Protein AF-0000000075320020 (afdb_homodimer)

Radius of gyration: 34.74 Å; Cα contacts (8 Å, |Δi|>4): 1641; chains: 2; bounding box: 83×93×61 Å

Nearest PDB structures (foldseek):
  6k4e-assembly1_B  TM=9.543E-01  e=4.714E-30  Pseudomonas aeruginosa
  6k4e-assembly1_A  TM=9.560E-01  e=9.385E-30  Pseudomonas aeruginosa
  3zt9-assembly1_A  TM=8.080E-01  e=2.240E-11  Neomoorella thermoacetica
  6ihu-assembly1_A  TM=7.577E-01  e=1.661E-10  Staphylococcus aureus
  6od1-assembly1_A  TM=4.732E-01  e=9.714E-09  Escherichia coli 907672

Secondary structure (DSSP, 8-state):
--EEETT-BHHHHHHHHHH-TT--EEEEEETTEEEEEEEHHHHHHHHTSTTHHHHHTTSBGGGG-BSS--EEETT--HHHHHHHHHHH-HHHHHH-EEEEETTEEEEEE-HHHHHHHHHHHHHHHHHHHHHHHHHHHHHHHHHHHHHHHHHHHH-TTEEEEEE-SSSS-SEEEEEEEETTEEEEEEEEESSSHHHHHHHHHHHHHHHHHHHHHH-SS-HHHHHHHHHHHHHHHHT--TTSSS--S----EEEEEEEEETTTTEEEEEEEB--EEEE-TT-SS-EEEPPBSPPBS-TTS-TT-----EEEE--TT-EEEEE-HHHHT-EETTTTEE--HHHHHHHHHHTTTS-HHHHHHHHHHHHHHHHTTSPP-S-EEEEEEE-----/--EEETT-BHHHHHHHHHH-TT--EEEEEETTEEEEEEEHHHHHHHHTSTTHHHHHTTSBGGGG-BSS--EEETT--HHHHHHHHHHH-HHHHHH-EEEEETTEEEEEE-HHHHHHHHHHHHHHHHHHHHHHHHHHHHHHHHHHHHHHHHHHHH-TTEEEEEE-SSSS-SEEEEEEEETTEEEEEEEEESSSHHHHHHHHHHHHHHHHHHHHHH-SS-HHHHHHHHHHHHHHHHT--TTSSS--S----EEEEEEEEETTTTEEEEEEEB--EEEE-TT-SS-EEEPPBSPPBS-TTS-TT-----EEEE--TT-EEEEE-HHHHT-EETTTTEE--HHHHHHHHHHTTTS-HHHHHHHHHHHHHHHHTTSPP-S-EEEEEEE-----

Foldseek 3Di:
DLEDEQQDFLLVVVVVCVVPVPDQKGFYDDVFATQFMAGPVQSVVQCPPPCNCVVGRGPGPVVRTHRDFAEEEPPDDLVRVVVVQVVVNPCCQRRWGFYDHVRGGDDIGHNVVSVVVVVVVVVVVVVVVVVVLLVVLVVLVVVQVVQVVQCCVVFVQKDKDWFALDSAFQWGKGKDDDPFWIKIKTKGKPDTRPVSNVQNVQLVVQLVVLCVVPNQAAQQVSLLSSLLSLQVVQVLDPDDPDDRPDFIFMWMKIWIAGQVQQKIKIETAQWKKWKDAPPDQFIDIDGHDPATGNGSPRDSRDTTDMDMDRGDAFMKMKTKDCLQQQQFFDPVRGGCHPVNLRVLCSVCSVPRNVVSVVSSVVVSCVGNPPPRRDGIIIMMMGGHHRDD/DLEDEQQDFLLVVVVSCVVPVPDQKGFYDDVFATQFMAGPVQSVVQCPPPCNCVVGRNPGPVVRTDRDFAEEEPPDDLVRVVVVQVVVNPCCQRRWGFYAHVRGGDDIGHNVVSVVVVVVVVVVVVVVVVVVLLVVLVVLVVVQVVQVVQCCVPFVQKDKDWFALDSAFQWGKGKDDDPFWIKIKTKGKPDTRPVSNVQCVQLVVQLVVLCVVPNQAAQQVSLLSSLLSLQVVQVLDPPDPDDRPDFIFMWMKIWIAGQVQQKIKIETAQWKKWKDAPPDQFIDIDGHDPDTGNGSPHDSRDTTDMDMDRGDAFMKMKTKDCLQQQQFFDPVRGGCHPVNLRVLCSVCSVPRNVVSVVSSVVVSCVGNPPPRRDGIIIMMMGGHHR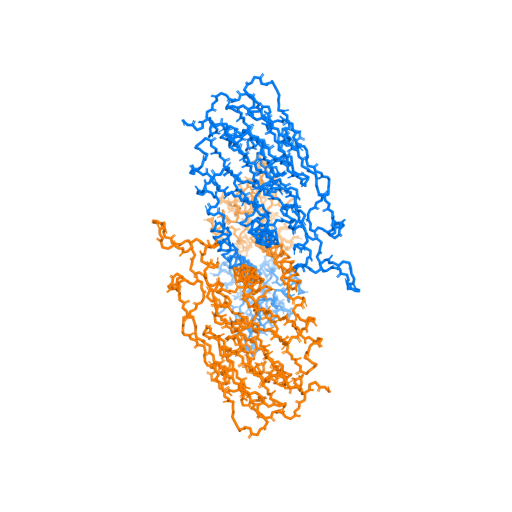DD

Organism: Pseudomonas syringae (NCBI:txid317)

Sequence (776 aa):
MPTIDSDGTNSQVMDIFTAQRSMVCLAVVEGERPIGLINRNIFMSQMSKPFHRELYDRKSCIAFMDKDPLVVDAGMSIEALTFKTVEFGEKALADGFIVTREGAFIGLGSGLELMGVVADMQAEKNRQTMQSIEYASVIQRAMLRASRETLTATLPDAVLLWEPRDVVGGDFYHFATHEDGWFGAVADCTGHGVPGAFMTLIASSSLTQALAQIGPRDPAALLSAVNRSVKSLLGQVKGVDETPESDDGLDAAFFWYDIARAELVYAGARVALHVLQPDDQQFASLSGQRMGVGYVDSDEDYEWTQSTLVLQSGSLLFITTDGLTDQIGGPRNIAFGKRRACELILEHRHQPVGQICEALQGSLADWQGQQPRRDDLTFFCARLQEKPMPTIDSDGTNSQVMDIFTAQRSMVCLAVVEGERPIGLINRNIFMSQMSKPFHRELYDRKSCIAFMDKDPLVVDAGMSIEALTFKTVEFGEKALADGFIVTREGAFIGLGSGLELMGVVADMQAEKNRQTMQSIEYASVIQRAMLRASRETLTATLPDAVLLWEPRDVVGGDFYHFATHEDGWFGAVADCTGHGVPGAFMTLIASSSLTQALAQIGPRDPAALLSAVNRSVKSLLGQVKGVDETPESDDGLDAAFFWYDIARAELVYAGARVALHVLQPDDQQFASLSGQRMGVGYVDSDEDYEWTQSTLVLQSGSLLFITTDGLTDQIGGPRNIAFGKRRACELILEHRHQPVGQICEALQGSLADWQGQQPRRDDLTFFCARLQEKP

Structure (mmCIF, N/CA/C/O backbone):
data_AF-0000000075320020-model_v1
#
loop_
_entity.id
_entity.type
_entity.pdbx_description
1 polymer 'PPM-type phosphatase domain-containing protein'
#
loop_
_atom_site.group_PDB
_atom_site.id
_atom_site.type_symbol
_atom_site.label_atom_id
_atom_site.label_alt_id
_atom_site.label_comp_id
_atom_site.label_asym_id
_atom_site.label_entity_id
_atom_site.label_seq_id
_atom_site.pdbx_PDB_ins_code
_atom_site.Cartn_x
_atom_site.Cartn_y
_atom_site.Cartn_z
_atom_site.occupancy
_atom_site.B_iso_or_equiv
_atom_site.auth_seq_id
_atom_site.auth_comp_id
_atom_site.auth_asym_id
_atom_site.auth_atom_id
_atom_site.pdbx_PDB_model_num
ATOM 1 N N . MET A 1 1 ? -16.812 32.438 28.906 1 65.38 1 MET A N 1
ATOM 2 C CA . MET A 1 1 ? -16.797 32.156 27.469 1 65.38 1 MET A CA 1
ATOM 3 C C . MET A 1 1 ? -16.109 33.281 26.703 1 65.38 1 MET A C 1
ATOM 5 O O . MET A 1 1 ? -16.141 34.438 27.109 1 65.38 1 MET A O 1
ATOM 9 N N . PRO A 1 2 ? -15.227 32.969 25.75 1 82.12 2 PRO A N 1
ATOM 10 C CA . PRO A 1 2 ? -14.516 33.969 24.984 1 82.12 2 PRO A CA 1
ATOM 11 C C . PRO A 1 2 ? -15.445 34.875 24.156 1 82.12 2 PRO A C 1
ATOM 13 O O . PRO A 1 2 ? -15.328 34.938 22.938 1 82.12 2 PRO A O 1
ATOM 16 N N . THR A 1 3 ? -16.5 35.5 25.047 1 93.44 3 THR A N 1
ATOM 17 C CA . THR A 1 3 ? -17.5 36.344 24.406 1 93.44 3 THR A CA 1
ATOM 18 C C . THR A 1 3 ? -17.688 37.625 25.156 1 93.44 3 THR A C 1
ATOM 20 O O . THR A 1 3 ? -17.297 37.75 26.328 1 93.44 3 THR A O 1
ATOM 23 N N . ILE A 1 4 ? -18.25 38.625 24.5 1 95.19 4 ILE A N 1
ATOM 24 C CA . ILE A 1 4 ? -18.672 39.875 25.078 1 95.19 4 ILE A CA 1
ATOM 25 C C . ILE A 1 4 ? -19.984 40.312 24.438 1 95.19 4 ILE A C 1
ATOM 27 O O . ILE A 1 4 ? -20.219 40.094 23.25 1 95.19 4 ILE A O 1
ATOM 31 N N . ASP A 1 5 ? -20.781 40.875 25.281 1 95.25 5 ASP A N 1
ATOM 32 C CA . ASP A 1 5 ? -22.062 41.344 24.766 1 95.25 5 ASP A CA 1
ATOM 33 C C . ASP A 1 5 ? -21.875 42.562 23.875 1 95.25 5 ASP A C 1
ATOM 35 O O . ASP A 1 5 ? -20.938 43.344 24.078 1 95.25 5 ASP A O 1
ATOM 39 N N . SER A 1 6 ? -22.797 42.781 22.906 1 93.19 6 SER A N 1
ATOM 40 C CA . SER A 1 6 ? -22.703 43.875 21.953 1 93.19 6 SER A CA 1
ATOM 41 C C . SER A 1 6 ? -22.688 45.219 22.656 1 93.19 6 SER A C 1
ATOM 43 O O . SER A 1 6 ? -22.188 46.188 22.109 1 93.19 6 SER A O 1
ATOM 45 N N . ASP A 1 7 ? -23.125 45.25 23.859 1 93.06 7 ASP A N 1
ATOM 46 C CA . ASP A 1 7 ? -23.141 46.5 24.594 1 93.06 7 ASP A CA 1
ATOM 47 C C . ASP A 1 7 ? -21.906 46.656 25.469 1 93.06 7 ASP A C 1
ATOM 49 O O . ASP A 1 7 ? -21.734 47.656 26.156 1 93.06 7 ASP A O 1
ATOM 53 N N . GLY A 1 8 ? -21.094 45.656 25.422 1 94.62 8 GLY A N 1
ATOM 54 C CA . GLY A 1 8 ? -19.844 45.75 26.156 1 94.62 8 GLY A CA 1
ATOM 55 C C . GLY A 1 8 ? -18.938 46.875 25.641 1 94.62 8 GLY A C 1
ATOM 56 O O . GLY A 1 8 ? -19.031 47.25 24.484 1 94.62 8 GLY A O 1
ATOM 57 N N . THR A 1 9 ? -18.047 47.344 26.469 1 95.5 9 THR A N 1
ATOM 58 C CA . THR A 1 9 ? -17.188 48.469 26.125 1 95.5 9 THR A CA 1
ATOM 59 C C . THR A 1 9 ? -15.805 48 25.688 1 95.5 9 THR A C 1
ATOM 61 O O . THR A 1 9 ? -15.438 46.844 25.938 1 95.5 9 THR A O 1
ATOM 64 N N . ASN A 1 10 ? -15.078 48.844 25.031 1 94.38 10 ASN A N 1
ATOM 65 C CA . ASN A 1 10 ? -13.711 48.531 24.641 1 94.38 10 ASN A CA 1
ATOM 66 C C . ASN A 1 10 ? -12.812 48.312 25.859 1 94.38 10 ASN A C 1
ATOM 68 O O . ASN A 1 10 ? -11.883 47.5 25.797 1 94.38 10 ASN A O 1
ATOM 72 N N . SER A 1 11 ? -13.172 48.969 26.953 1 92.5 11 SER A N 1
ATOM 73 C CA . SER A 1 11 ? -12.43 48.75 28.188 1 92.5 11 SER A CA 1
ATOM 74 C C . SER A 1 11 ? -12.594 47.312 28.672 1 92.5 11 SER A C 1
ATOM 76 O O . SER A 1 11 ? -11.633 46.719 29.141 1 92.5 11 SER A O 1
ATOM 78 N N . GLN A 1 12 ? -13.766 46.875 28.531 1 94.44 12 GLN A N 1
ATOM 79 C CA . GLN A 1 12 ? -14.016 45.5 28.922 1 94.44 12 GLN A CA 1
ATOM 80 C C . GLN A 1 12 ? -13.266 44.5 28.031 1 94.44 12 GLN A C 1
ATOM 82 O O . GLN A 1 12 ? -12.734 43.5 28.5 1 94.44 12 GLN A O 1
ATOM 87 N N . VAL A 1 13 ? -13.273 44.812 26.75 1 94.25 13 VAL A N 1
ATOM 88 C CA . VAL A 1 13 ? -12.523 43.969 25.797 1 94.25 13 VAL A CA 1
ATOM 89 C C . VAL A 1 13 ? -11.047 43.938 26.188 1 94.25 13 VAL A C 1
ATOM 91 O O . VAL A 1 13 ? -10.43 42.875 26.234 1 94.25 13 VAL A O 1
ATOM 94 N N . MET A 1 14 ? -10.516 45.094 26.5 1 89.56 14 MET A N 1
ATOM 95 C CA . MET A 1 14 ? -9.125 45.188 26.922 1 89.56 14 MET A CA 1
ATOM 96 C C . MET A 1 14 ? -8.859 44.344 28.156 1 89.56 14 MET A C 1
ATOM 98 O O . MET A 1 14 ? -7.836 43.656 28.234 1 89.56 14 MET A O 1
ATOM 102 N N . ASP A 1 15 ? -9.766 44.344 29.062 1 89.75 15 ASP A N 1
ATOM 103 C CA . ASP A 1 15 ? -9.625 43.562 30.297 1 89.75 15 ASP A CA 1
ATOM 104 C C . ASP A 1 15 ? -9.602 42.094 30 1 89.75 15 ASP A C 1
ATOM 106 O O . ASP A 1 15 ? -8.812 41.344 30.594 1 89.75 15 ASP A O 1
ATOM 110 N N . ILE A 1 16 ? -10.438 41.719 29.125 1 91.62 16 ILE A N 1
ATOM 111 C CA . ILE A 1 16 ? -10.555 40.312 28.766 1 91.62 16 ILE A CA 1
ATOM 112 C C . ILE A 1 16 ? -9.25 39.812 28.125 1 91.62 16 ILE A C 1
ATOM 114 O O . ILE A 1 16 ? -8.695 38.812 28.516 1 91.62 16 ILE A O 1
ATOM 118 N N . PHE A 1 17 ? -8.766 40.562 27.125 1 88.81 17 PHE A N 1
ATOM 119 C CA . PHE A 1 17 ? -7.543 40.188 26.422 1 88.81 17 PHE A CA 1
ATOM 120 C C . PHE A 1 17 ? -6.352 40.219 27.375 1 88.81 17 PHE A C 1
ATOM 122 O O . PHE A 1 17 ? -5.441 39.406 27.266 1 88.81 17 PHE A O 1
ATOM 129 N N . THR A 1 18 ? -6.355 41.094 28.312 1 81.62 18 THR A N 1
ATOM 130 C CA . THR A 1 18 ? -5.254 41.219 29.266 1 81.62 18 THR A CA 1
ATOM 131 C C . THR A 1 18 ? -5.266 40.031 30.25 1 81.62 18 THR A C 1
ATOM 133 O O . THR A 1 18 ? -4.211 39.562 30.656 1 81.62 18 THR A O 1
ATOM 136 N N . ALA A 1 19 ? -6.445 39.656 30.594 1 84.75 19 ALA A N 1
ATOM 137 C CA . ALA A 1 19 ? -6.594 38.562 31.547 1 84.75 19 ALA A CA 1
ATOM 138 C C . ALA A 1 19 ? -6.242 37.219 30.891 1 84.75 19 ALA A C 1
ATOM 140 O O . ALA A 1 19 ? -5.773 36.312 31.578 1 84.75 19 ALA A O 1
ATOM 141 N N . GLN A 1 20 ? -6.492 37.125 29.625 1 83.5 20 GLN A N 1
ATOM 142 C CA . GLN A 1 20 ? -6.219 35.906 28.891 1 83.5 20 GLN A CA 1
ATOM 143 C C . GLN A 1 20 ? -5.176 36.125 27.797 1 83.5 20 GLN A C 1
ATOM 145 O O . GLN A 1 20 ? -5.523 36.375 26.656 1 83.5 20 GLN A O 1
ATOM 150 N N . ARG A 1 21 ? -4.062 35.812 28.078 1 73.12 21 ARG A N 1
ATOM 151 C CA . ARG A 1 21 ? -2.926 36.188 27.234 1 73.12 21 ARG A CA 1
ATOM 152 C C . ARG A 1 21 ? -2.926 35.375 25.938 1 73.12 21 ARG A C 1
ATOM 154 O O . ARG A 1 21 ? -2.443 35.844 24.906 1 73.12 21 ARG A O 1
ATOM 161 N N . SER A 1 22 ? -3.506 34.219 26.016 1 73.31 22 SER A N 1
ATOM 162 C CA . SER A 1 22 ? -3.414 33.344 24.859 1 73.31 22 SER A CA 1
ATOM 163 C C . SER A 1 22 ? -4.625 33.5 23.938 1 73.31 22 SER A C 1
ATOM 165 O O . SER A 1 22 ? -4.672 32.906 22.859 1 73.31 22 SER A O 1
ATOM 167 N N . MET A 1 23 ? -5.559 34.375 24.375 1 82.62 23 MET A N 1
ATOM 168 C CA . MET A 1 23 ? -6.773 34.562 23.578 1 82.62 23 MET A CA 1
ATOM 169 C C . MET A 1 23 ? -6.5 35.406 22.344 1 82.62 23 MET A C 1
ATOM 171 O O . MET A 1 23 ? -6.02 36.531 22.469 1 82.62 23 MET A O 1
ATOM 175 N N . VAL A 1 24 ? -6.871 34.875 21.141 1 81.38 24 VAL A N 1
ATOM 176 C CA . VAL A 1 24 ? -6.539 35.562 19.891 1 81.38 24 VAL A CA 1
ATOM 177 C C . VAL A 1 24 ? -7.754 36.344 19.391 1 81.38 24 VAL A C 1
ATOM 179 O O . VAL A 1 24 ? -7.617 37.281 18.609 1 81.38 24 VAL A O 1
ATOM 182 N N . CYS A 1 25 ? -8.852 35.938 19.828 1 90 25 CYS A N 1
ATOM 183 C CA . CYS A 1 25 ? -10.055 36.625 19.359 1 90 25 CYS A CA 1
ATOM 184 C C . CYS A 1 25 ? -11.188 36.5 20.375 1 90 25 CYS A C 1
ATOM 186 O O . CYS A 1 25 ? -11.109 35.688 21.297 1 90 25 CYS A O 1
ATOM 188 N N . LEU A 1 26 ? -12.117 37.406 20.297 1 94 26 LEU A N 1
ATOM 189 C CA . LEU A 1 26 ? -13.273 37.5 21.172 1 94 26 LEU A CA 1
ATOM 190 C C . LEU A 1 26 ? -14.562 37.656 20.359 1 94 26 LEU A C 1
ATOM 192 O O . LEU A 1 26 ? -14.633 38.5 19.453 1 94 26 LEU A O 1
ATOM 196 N N . ALA A 1 27 ? -15.547 36.781 20.656 1 96 27 ALA A N 1
ATOM 197 C CA . ALA A 1 27 ? -16.797 36.875 19.922 1 96 27 ALA A CA 1
ATOM 198 C C . ALA A 1 27 ? -17.719 37.938 20.531 1 96 27 ALA A C 1
ATOM 200 O O . ALA A 1 27 ? -17.828 38.031 21.766 1 96 27 ALA A O 1
ATOM 201 N N . VAL A 1 28 ? -18.328 38.75 19.672 1 97.12 28 VAL A N 1
ATOM 202 C CA . VAL A 1 28 ? -19.375 39.688 20.094 1 97.12 28 VAL A CA 1
ATOM 203 C C . VAL A 1 28 ? -20.734 39.031 19.859 1 97.12 28 VAL A C 1
ATOM 205 O O . VAL A 1 28 ? -21.047 38.594 18.75 1 97.12 28 VAL A O 1
ATOM 208 N N . VAL A 1 29 ? -21.531 38.969 20.969 1 96.56 29 VAL A N 1
ATOM 209 C CA . VAL A 1 29 ? -22.781 38.25 20.844 1 96.56 29 VAL A CA 1
ATOM 210 C C . VAL A 1 29 ? -23.953 39.125 21.25 1 96.56 29 VAL A C 1
ATOM 212 O O . VAL A 1 29 ? -23.781 40.094 22.016 1 96.56 29 VAL A O 1
ATOM 215 N N . GLU A 1 30 ? -25.078 38.906 20.656 1 95.25 30 GLU A N 1
ATOM 216 C CA . GLU A 1 30 ? -26.391 39.344 21.109 1 95.25 30 GLU A CA 1
ATOM 217 C C . GLU A 1 30 ? -27.266 38.188 21.562 1 95.25 30 GLU A C 1
ATOM 219 O O . GLU A 1 30 ? -27.828 37.469 20.734 1 95.25 30 GLU A O 1
ATOM 224 N N . GLY A 1 31 ? -27.297 38.031 22.844 1 92.31 31 GLY A N 1
ATOM 225 C CA . GLY A 1 31 ? -27.844 36.781 23.328 1 92.31 31 GLY A CA 1
ATOM 226 C C . GLY A 1 31 ? -26.953 35.594 23.031 1 92.31 31 GLY A C 1
ATOM 227 O O . GLY A 1 31 ? -25.797 35.531 23.469 1 92.31 31 GLY A O 1
ATOM 228 N N . GLU A 1 32 ? -27.516 34.719 22.266 1 92.56 32 GLU A N 1
ATOM 229 C CA . GLU A 1 32 ? -26.75 33.531 21.922 1 92.56 32 GLU A CA 1
ATOM 230 C C . GLU A 1 32 ? -26.203 33.594 20.5 1 92.56 32 GLU A C 1
ATOM 232 O O . GLU A 1 32 ? -25.453 32.719 20.062 1 92.56 32 GLU A O 1
ATOM 237 N N . ARG A 1 33 ? -26.516 34.656 19.828 1 95 33 ARG A N 1
ATOM 238 C CA . ARG A 1 33 ? -26.141 34.812 18.422 1 95 33 ARG A CA 1
ATOM 239 C C . ARG A 1 33 ? -24.875 35.656 18.281 1 95 33 ARG A C 1
ATOM 241 O O . ARG A 1 33 ? -24.812 36.781 18.734 1 95 33 ARG A O 1
ATOM 248 N N . PRO A 1 34 ? -23.922 35.031 17.625 1 96.44 34 PRO A N 1
ATOM 249 C CA . PRO A 1 34 ? -22.734 35.844 17.359 1 96.44 34 PRO A CA 1
ATOM 250 C C . PRO A 1 34 ? -22.953 36.875 16.25 1 96.44 34 PRO A C 1
ATOM 252 O O . PRO A 1 34 ? -23.547 36.562 15.227 1 96.44 34 PRO A O 1
ATOM 255 N N . ILE A 1 35 ? -22.453 38.062 16.469 1 95.56 35 ILE A N 1
ATOM 256 C CA . ILE A 1 35 ? -22.688 39.125 15.477 1 95.56 35 ILE A CA 1
ATOM 257 C C . ILE A 1 35 ? -21.344 39.625 14.938 1 95.56 35 ILE A C 1
ATOM 259 O O . ILE A 1 35 ? -21.297 40.375 13.961 1 95.56 35 ILE A O 1
ATOM 263 N N . GLY A 1 36 ? -20.297 39.188 15.531 1 95.12 36 GLY A N 1
ATOM 264 C CA . GLY A 1 36 ? -18.984 39.625 15.055 1 95.12 36 GLY A CA 1
ATOM 265 C C . GLY A 1 36 ? -17.844 39.062 15.859 1 95.12 36 GLY A C 1
ATOM 266 O O . GLY A 1 36 ? -18.047 38.219 16.734 1 95.12 36 GLY A O 1
ATOM 267 N N . LEU A 1 37 ? -16.625 39.438 15.469 1 94.44 37 LEU A N 1
ATOM 268 C CA . LEU A 1 37 ? -15.398 38.938 16.078 1 94.44 37 LEU A CA 1
ATOM 269 C C . LEU A 1 37 ? -14.383 40.062 16.25 1 94.44 37 LEU A C 1
ATOM 271 O O . LEU A 1 37 ? -14.219 40.906 15.367 1 94.44 37 LEU A O 1
ATOM 275 N N . ILE A 1 38 ? -13.836 40.156 17.438 1 93.44 38 ILE A N 1
ATOM 276 C CA . ILE A 1 38 ? -12.773 41.094 17.672 1 93.44 38 ILE A CA 1
ATOM 277 C C . ILE A 1 38 ? -11.43 40.375 17.734 1 93.44 38 ILE A C 1
ATOM 279 O O . ILE A 1 38 ? -11.227 39.5 18.562 1 93.44 38 ILE A O 1
ATOM 283 N N . ASN A 1 39 ? -10.617 40.75 16.844 1 88.31 39 ASN A N 1
ATOM 284 C CA . ASN A 1 39 ? -9.266 40.188 16.828 1 88.31 39 ASN A CA 1
ATOM 285 C C . ASN A 1 39 ? -8.328 40.938 17.766 1 88.31 39 ASN A C 1
ATOM 287 O O . ASN A 1 39 ? -8.25 42.156 17.719 1 88.31 39 ASN A O 1
ATOM 291 N N . ARG A 1 40 ? -7.652 40.188 18.5 1 86.94 40 ARG A N 1
ATOM 292 C CA . ARG A 1 40 ? -6.805 40.781 19.531 1 86.94 40 ARG A CA 1
ATOM 293 C C . ARG A 1 40 ? -5.797 41.75 18.906 1 86.94 40 ARG A C 1
ATOM 295 O O . ARG A 1 40 ? -5.664 42.875 19.359 1 86.94 40 ARG A O 1
ATOM 302 N N . ASN A 1 41 ? -5.082 41.312 17.891 1 80.56 41 ASN A N 1
ATOM 303 C CA . ASN A 1 41 ? -4.012 42.125 17.297 1 80.56 41 ASN A CA 1
ATOM 304 C C . ASN A 1 41 ? -4.539 43.406 16.734 1 80.56 41 ASN A C 1
ATOM 306 O O . ASN A 1 41 ? -3.941 44.469 16.938 1 80.56 41 ASN A O 1
ATOM 310 N N . ILE A 1 42 ? -5.609 43.25 16.078 1 82.25 42 ILE A N 1
ATOM 311 C CA . ILE A 1 42 ? -6.207 44.438 15.477 1 82.25 42 ILE A CA 1
ATOM 312 C C . ILE A 1 42 ? -6.699 45.406 16.578 1 82.25 42 ILE A C 1
ATOM 314 O O . ILE A 1 42 ? -6.445 46.594 16.516 1 82.25 42 ILE A O 1
ATOM 318 N N . PHE A 1 43 ? -7.289 44.844 17.562 1 89.25 43 PHE A N 1
ATOM 319 C CA . PHE A 1 43 ? -7.84 45.625 18.656 1 89.25 43 PHE A CA 1
ATOM 320 C C . PHE A 1 43 ? -6.73 46.344 19.422 1 89.25 43 PHE A C 1
ATOM 322 O O . PHE A 1 43 ? -6.812 47.562 19.641 1 89.25 43 PHE A O 1
ATOM 329 N N . MET A 1 44 ? -5.77 45.594 19.719 1 83.5 44 MET A N 1
ATOM 330 C CA . MET A 1 44 ? -4.684 46.188 20.5 1 83.5 44 MET A CA 1
ATOM 331 C C . MET A 1 44 ? -3.934 47.25 19.703 1 83.5 44 MET A C 1
ATOM 333 O O . MET A 1 44 ? -3.514 48.25 20.266 1 83.5 44 MET A O 1
ATOM 337 N N . SER A 1 45 ? -3.75 47 18.438 1 82.38 45 SER A N 1
ATOM 338 C CA . SER A 1 45 ? -3.1 48 17.578 1 82.38 45 SER A CA 1
ATOM 339 C C . SER A 1 45 ? -3.879 49.281 17.547 1 82.38 45 SER A C 1
ATOM 341 O O . SER A 1 45 ? -3.285 50.375 17.516 1 82.38 45 SER A O 1
ATOM 343 N N . GLN A 1 46 ? -5.133 49.156 17.531 1 84.06 46 GLN A N 1
ATOM 344 C CA . GLN A 1 46 ? -5.98 50.375 17.5 1 84.06 46 GLN A CA 1
ATOM 345 C C . GLN A 1 46 ? -5.973 51.094 18.844 1 84.06 46 GLN A C 1
ATOM 347 O O . GLN A 1 46 ? -5.828 52.312 18.891 1 84.06 46 GLN A O 1
ATOM 352 N N . MET A 1 47 ? -5.992 50.344 19.906 1 85.69 47 MET A N 1
ATOM 353 C CA . MET A 1 47 ? -6.117 50.938 21.234 1 85.69 47 MET A CA 1
ATOM 354 C C . MET A 1 47 ? -4.797 51.531 21.688 1 85.69 47 MET A C 1
ATOM 356 O O . MET A 1 47 ? -4.777 52.375 22.578 1 85.69 47 MET A O 1
ATOM 360 N N . SER A 1 48 ? -3.77 51.094 21.031 1 81.06 48 SER A N 1
ATOM 361 C CA . SER A 1 48 ? -2.453 51.594 21.422 1 81.06 48 SER A CA 1
ATOM 362 C C . SER A 1 48 ? -2.143 52.906 20.75 1 81.06 48 SER A C 1
ATOM 364 O O . SER A 1 48 ? -1.159 53.562 21.094 1 81.06 48 SER A O 1
ATOM 366 N N . LYS A 1 49 ? -2.959 53.281 19.812 1 79.88 49 LYS A N 1
ATOM 367 C CA . LYS A 1 49 ? -2.754 54.562 19.156 1 79.88 49 LYS A CA 1
ATOM 368 C C . LYS A 1 49 ? -2.953 55.719 20.125 1 79.88 49 LYS A C 1
ATOM 370 O O . LYS A 1 49 ? -3.715 55.594 21.094 1 79.88 49 LYS A O 1
ATOM 375 N N . PRO A 1 50 ? -2.264 56.812 19.859 1 76.44 50 PRO A N 1
ATOM 376 C CA . PRO A 1 50 ? -2.385 57.938 20.766 1 76.44 50 PRO A CA 1
ATOM 377 C C . PRO A 1 50 ? -3.832 58.375 20.969 1 76.44 50 PRO A C 1
ATOM 379 O O . PRO A 1 50 ? -4.574 58.531 20 1 76.44 50 PRO A O 1
ATOM 382 N N . PHE A 1 51 ? -4.273 58.531 22.203 1 80.88 51 PHE A N 1
ATOM 383 C CA . PHE A 1 51 ? -5.531 59.094 22.688 1 80.88 51 PHE A CA 1
ATOM 384 C C . PHE A 1 51 ? -6.684 58.125 22.422 1 80.88 51 PHE A C 1
ATOM 386 O O . PHE A 1 51 ? -7.844 58.438 22.703 1 80.88 51 PHE A O 1
ATOM 393 N N . HIS A 1 52 ? -6.379 57.031 21.922 1 83.19 52 HIS A N 1
ATOM 394 C CA . HIS A 1 52 ? -7.465 56.125 21.578 1 83.19 52 HIS A CA 1
ATOM 395 C C . HIS A 1 52 ? -8.109 55.531 22.844 1 83.19 52 HIS A C 1
ATOM 397 O O . HIS A 1 52 ? -9.32 55.312 22.859 1 83.19 52 HIS A O 1
ATOM 403 N N . ARG A 1 53 ? -7.355 55.344 23.797 1 83.69 53 ARG A N 1
ATOM 404 C CA . ARG A 1 53 ? -7.945 54.812 25.031 1 83.69 53 ARG A CA 1
ATOM 405 C C . ARG A 1 53 ? -8.953 55.812 25.609 1 83.69 53 ARG A C 1
ATOM 407 O O . ARG A 1 53 ? -10.047 55.438 26.031 1 83.69 53 ARG A O 1
ATOM 414 N N . GLU A 1 54 ? -8.609 57.031 25.562 1 83.62 54 GLU A N 1
ATOM 415 C CA . GLU A 1 54 ? -9.484 58.062 26.094 1 83.62 54 GLU A CA 1
ATOM 416 C C . GLU A 1 54 ? -10.75 58.219 25.234 1 83.62 54 GLU A C 1
ATOM 418 O O . GLU A 1 54 ? -11.844 58.406 25.781 1 83.62 54 GLU A O 1
ATOM 423 N N . LEU A 1 55 ? -10.508 58 24 1 87.31 55 LEU A N 1
ATOM 424 C CA . LEU A 1 55 ? -11.594 58.25 23.062 1 87.31 55 LEU A CA 1
ATOM 425 C C . LEU A 1 55 ? -12.531 57.031 22.984 1 87.31 55 LEU A C 1
ATOM 427 O O . LEU A 1 55 ? -13.727 57.219 22.75 1 87.31 55 LEU A O 1
ATOM 431 N N . TYR A 1 56 ? -11.953 55.875 23.203 1 90.12 56 TYR A N 1
ATOM 432 C CA . TYR A 1 56 ? -12.75 54.719 22.781 1 90.12 56 TYR A CA 1
ATOM 433 C C . TYR A 1 56 ? -13.008 53.781 23.953 1 90.12 56 TYR A C 1
ATOM 435 O O . TYR A 1 56 ? -13.828 52.875 23.859 1 90.12 56 TYR A O 1
ATOM 443 N N . ASP A 1 57 ? -12.453 53.969 25.094 1 90.19 57 ASP A N 1
ATOM 444 C CA . ASP A 1 57 ? -12.555 53.062 26.219 1 90.19 57 ASP A CA 1
ATOM 445 C C . ASP A 1 57 ? -14.016 52.844 26.625 1 90.19 57 ASP A C 1
ATOM 447 O O . ASP A 1 57 ? -14.438 51.688 26.844 1 90.19 57 ASP A O 1
ATOM 451 N N . ARG A 1 58 ? -14.742 53.875 26.609 1 92.06 58 ARG A N 1
ATOM 452 C CA . ARG A 1 58 ? -16.109 53.812 27.125 1 92.06 58 ARG A CA 1
ATOM 453 C C . ARG A 1 58 ? -17.094 53.531 26 1 92.06 58 ARG A C 1
ATOM 455 O O . ARG A 1 58 ? -18.281 53.281 26.266 1 92.06 58 ARG A O 1
ATOM 462 N N . LYS A 1 59 ? -16.578 53.5 24.766 1 94 59 LYS A N 1
ATOM 463 C CA . LYS A 1 59 ? -17.469 53.219 23.641 1 94 59 LYS A CA 1
ATOM 464 C C . LYS A 1 59 ? -17.719 51.719 23.5 1 94 59 LYS A C 1
ATOM 466 O O . LYS A 1 59 ? -17 50.906 24.094 1 94 59 LYS A O 1
ATOM 471 N N . SER A 1 60 ? -18.734 51.531 22.734 1 94.31 60 SER A N 1
ATOM 472 C CA . SER A 1 60 ? -19.109 50.156 22.5 1 94.31 60 SER A CA 1
ATOM 473 C C . SER A 1 60 ? -18.016 49.406 21.734 1 94.31 60 SER A C 1
ATOM 475 O O . SER A 1 60 ? -17.375 49.969 20.844 1 94.31 60 SER A O 1
ATOM 477 N N . CYS A 1 61 ? -17.844 48.094 22.078 1 94.38 61 CYS A N 1
ATOM 478 C CA . CYS A 1 61 ? -16.812 47.281 21.453 1 94.38 61 CYS A CA 1
ATOM 479 C C . CYS A 1 61 ? -17.125 47.031 19.984 1 94.38 61 CYS A C 1
ATOM 481 O O . CYS A 1 61 ? -16.25 46.594 19.234 1 94.38 61 CYS A O 1
ATOM 483 N N . ILE A 1 62 ? -18.297 47.344 19.531 1 93.88 62 ILE A N 1
ATOM 484 C CA . ILE A 1 62 ? -18.719 47.156 18.156 1 93.88 62 ILE A CA 1
ATOM 485 C C . ILE A 1 62 ? -17.844 48 17.219 1 93.88 62 ILE A C 1
ATOM 487 O O . ILE A 1 62 ? -17.672 47.656 16.047 1 93.88 62 ILE A O 1
ATOM 491 N N . ALA A 1 63 ? -17.281 49 17.781 1 91.31 63 ALA A N 1
ATOM 492 C CA . ALA A 1 63 ? -16.469 49.938 17 1 91.31 63 ALA A CA 1
ATOM 493 C C . ALA A 1 63 ? -15.281 49.219 16.375 1 91.31 63 ALA A C 1
ATOM 495 O O . ALA A 1 63 ? -14.82 49.594 15.297 1 91.31 63 ALA A O 1
ATOM 496 N N . PHE A 1 64 ? -14.789 48.188 16.953 1 91 64 PHE A N 1
ATOM 497 C CA . PHE A 1 64 ? -13.602 47.5 16.469 1 91 64 PHE A CA 1
ATOM 498 C C . PHE A 1 64 ? -13.914 46.062 16.078 1 91 64 PHE A C 1
ATOM 500 O O . PHE A 1 64 ? -13.008 45.25 15.875 1 91 64 PHE A O 1
ATOM 507 N N . MET A 1 65 ? -15.078 45.75 16.031 1 93.19 65 MET A N 1
ATOM 508 C CA . MET A 1 65 ? -15.539 44.406 15.703 1 93.19 65 MET A CA 1
ATOM 509 C C . MET A 1 65 ? -15.477 44.156 14.195 1 93.19 65 MET A C 1
ATOM 511 O O . MET A 1 65 ? -15.828 45.031 13.406 1 93.19 65 MET A O 1
ATOM 515 N N . ASP A 1 66 ? -14.984 43.031 13.797 1 92.12 66 ASP A N 1
ATOM 516 C CA . ASP A 1 66 ? -15.18 42.562 12.43 1 92.12 66 ASP A CA 1
ATOM 517 C C . ASP A 1 66 ? -16.625 42.094 12.211 1 92.12 66 ASP A C 1
ATOM 519 O O . ASP A 1 66 ? -17.078 41.125 12.828 1 92.12 66 ASP A O 1
ATOM 523 N N . LYS A 1 67 ? -17.203 42.719 11.305 1 92.06 67 LYS A N 1
ATOM 524 C CA . LYS A 1 67 ? -18.625 42.5 11.117 1 92.06 67 LYS A CA 1
ATOM 525 C C . LYS A 1 67 ? -18.891 41.281 10.211 1 92.06 67 LYS A C 1
ATOM 527 O O . LYS A 1 67 ? -20.016 40.812 10.125 1 92.06 67 LYS A O 1
ATOM 532 N N . ASP A 1 68 ? -17.859 40.844 9.578 1 90.75 68 ASP A N 1
ATOM 533 C CA . ASP A 1 68 ? -18.016 39.719 8.664 1 90.75 68 ASP A CA 1
ATOM 534 C C . ASP A 1 68 ? -16.984 38.625 8.93 1 90.75 68 ASP A C 1
ATOM 536 O O . ASP A 1 68 ? -16.234 38.25 8.031 1 90.75 68 ASP A O 1
ATOM 540 N N . PRO A 1 69 ? -17.031 38.125 10.164 1 91.62 69 PRO A N 1
ATOM 541 C CA . PRO A 1 69 ? -16.109 37.031 10.445 1 91.62 69 PRO A CA 1
ATOM 542 C C . PRO A 1 69 ? -16.547 35.719 9.812 1 91.62 69 PRO A C 1
ATOM 544 O O . PRO A 1 69 ? -17.688 35.594 9.383 1 91.62 69 PRO A O 1
ATOM 547 N N . LEU A 1 70 ? -15.633 34.844 9.664 1 92.44 70 LEU A N 1
ATOM 548 C CA . LEU A 1 70 ? -16.016 33.5 9.25 1 92.44 70 LEU A CA 1
ATOM 549 C C . LEU A 1 70 ? -16.781 32.781 10.352 1 92.44 70 LEU A C 1
ATOM 551 O O . LEU A 1 70 ? -16.328 32.719 11.492 1 92.44 70 LEU A O 1
ATOM 555 N N . VAL A 1 71 ? -17.984 32.406 10.086 1 94.38 71 VAL A N 1
ATOM 556 C CA . VAL A 1 71 ? -18.828 31.641 11 1 94.38 71 VAL A CA 1
ATOM 557 C C . VAL A 1 71 ? -19.078 30.25 10.422 1 94.38 71 VAL A C 1
ATOM 559 O O . VAL A 1 71 ? -19.484 30.109 9.266 1 94.38 71 VAL A O 1
ATOM 562 N N . VAL A 1 72 ? -18.766 29.25 11.258 1 94.06 72 VAL A N 1
ATOM 563 C CA . VAL A 1 72 ? -18.906 27.891 10.75 1 94.06 72 VAL A CA 1
ATOM 564 C C . VAL A 1 72 ? -19.781 27.078 11.695 1 94.06 72 VAL A C 1
ATOM 566 O O . VAL A 1 72 ? -19.875 27.375 12.891 1 94.06 72 VAL A O 1
ATOM 569 N N . ASP A 1 73 ? -20.406 26.125 11.094 1 95 73 ASP A N 1
ATOM 570 C CA . ASP A 1 73 ? -21.25 25.234 11.883 1 95 73 ASP A CA 1
ATOM 571 C C . ASP A 1 73 ? -20.438 24.141 12.547 1 95 73 ASP A C 1
ATOM 573 O O . ASP A 1 73 ? -19.516 23.594 11.945 1 95 73 ASP A O 1
ATOM 577 N N . ALA A 1 74 ? -20.828 23.812 13.766 1 92.62 74 ALA A N 1
ATOM 578 C CA . ALA A 1 74 ? -20.109 22.812 14.555 1 92.62 74 ALA A CA 1
ATOM 579 C C . ALA A 1 74 ? -20.141 21.438 13.875 1 92.62 74 ALA A C 1
ATOM 581 O O . ALA A 1 74 ? -19.281 20.594 14.133 1 92.62 74 ALA A O 1
ATOM 582 N N . GLY A 1 75 ? -21.062 21.188 13.102 1 91.12 75 GLY A N 1
ATOM 583 C CA . GLY A 1 75 ? -21.203 19.906 12.414 1 91.12 75 GLY A CA 1
ATOM 584 C C . GLY A 1 75 ? -20.359 19.812 11.156 1 91.12 75 GLY A C 1
ATOM 585 O O . GLY A 1 75 ? -20.312 18.766 10.508 1 91.12 75 GLY A O 1
ATOM 586 N N . MET A 1 76 ? -19.688 20.875 10.859 1 90.94 76 MET A N 1
ATOM 587 C CA . MET A 1 76 ? -18.859 20.906 9.648 1 90.94 76 MET A CA 1
ATOM 588 C C . MET A 1 76 ? -17.625 20.016 9.82 1 90.94 76 MET A C 1
ATOM 590 O O . MET A 1 76 ? -17 20.016 10.883 1 90.94 76 MET A O 1
ATOM 594 N N . SER A 1 77 ? -17.312 19.188 8.781 1 90 77 SER A N 1
ATOM 595 C CA . SER A 1 77 ? -16.109 18.359 8.828 1 90 77 SER A CA 1
ATOM 596 C C . SER A 1 77 ? -14.852 19.219 8.812 1 90 77 SER A C 1
ATOM 598 O O . SER A 1 77 ? -14.867 20.344 8.32 1 90 77 SER A O 1
ATOM 600 N N . ILE A 1 78 ? -13.82 18.719 9.305 1 88.38 78 ILE A N 1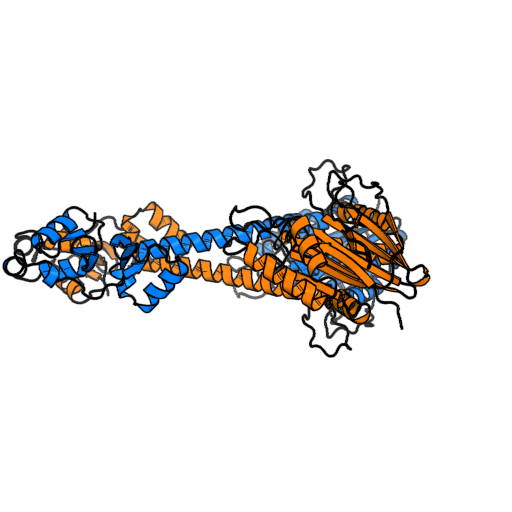
ATOM 601 C CA . ILE A 1 78 ? -12.547 19.422 9.336 1 88.38 78 ILE A CA 1
ATOM 602 C C . ILE A 1 78 ? -12.086 19.719 7.914 1 88.38 78 ILE A C 1
ATOM 604 O O . ILE A 1 78 ? -11.523 20.797 7.648 1 88.38 78 ILE A O 1
ATOM 608 N N . GLU A 1 79 ? -12.344 18.812 7.035 1 83.75 79 GLU A N 1
ATOM 609 C CA . GLU A 1 79 ? -11.992 19.031 5.637 1 83.75 79 GLU A CA 1
ATOM 610 C C . GLU A 1 79 ? -12.734 20.234 5.055 1 83.75 79 GLU A C 1
ATOM 612 O O . GLU A 1 79 ? -12.133 21.094 4.406 1 83.75 79 GLU A O 1
ATOM 617 N N . ALA A 1 80 ? -13.992 20.188 5.328 1 87.94 80 ALA A N 1
ATOM 618 C CA . ALA A 1 80 ? -14.812 21.297 4.84 1 87.94 80 ALA A CA 1
ATOM 619 C C . ALA A 1 80 ? -14.383 22.625 5.477 1 87.94 80 ALA A C 1
ATOM 621 O O . ALA A 1 80 ? -14.344 23.656 4.809 1 87.94 80 ALA A O 1
ATOM 622 N N . LEU A 1 81 ? -14.102 22.547 6.746 1 89.81 81 LEU A N 1
ATOM 623 C CA . LEU A 1 81 ? -13.664 23.734 7.473 1 89.81 81 LEU A CA 1
ATOM 624 C C . LEU A 1 81 ? -12.352 24.266 6.898 1 89.81 81 LEU A C 1
ATOM 626 O O . LEU A 1 81 ? -12.188 25.484 6.738 1 89.81 81 LEU A O 1
ATOM 630 N N . THR A 1 82 ? -11.438 23.391 6.613 1 84.25 82 THR A N 1
ATOM 631 C CA . THR A 1 82 ? -10.156 23.781 6.047 1 84.25 82 THR A CA 1
ATOM 632 C C . THR A 1 82 ? -10.352 24.484 4.703 1 84.25 82 THR A C 1
ATOM 634 O O . THR A 1 82 ? -9.734 25.516 4.441 1 84.25 82 THR A O 1
ATOM 637 N N . PHE A 1 83 ? -11.18 23.984 3.91 1 80.5 83 PHE A N 1
ATOM 638 C CA . PHE A 1 83 ? -11.477 24.594 2.615 1 80.5 83 PHE A CA 1
ATOM 639 C C . PHE A 1 83 ? -12.078 25.969 2.789 1 80.5 83 PHE A C 1
ATOM 641 O O . PHE A 1 83 ? -11.688 26.922 2.098 1 80.5 83 PHE A O 1
ATOM 648 N N . LYS A 1 84 ? -12.977 26.078 3.732 1 86.38 84 LYS A N 1
ATOM 649 C CA . LYS A 1 84 ? -13.656 27.344 3.975 1 86.38 84 LYS A CA 1
ATOM 650 C C . LYS A 1 84 ? -12.68 28.391 4.504 1 86.38 84 LYS A C 1
ATOM 652 O O . LYS A 1 84 ? -12.75 29.562 4.121 1 86.38 84 LYS A O 1
ATOM 657 N N . THR A 1 85 ? -11.891 27.984 5.383 1 84.44 85 THR A N 1
ATOM 658 C CA . THR A 1 85 ? -10.938 28.922 5.977 1 84.44 85 THR A CA 1
ATOM 659 C C . THR A 1 85 ? -9.953 29.438 4.926 1 84.44 85 THR A C 1
ATOM 661 O O . THR A 1 85 ? -9.586 30.609 4.93 1 84.44 85 THR A O 1
ATOM 664 N N . VAL A 1 86 ? -9.539 28.547 4.016 1 75.12 86 VAL A N 1
ATOM 665 C CA . VAL A 1 86 ? -8.625 28.953 2.947 1 75.12 86 VAL A CA 1
ATOM 666 C C . VAL A 1 86 ? -9.336 29.891 1.985 1 75.12 86 VAL A C 1
ATOM 668 O O . VAL A 1 86 ? -8.75 30.875 1.529 1 75.12 86 VAL A O 1
ATOM 671 N N . GLU A 1 87 ? -10.555 29.609 1.718 1 74.62 87 GLU A N 1
ATOM 672 C CA . GLU A 1 87 ? -11.344 30.453 0.825 1 74.62 87 GLU A CA 1
ATOM 673 C C . GLU A 1 87 ? -11.562 31.844 1.419 1 74.62 87 GLU A C 1
ATOM 675 O O . GLU A 1 87 ? -11.562 32.844 0.695 1 74.62 87 GLU A O 1
ATOM 680 N N . PHE A 1 88 ? -11.797 31.781 2.74 1 79.06 88 PHE A N 1
ATOM 681 C CA . PHE A 1 88 ? -12.055 33.031 3.439 1 79.06 88 PHE A CA 1
ATOM 682 C C . PHE A 1 88 ? -10.781 33.875 3.527 1 79.06 88 PHE A C 1
ATOM 684 O O . PHE A 1 88 ? -10.852 35.094 3.707 1 79.06 88 PHE A O 1
ATOM 691 N N . GLY A 1 89 ? -9.695 33.094 3.301 1 69.25 89 GLY A N 1
ATOM 692 C CA . GLY A 1 89 ? -8.438 33.812 3.203 1 69.25 89 GLY A CA 1
ATOM 693 C C . GLY A 1 89 ? -7.609 33.75 4.473 1 69.25 89 GLY A C 1
ATOM 694 O O . GLY A 1 89 ? -8.039 33.156 5.473 1 69.25 89 GLY A O 1
ATOM 695 N N . GLU A 1 90 ? -6.551 34.406 4.438 1 66.62 90 GLU A N 1
ATOM 696 C CA . GLU A 1 90 ? -5.559 34.406 5.508 1 66.62 90 GLU A CA 1
ATOM 697 C C . GLU A 1 90 ? -6.129 35.031 6.785 1 66.62 90 GLU A C 1
ATOM 699 O O . GLU A 1 90 ? -5.707 34.688 7.891 1 66.62 90 GLU A O 1
ATOM 704 N N . LYS A 1 91 ? -7.16 35.75 6.57 1 73.25 91 LYS A N 1
ATOM 705 C CA . LYS A 1 91 ? -7.766 36.438 7.703 1 73.25 91 LYS A CA 1
ATOM 706 C C . LYS A 1 91 ? -8.344 35.469 8.703 1 73.25 91 LYS A C 1
ATOM 708 O O . LYS A 1 91 ? -8.133 35.594 9.914 1 73.25 91 LYS A O 1
ATOM 713 N N . ALA A 1 92 ? -8.977 34.5 8.125 1 75.5 92 ALA A N 1
ATOM 714 C CA . ALA A 1 92 ? -9.617 33.531 9 1 75.5 92 ALA A CA 1
ATOM 715 C C . ALA A 1 92 ? -8.586 32.719 9.773 1 75.5 92 ALA A C 1
ATOM 717 O O . ALA A 1 92 ? -8.805 32.375 10.938 1 75.5 92 ALA A O 1
ATOM 718 N N . LEU A 1 93 ? -7.523 32.531 9.203 1 76.25 93 LEU A N 1
ATOM 719 C CA . LEU A 1 93 ? -6.484 31.766 9.859 1 76.25 93 LEU A CA 1
ATOM 720 C C . LEU A 1 93 ? -5.77 32.594 10.922 1 76.25 93 LEU A C 1
ATOM 722 O O . LEU A 1 93 ? -5.453 32.094 12 1 76.25 93 LEU A O 1
ATOM 726 N N . ALA A 1 94 ? -5.66 33.812 10.633 1 72.69 94 ALA A N 1
ATOM 727 C CA . ALA A 1 94 ? -4.938 34.688 11.539 1 72.69 94 ALA A CA 1
ATOM 728 C C . ALA A 1 94 ? -5.852 35.188 12.648 1 72.69 94 ALA A C 1
ATOM 730 O O . ALA A 1 94 ? -5.441 35.281 13.812 1 72.69 94 ALA A O 1
ATOM 731 N N . ASP A 1 95 ? -7.121 35.5 12.289 1 77.75 95 ASP A N 1
ATOM 732 C CA . ASP A 1 95 ? -8.023 36.188 13.211 1 77.75 95 ASP A CA 1
ATOM 733 C C . ASP A 1 95 ? -8.859 35.188 14.008 1 77.75 95 ASP A C 1
ATOM 735 O O . ASP A 1 95 ? -9.383 35.5 15.07 1 77.75 95 ASP A O 1
ATOM 739 N N . GLY A 1 96 ? -8.953 34.094 13.492 1 85.94 96 GLY A N 1
ATOM 740 C CA . GLY A 1 96 ? -9.852 33.125 14.102 1 85.94 96 GLY A CA 1
ATOM 741 C C . GLY A 1 96 ? -11.227 33.125 13.477 1 85.94 96 GLY A C 1
ATOM 742 O O . GLY A 1 96 ? -11.508 33.906 12.57 1 85.94 96 GLY A O 1
ATOM 743 N N . PHE A 1 97 ? -12.078 32.188 13.922 1 91.19 97 PHE A N 1
ATOM 744 C CA . PHE A 1 97 ? -13.422 32.094 13.375 1 91.19 97 PHE A CA 1
ATOM 745 C C . PHE A 1 97 ? -14.406 31.625 14.445 1 91.19 97 PHE A C 1
ATOM 747 O O . PHE A 1 97 ? -13.992 31.141 15.5 1 91.19 97 PHE A O 1
ATOM 754 N N . ILE A 1 98 ? -15.68 31.859 14.188 1 95.06 98 ILE A N 1
ATOM 755 C CA . ILE A 1 98 ? -16.734 31.562 15.148 1 95.06 98 ILE A CA 1
ATOM 756 C C . ILE A 1 98 ? -17.375 30.203 14.828 1 95.06 98 ILE A C 1
ATOM 758 O O . ILE A 1 98 ? -17.609 29.891 13.664 1 95.06 98 ILE A O 1
ATOM 762 N N . VAL A 1 99 ? -17.562 29.422 15.852 1 95 99 VAL A N 1
ATOM 763 C CA . VAL A 1 99 ? -18.234 28.125 15.711 1 95 99 VAL A CA 1
ATOM 764 C C . VAL A 1 99 ? -19.641 28.219 16.312 1 95 99 VAL A C 1
ATOM 766 O O . VAL A 1 99 ? -19.812 28.672 17.438 1 95 99 VAL A O 1
ATOM 769 N N . THR A 1 100 ? -20.609 27.828 15.531 1 96.56 100 THR A N 1
ATOM 770 C CA . THR A 1 100 ? -21.984 27.906 15.992 1 96.56 100 THR A CA 1
ATOM 771 C C . THR A 1 100 ? -22.672 26.547 15.875 1 96.56 100 THR A C 1
ATOM 773 O O . THR A 1 100 ? -22.156 25.656 15.203 1 96.56 100 THR A O 1
ATOM 776 N N . ARG A 1 101 ? -23.609 26.312 16.641 1 95.38 101 ARG A N 1
ATOM 777 C CA . ARG A 1 101 ? -24.578 25.219 16.5 1 95.38 101 ARG A CA 1
ATOM 778 C C . ARG A 1 101 ? -26 25.75 16.391 1 95.38 101 ARG A C 1
ATOM 780 O O . ARG A 1 101 ? -26.484 26.438 17.297 1 95.38 101 ARG A O 1
ATOM 787 N N . GLU A 1 102 ? -26.641 25.422 15.281 1 93.06 102 GLU A N 1
ATOM 788 C CA . GLU A 1 102 ? -27.984 25.938 15.016 1 93.06 102 GLU A CA 1
ATOM 789 C C . GLU A 1 102 ? -28.016 27.453 15.18 1 93.06 102 GLU A C 1
ATOM 791 O O . GLU A 1 102 ? -28.938 27.984 15.805 1 93.06 102 GLU A O 1
ATOM 796 N N . GLY A 1 103 ? -26.906 28.125 14.844 1 91.69 103 GLY A N 1
ATOM 797 C CA . GLY A 1 103 ? -26.844 29.578 14.828 1 91.69 103 GLY A CA 1
ATOM 798 C C . GLY A 1 103 ? -26.391 30.172 16.156 1 91.69 103 GLY A C 1
ATOM 799 O O . GLY A 1 103 ? -26.109 31.359 16.25 1 91.69 103 GLY A O 1
ATOM 800 N N . ALA A 1 104 ? -26.344 29.344 17.219 1 95.25 104 ALA A N 1
ATOM 801 C CA . ALA A 1 104 ? -25.922 29.812 18.547 1 95.25 104 ALA A CA 1
ATOM 802 C C . ALA A 1 104 ? -24.422 29.641 18.734 1 95.25 104 ALA A C 1
ATOM 804 O O . ALA A 1 104 ? -23.844 28.641 18.297 1 95.25 104 ALA A O 1
ATOM 805 N N . PHE A 1 105 ? -23.891 30.609 19.438 1 96 105 PHE A N 1
ATOM 806 C CA . PHE A 1 105 ? -22.453 30.578 19.688 1 96 105 PHE A CA 1
ATOM 807 C C . PHE A 1 105 ? -22.062 29.406 20.578 1 96 105 PHE A C 1
ATOM 809 O O . PHE A 1 105 ? -22.641 29.219 21.641 1 96 105 PHE A O 1
ATOM 816 N N . ILE A 1 106 ? -21 28.609 20.125 1 94.62 106 ILE A N 1
ATOM 817 C CA . ILE A 1 106 ? -20.562 27.516 20.984 1 94.62 106 ILE A CA 1
ATOM 818 C C . ILE A 1 106 ? -19.062 27.641 21.25 1 94.62 106 ILE A C 1
ATOM 820 O O . ILE A 1 106 ? -18.531 26.984 22.156 1 94.62 106 ILE A O 1
ATOM 824 N N . GLY A 1 107 ? -18.422 28.406 20.375 1 93.5 107 GLY A N 1
ATOM 825 C CA . GLY A 1 107 ? -17 28.547 20.641 1 93.5 107 GLY A CA 1
ATOM 826 C C . GLY A 1 107 ? -16.25 29.281 19.531 1 93.5 107 GLY A C 1
ATOM 827 O O . GLY A 1 107 ? -16.875 29.828 18.625 1 93.5 107 GLY A O 1
ATOM 828 N N . LEU A 1 108 ? -14.93 29.469 19.734 1 92.75 108 LEU A N 1
ATOM 829 C CA . LEU A 1 108 ? -14.031 30.094 18.766 1 92.75 108 LEU A CA 1
ATOM 830 C C . LEU A 1 108 ? -13 29.078 18.266 1 92.75 108 LEU A C 1
ATOM 832 O O . LEU A 1 108 ? -12.688 28.109 18.969 1 92.75 108 LEU A O 1
ATOM 836 N N . GLY A 1 109 ? -12.625 29.203 17.031 1 89 109 GLY A N 1
ATOM 837 C CA . GLY A 1 109 ? -11.523 28.453 16.469 1 89 109 GLY A CA 1
ATOM 838 C C . GLY A 1 109 ? -10.383 29.328 15.984 1 89 109 GLY A C 1
ATOM 839 O O . GLY A 1 109 ? -10.57 30.516 15.75 1 89 109 GLY A O 1
ATOM 840 N N . SER A 1 110 ? -9.148 28.75 15.953 1 84.94 110 SER A N 1
ATOM 841 C CA . SER A 1 110 ? -8 29.484 15.414 1 84.94 110 SER A CA 1
ATOM 842 C C . SER A 1 110 ? -7.316 28.688 14.312 1 84.94 110 SER A C 1
ATOM 844 O O . SER A 1 110 ? -7.477 27.453 14.227 1 84.94 110 SER A O 1
ATOM 846 N N . GLY A 1 111 ? -6.621 29.438 13.523 1 81.44 111 GLY A N 1
ATOM 847 C CA . GLY A 1 111 ? -5.898 28.812 12.43 1 81.44 111 GLY A CA 1
ATOM 848 C C . GLY A 1 111 ? -4.852 27.812 12.898 1 81.44 111 GLY A C 1
ATOM 849 O O . GLY A 1 111 ? -4.715 26.734 12.328 1 81.44 111 GLY A O 1
ATOM 850 N N . LEU A 1 112 ? -4.098 28.125 13.93 1 79.94 112 LEU A N 1
ATOM 851 C CA . LEU A 1 112 ? -3.061 27.234 14.469 1 79.94 112 LEU A CA 1
ATOM 852 C C . LEU A 1 112 ? -3.66 25.922 14.945 1 79.94 112 LEU A C 1
ATOM 854 O O . LEU A 1 112 ? -3.135 24.844 14.641 1 79.94 112 LEU A O 1
ATOM 858 N N . GLU A 1 113 ? -4.742 26.047 15.664 1 83.5 113 GLU A N 1
ATOM 859 C CA . GLU A 1 113 ? -5.406 24.859 16.156 1 83.5 113 GLU A CA 1
ATOM 860 C C . GLU A 1 113 ? -5.926 23.984 15.016 1 83.5 113 GLU A C 1
ATOM 862 O O . GLU A 1 113 ? -5.805 22.766 15.047 1 83.5 113 GLU A O 1
ATOM 867 N N . LEU A 1 114 ? -6.543 24.703 14.078 1 85.62 114 LEU A N 1
ATOM 868 C CA . LEU A 1 114 ? -7.078 23.984 12.93 1 85.62 114 LEU A CA 1
ATOM 869 C C . LEU A 1 114 ? -5.973 23.234 12.188 1 85.62 114 LEU A C 1
ATOM 871 O O . LEU A 1 114 ? -6.109 22.062 11.875 1 85.62 114 LEU A O 1
ATOM 875 N N . MET A 1 115 ? -4.828 23.891 11.945 1 83 115 MET A N 1
ATOM 876 C CA . MET A 1 115 ? -3.727 23.25 11.219 1 83 115 MET A CA 1
ATOM 877 C C . MET A 1 115 ? -3.137 22.094 12.031 1 83 115 MET A C 1
ATOM 879 O O . MET A 1 115 ? -2.688 21.109 11.461 1 83 115 MET A O 1
ATOM 883 N N . GLY A 1 116 ? -3.135 22.344 13.289 1 84.06 116 GLY A N 1
ATOM 884 C CA . GLY A 1 116 ? -2.701 21.25 14.141 1 84.06 116 GLY A CA 1
ATOM 885 C C . GLY A 1 116 ? -3.555 20 13.992 1 84.06 116 GLY A C 1
ATOM 886 O O . GLY A 1 116 ? -3.029 18.891 13.883 1 84.06 116 GLY A O 1
ATOM 887 N N . VAL A 1 117 ? -4.832 20.219 14.008 1 86.5 117 VAL A N 1
ATOM 888 C CA . VAL A 1 117 ? -5.766 19.109 13.859 1 86.5 117 VAL A CA 1
ATOM 889 C C . VAL A 1 117 ? -5.586 18.453 12.492 1 86.5 117 VAL A C 1
ATOM 891 O O . VAL A 1 117 ? -5.578 17.234 12.375 1 86.5 117 VAL A O 1
ATOM 894 N N . VAL A 1 118 ? -5.418 19.25 11.508 1 85.25 118 VAL A N 1
ATOM 895 C CA . VAL A 1 118 ? -5.234 18.75 10.148 1 85.25 118 VAL A CA 1
ATOM 896 C C . VAL A 1 118 ? -3.947 17.938 10.07 1 85.25 118 VAL A C 1
ATOM 898 O O . VAL A 1 118 ? -3.93 16.844 9.492 1 85.25 118 VAL A O 1
ATOM 901 N N . ALA A 1 119 ? -2.939 18.438 10.641 1 84.19 119 ALA A N 1
ATOM 902 C CA . ALA A 1 119 ? -1.663 17.719 10.664 1 84.19 119 ALA A CA 1
ATOM 903 C C . ALA A 1 119 ? -1.798 16.375 11.367 1 84.19 119 ALA A C 1
ATOM 905 O O . ALA A 1 119 ? -1.281 15.359 10.883 1 84.19 119 ALA A O 1
ATOM 906 N N . ASP A 1 120 ? -2.463 16.406 12.453 1 87.19 120 ASP A N 1
ATOM 907 C CA . ASP A 1 120 ? -2.66 15.172 13.219 1 87.19 120 ASP A CA 1
ATOM 908 C C . ASP A 1 120 ? -3.465 14.148 12.414 1 87.19 120 ASP A C 1
ATOM 910 O O . ASP A 1 120 ? -3.164 12.953 12.445 1 87.19 120 ASP A O 1
ATOM 914 N N . MET A 1 121 ? -4.484 14.633 11.781 1 87.12 121 MET A N 1
ATOM 915 C CA . MET A 1 121 ? -5.324 13.758 10.969 1 87.12 121 MET A CA 1
ATOM 916 C C . MET A 1 121 ? -4.516 13.125 9.836 1 87.12 121 MET A C 1
ATOM 918 O O . MET A 1 121 ? -4.648 11.93 9.57 1 87.12 121 MET A O 1
ATOM 922 N N . GLN A 1 122 ? -3.746 13.961 9.219 1 86.69 122 GLN A N 1
ATOM 923 C CA . GLN A 1 122 ? -2.922 13.453 8.125 1 86.69 122 GLN A CA 1
ATOM 924 C C . GLN A 1 122 ? -1.885 12.461 8.633 1 86.69 122 GLN A C 1
ATOM 926 O O . GLN A 1 122 ? -1.603 11.453 7.977 1 86.69 122 GLN A O 1
ATOM 931 N N . ALA A 1 123 ? -1.376 12.727 9.742 1 87.38 123 ALA A N 1
ATOM 932 C CA . ALA A 1 123 ? -0.401 11.828 10.352 1 87.38 123 ALA A CA 1
ATOM 933 C C . ALA A 1 123 ? -1.036 10.484 10.688 1 87.38 123 ALA A C 1
ATOM 935 O O . ALA A 1 123 ? -0.432 9.43 10.461 1 87.38 123 ALA A O 1
ATOM 936 N N . GLU A 1 124 ? -2.201 10.555 11.234 1 89.75 124 GLU A N 1
ATOM 937 C CA . GLU A 1 124 ? -2.898 9.328 11.602 1 89.75 124 GLU A CA 1
ATOM 938 C C . GLU A 1 124 ? -3.23 8.492 10.375 1 89.75 124 GLU A C 1
ATOM 940 O O . GLU A 1 124 ? -3.061 7.27 10.383 1 89.75 124 GLU A O 1
ATOM 945 N N . LYS A 1 125 ? -3.695 9.133 9.406 1 87.88 125 LYS A N 1
ATOM 946 C CA . LYS A 1 125 ? -3.977 8.438 8.148 1 87.88 125 LYS A CA 1
ATOM 947 C C . LYS A 1 125 ? -2.721 7.773 7.598 1 87.88 125 LYS A C 1
ATOM 949 O O . LYS A 1 125 ? -2.764 6.625 7.152 1 87.88 125 LYS A O 1
ATOM 954 N N . ASN A 1 126 ? -1.684 8.484 7.586 1 88.75 126 ASN A N 1
ATOM 955 C CA . ASN A 1 126 ? -0.411 7.945 7.121 1 88.75 126 ASN A CA 1
ATOM 956 C C . ASN A 1 126 ? 0.024 6.746 7.961 1 88.75 126 ASN A C 1
ATOM 958 O O . ASN A 1 126 ? 0.491 5.742 7.418 1 88.75 126 ASN A O 1
ATOM 962 N N . ARG A 1 127 ? -0.126 6.902 9.242 1 90.06 127 ARG A N 1
ATOM 963 C CA . ARG A 1 127 ? 0.264 5.824 10.141 1 90.06 127 ARG A CA 1
ATOM 964 C C . ARG A 1 127 ? -0.521 4.551 9.844 1 90.06 127 ARG A C 1
ATOM 966 O O . ARG A 1 127 ? 0.052 3.459 9.797 1 90.06 127 ARG A O 1
ATOM 973 N N . GLN A 1 128 ? -1.787 4.645 9.695 1 88.19 128 GLN A N 1
ATOM 974 C CA . GLN A 1 128 ? -2.637 3.498 9.406 1 88.19 128 GLN A CA 1
ATOM 975 C C . GLN A 1 128 ? -2.23 2.832 8.094 1 88.19 128 GLN A C 1
ATOM 977 O O . GLN A 1 128 ? -2.139 1.606 8.016 1 88.19 128 GLN A O 1
ATOM 982 N N . THR A 1 129 ? -2.014 3.633 7.125 1 89.69 129 THR A N 1
ATOM 983 C CA . THR A 1 129 ? -1.603 3.125 5.82 1 89.69 129 THR A CA 1
ATOM 984 C C . THR A 1 129 ? -0.257 2.414 5.918 1 89.69 129 THR A C 1
ATOM 986 O O . THR A 1 129 ? -0.083 1.324 5.367 1 89.69 129 THR A O 1
ATOM 989 N N . MET A 1 130 ? 0.607 3.006 6.68 1 90.94 130 MET A N 1
ATOM 990 C CA . MET A 1 130 ? 1.943 2.432 6.812 1 90.94 130 MET A CA 1
ATOM 991 C C . MET A 1 130 ? 1.899 1.125 7.598 1 90.94 130 MET A C 1
ATOM 993 O O . MET A 1 130 ? 2.652 0.194 7.305 1 90.94 130 MET A O 1
ATOM 997 N N . GLN A 1 131 ? 1.12 1.049 8.594 1 90.5 131 GLN A N 1
ATOM 998 C CA . GLN A 1 131 ? 0.952 -0.198 9.336 1 90.5 131 GLN A CA 1
ATOM 999 C C . GLN A 1 131 ? 0.484 -1.323 8.414 1 90.5 131 GLN A C 1
ATOM 1001 O O . GLN A 1 131 ? 0.95 -2.459 8.531 1 90.5 131 GLN A O 1
ATOM 1006 N N . SER A 1 132 ? -0.449 -0.934 7.59 1 90.44 132 SER A N 1
ATOM 1007 C CA . SER A 1 132 ? -0.926 -1.891 6.598 1 90.44 132 SER A CA 1
ATOM 1008 C C . SER A 1 132 ? 0.211 -2.373 5.703 1 90.44 132 SER A C 1
ATOM 1010 O O . SER A 1 132 ? 0.353 -3.572 5.461 1 90.44 132 SER A O 1
ATOM 1012 N N . ILE A 1 133 ? 1.029 -1.536 5.25 1 92.69 133 ILE A N 1
ATOM 1013 C CA . ILE A 1 133 ? 2.137 -1.866 4.359 1 92.69 133 ILE A CA 1
ATOM 1014 C C . ILE A 1 133 ? 3.197 -2.652 5.125 1 92.69 133 ILE A C 1
ATOM 1016 O O . ILE A 1 133 ? 3.818 -3.568 4.578 1 92.69 133 ILE A O 1
ATOM 1020 N N . GLU A 1 134 ? 3.418 -2.316 6.391 1 93.19 134 GLU A N 1
ATOM 1021 C CA . GLU A 1 134 ? 4.352 -3.059 7.234 1 93.19 134 GLU A CA 1
ATOM 1022 C C . GLU A 1 134 ? 3.918 -4.516 7.387 1 93.19 134 GLU A C 1
ATOM 1024 O O . GLU A 1 134 ? 4.754 -5.422 7.371 1 93.19 134 GLU A O 1
ATOM 1029 N N . TYR A 1 135 ? 2.668 -4.75 7.52 1 92.12 135 TYR A N 1
ATOM 1030 C CA . TYR A 1 135 ? 2.184 -6.125 7.59 1 92.12 135 TYR A CA 1
ATOM 1031 C C . TYR A 1 135 ? 2.4 -6.848 6.266 1 92.12 135 TYR A C 1
ATOM 1033 O O . TYR A 1 135 ? 2.734 -8.031 6.25 1 92.12 135 TYR A O 1
ATOM 1041 N N . ALA A 1 136 ? 2.135 -6.152 5.195 1 92.19 136 ALA A N 1
ATOM 1042 C CA . ALA A 1 136 ? 2.402 -6.734 3.883 1 92.19 136 ALA A CA 1
ATOM 1043 C C . ALA A 1 136 ? 3.859 -7.172 3.764 1 92.19 136 ALA A C 1
ATOM 1045 O O . ALA A 1 136 ? 4.16 -8.172 3.109 1 92.19 136 ALA A O 1
ATOM 1046 N N . SER A 1 137 ? 4.727 -6.426 4.391 1 94 137 SER A N 1
ATOM 1047 C CA . SER A 1 137 ? 6.141 -6.781 4.387 1 94 137 SER A CA 1
ATOM 1048 C C . SER A 1 137 ? 6.371 -8.117 5.078 1 94 137 SER A C 1
ATOM 1050 O O . SER A 1 137 ? 7.246 -8.891 4.676 1 94 137 SER A O 1
ATOM 1052 N N . VAL A 1 138 ? 5.633 -8.414 6.102 1 91.12 138 VAL A N 1
ATOM 1053 C CA . VAL A 1 138 ? 5.719 -9.688 6.809 1 91.12 138 VAL A CA 1
ATOM 1054 C C . VAL A 1 138 ? 5.316 -10.828 5.875 1 91.12 138 VAL A C 1
ATOM 1056 O O . VAL A 1 138 ? 5.98 -11.867 5.828 1 91.12 138 VAL A O 1
ATOM 1059 N N . ILE A 1 139 ? 4.305 -10.625 5.113 1 90.06 139 ILE A N 1
ATOM 1060 C CA . ILE A 1 139 ? 3.836 -11.633 4.168 1 90.06 139 ILE A CA 1
ATOM 1061 C C . ILE A 1 139 ? 4.898 -11.859 3.094 1 90.06 139 ILE A C 1
ATOM 1063 O O . ILE A 1 139 ? 5.227 -13.008 2.771 1 90.06 139 ILE A O 1
ATOM 1067 N N . GLN A 1 140 ? 5.379 -10.805 2.568 1 91.88 140 GLN A N 1
ATOM 1068 C CA . GLN A 1 140 ? 6.379 -10.922 1.513 1 91.88 140 GLN A CA 1
ATOM 1069 C C . GLN A 1 140 ? 7.617 -11.664 2.01 1 91.88 140 GLN A C 1
ATOM 1071 O O . GLN A 1 140 ? 8.148 -12.539 1.314 1 91.88 140 GLN A O 1
ATOM 1076 N N . ARG A 1 141 ? 8.078 -11.359 3.199 1 91.81 141 ARG A N 1
ATOM 1077 C CA . ARG A 1 141 ? 9.242 -12.023 3.779 1 91.81 141 ARG A CA 1
ATOM 1078 C C . ARG A 1 141 ? 8.961 -13.508 4.016 1 91.81 141 ARG A C 1
ATOM 1080 O O . ARG A 1 141 ? 9.852 -14.344 3.855 1 91.81 141 ARG A O 1
ATOM 1087 N N . ALA A 1 142 ? 7.777 -13.781 4.426 1 88.81 142 ALA A N 1
ATOM 1088 C CA . ALA A 1 142 ? 7.391 -15.172 4.641 1 88.81 142 ALA A CA 1
ATOM 1089 C C . ALA A 1 142 ? 7.516 -15.984 3.352 1 88.81 142 ALA A C 1
ATOM 1091 O O . ALA A 1 142 ? 7.957 -17.141 3.373 1 88.81 142 ALA A O 1
ATOM 1092 N N . MET A 1 143 ? 7.188 -15.414 2.275 1 89.19 143 MET A N 1
ATOM 1093 C CA . MET A 1 143 ? 7.23 -16.078 0.979 1 89.19 143 MET A CA 1
ATOM 1094 C C . MET A 1 143 ? 8.672 -16.375 0.561 1 89.19 143 MET A C 1
ATOM 1096 O O . MET A 1 143 ? 8.922 -17.266 -0.244 1 89.19 143 MET A O 1
ATOM 1100 N N . LEU A 1 144 ? 9.609 -15.578 1.111 1 91.81 144 LEU A N 1
ATOM 1101 C CA . LEU A 1 144 ? 11.008 -15.688 0.713 1 91.81 144 LEU A CA 1
ATOM 1102 C C . LEU A 1 144 ? 11.781 -16.594 1.673 1 91.81 144 LEU A C 1
ATOM 1104 O O . LEU A 1 144 ? 12.914 -16.969 1.391 1 91.81 144 LEU A O 1
ATOM 1108 N N . ARG A 1 145 ? 11.234 -16.969 2.713 1 89.62 145 ARG A N 1
ATOM 1109 C CA . ARG A 1 145 ? 11.898 -17.656 3.82 1 89.62 145 ARG A CA 1
ATOM 1110 C C . ARG A 1 145 ? 12.422 -19.016 3.389 1 89.62 145 ARG A C 1
ATOM 1112 O O . ARG A 1 145 ? 13.562 -19.375 3.689 1 89.62 145 ARG A O 1
ATOM 1119 N N . ALA A 1 146 ? 11.539 -19.781 2.715 1 89.06 146 ALA A N 1
ATOM 1120 C CA . ALA A 1 146 ? 11.93 -21.125 2.301 1 89.06 146 ALA A CA 1
ATOM 1121 C C . ALA A 1 146 ? 13.211 -21.094 1.463 1 89.06 146 ALA A C 1
ATOM 1123 O O . ALA A 1 146 ? 14.102 -21.922 1.639 1 89.06 146 ALA A O 1
ATOM 1124 N N . SER A 1 147 ? 13.258 -20.156 0.571 1 93.12 147 SER A N 1
ATOM 1125 C CA . SER A 1 147 ? 14.43 -20 -0.277 1 93.12 147 SER A CA 1
ATOM 1126 C C . SER A 1 147 ? 15.672 -19.672 0.552 1 93.12 147 SER A C 1
ATOM 1128 O O . SER A 1 147 ? 16.734 -20.234 0.325 1 93.12 147 SER A O 1
ATOM 1130 N N . ARG A 1 148 ? 15.492 -18.781 1.463 1 93.25 148 ARG A N 1
ATOM 1131 C CA . ARG A 1 148 ? 16.609 -18.375 2.311 1 93.25 148 ARG A CA 1
ATOM 1132 C C . ARG A 1 148 ? 17.125 -19.547 3.135 1 93.25 148 ARG A C 1
ATOM 1134 O O . ARG A 1 148 ? 18.344 -19.75 3.244 1 93.25 148 ARG A O 1
ATOM 1141 N N . GLU A 1 149 ? 16.281 -20.312 3.695 1 92.94 149 GLU A N 1
ATOM 1142 C CA . GLU A 1 149 ? 16.656 -21.469 4.512 1 92.94 149 GLU A CA 1
ATOM 1143 C C . GLU A 1 149 ? 17.359 -22.531 3.674 1 92.94 149 GLU A C 1
ATOM 1145 O O . GLU A 1 149 ? 18.359 -23.094 4.094 1 92.94 149 GLU A O 1
ATOM 1150 N N . THR A 1 150 ? 16.828 -22.781 2.508 1 95.19 150 THR A N 1
ATOM 1151 C CA . THR A 1 150 ? 17.406 -23.781 1.615 1 95.19 150 THR A CA 1
ATOM 1152 C C . THR A 1 150 ? 18.797 -23.344 1.164 1 95.19 150 THR A C 1
ATOM 1154 O O . THR A 1 150 ? 19.719 -24.156 1.078 1 95.19 150 THR A O 1
ATOM 1157 N N . LEU A 1 151 ? 18.906 -22.078 0.892 1 96.12 151 LEU A N 1
ATOM 1158 C CA . LEU A 1 151 ? 20.188 -21.531 0.481 1 96.12 151 LEU A CA 1
ATOM 1159 C C . LEU A 1 151 ? 21.25 -21.734 1.569 1 96.12 151 LEU A C 1
ATOM 1161 O O . LEU A 1 151 ? 22.344 -22.219 1.292 1 96.12 151 LEU A O 1
ATOM 1165 N N . THR A 1 152 ? 20.922 -21.453 2.771 1 93.88 152 THR A N 1
ATOM 1166 C CA . THR A 1 152 ? 21.828 -21.578 3.904 1 93.88 152 THR A CA 1
ATOM 1167 C C . THR A 1 152 ? 22.219 -23.031 4.121 1 93.88 152 THR A C 1
ATOM 1169 O O . THR A 1 152 ? 23.375 -23.328 4.438 1 93.88 152 THR A O 1
ATOM 1172 N N . ALA A 1 153 ? 21.281 -23.906 3.893 1 94.62 153 ALA A N 1
ATOM 1173 C CA . ALA A 1 153 ? 21.531 -25.328 4.094 1 94.62 153 ALA A CA 1
ATOM 1174 C C . ALA A 1 153 ? 22.406 -25.891 2.98 1 94.62 153 ALA A C 1
ATOM 1176 O O . ALA A 1 153 ? 23.203 -26.812 3.211 1 94.62 153 ALA A O 1
ATOM 1177 N N . THR A 1 154 ? 22.312 -25.328 1.823 1 94.81 154 THR A N 1
ATOM 1178 C CA . THR A 1 154 ? 22.953 -25.891 0.637 1 94.81 154 THR A CA 1
ATOM 1179 C C . THR A 1 154 ? 24.328 -25.281 0.427 1 94.81 154 THR A C 1
ATOM 1181 O O . THR A 1 154 ? 25.266 -25.984 0.031 1 94.81 154 THR A O 1
ATOM 1184 N N . LEU A 1 155 ? 24.406 -24 0.657 1 95.62 155 LEU A N 1
ATOM 1185 C CA . LEU A 1 155 ? 25.641 -23.266 0.441 1 95.62 155 LEU A CA 1
ATOM 1186 C C . LEU A 1 155 ? 26.094 -22.578 1.725 1 95.62 155 LEU A C 1
ATOM 1188 O O . LEU A 1 155 ? 25.719 -21.422 1.979 1 95.62 155 LEU A O 1
ATOM 1192 N N . PRO A 1 156 ? 27.016 -23.172 2.422 1 93 156 PRO A N 1
ATOM 1193 C CA . PRO A 1 156 ? 27.406 -22.625 3.725 1 93 156 PRO A CA 1
ATOM 1194 C C . PRO A 1 156 ? 28.156 -21.297 3.613 1 93 156 PRO A C 1
ATOM 1196 O O . PRO A 1 156 ? 28.125 -20.484 4.543 1 93 156 PRO A O 1
ATOM 1199 N N . ASP A 1 157 ? 28.844 -21.141 2.52 1 96.69 157 ASP A N 1
ATOM 1200 C CA . ASP A 1 157 ? 29.562 -19.875 2.316 1 96.69 157 ASP A CA 1
ATOM 1201 C C . ASP A 1 157 ? 28.875 -19.016 1.265 1 96.69 157 ASP A C 1
ATOM 1203 O O . ASP A 1 157 ? 29.453 -18.75 0.199 1 96.69 157 ASP A O 1
ATOM 1207 N N . ALA A 1 158 ? 27.703 -18.562 1.581 1 97.69 158 ALA A N 1
ATOM 1208 C CA . ALA A 1 158 ? 26.875 -17.734 0.697 1 97.69 158 ALA A CA 1
ATOM 1209 C C . ALA A 1 158 ? 26.125 -16.672 1.485 1 97.69 158 ALA A C 1
ATOM 1211 O O . ALA A 1 158 ? 25.844 -16.844 2.674 1 97.69 158 ALA A O 1
ATOM 1212 N N . VAL A 1 159 ? 25.938 -15.562 0.865 1 97.38 159 VAL A N 1
ATOM 1213 C CA . VAL A 1 159 ? 25.141 -14.484 1.437 1 97.38 159 VAL A CA 1
ATOM 1214 C C . VAL A 1 159 ? 24.109 -14.016 0.418 1 97.38 159 VAL A C 1
ATOM 1216 O O . VAL A 1 159 ? 24.422 -13.844 -0.762 1 97.38 159 VAL A O 1
ATOM 1219 N N . LEU A 1 160 ? 22.891 -13.953 0.833 1 97.31 160 LEU A N 1
ATOM 1220 C CA . LEU A 1 160 ? 21.797 -13.328 0.091 1 97.31 160 LEU A CA 1
ATOM 1221 C C . LEU A 1 160 ? 21.266 -12.117 0.84 1 97.31 160 LEU A C 1
ATOM 1223 O O . LEU A 1 160 ? 20.766 -12.25 1.962 1 97.31 160 LEU A O 1
ATOM 1227 N N . LEU A 1 161 ? 21.438 -10.945 0.251 1 97.31 161 LEU A N 1
ATOM 1228 C CA . LEU A 1 161 ? 20.891 -9.711 0.807 1 97.31 161 LEU A CA 1
ATOM 1229 C C . LEU A 1 161 ? 19.641 -9.297 0.054 1 97.31 161 LEU A C 1
ATOM 1231 O O . LEU A 1 161 ? 19.625 -9.281 -1.18 1 97.31 161 LEU A O 1
ATOM 1235 N N . TRP A 1 162 ? 18.594 -9.023 0.712 1 97.06 162 TRP A N 1
ATOM 1236 C CA . TRP A 1 162 ? 17.328 -8.516 0.19 1 97.06 162 TRP A CA 1
ATOM 1237 C C . TRP A 1 162 ? 16.844 -7.328 1.01 1 97.06 162 TRP A C 1
ATOM 1239 O O . TRP A 1 162 ? 16.406 -7.492 2.152 1 97.06 162 TRP A O 1
ATOM 1249 N N . GLU A 1 163 ? 16.891 -6.109 0.378 1 96.56 163 GLU A N 1
ATOM 1250 C CA . GLU A 1 163 ? 16.516 -4.883 1.078 1 96.56 163 GLU A CA 1
ATOM 1251 C C . GLU A 1 163 ? 15.586 -4.023 0.225 1 96.56 163 GLU A C 1
ATOM 1253 O O . GLU A 1 163 ? 16.047 -3.236 -0.603 1 96.56 163 GLU A O 1
ATOM 1258 N N . PRO A 1 164 ? 14.281 -4.086 0.514 1 96.44 164 PRO A N 1
ATOM 1259 C CA . PRO A 1 164 ? 13.375 -3.172 -0.185 1 96.44 164 PRO A CA 1
ATOM 1260 C C . PRO A 1 164 ? 13.711 -1.704 0.059 1 96.44 164 PRO A C 1
ATOM 1262 O O . PRO A 1 164 ? 14.117 -1.336 1.164 1 96.44 164 PRO A O 1
ATOM 1265 N N . ARG A 1 165 ? 13.594 -0.877 -1.012 1 94.56 165 ARG A N 1
ATOM 1266 C CA . ARG A 1 165 ? 13.773 0.562 -0.855 1 94.56 165 ARG A CA 1
ATOM 1267 C C . ARG A 1 165 ? 12.812 1.126 0.183 1 94.56 165 ARG A C 1
ATOM 1269 O O . ARG A 1 165 ? 13.203 1.93 1.031 1 94.56 165 ARG A O 1
ATOM 1276 N N . ASP A 1 166 ? 11.586 0.679 -0.02 1 90.94 166 ASP A N 1
ATOM 1277 C CA . ASP A 1 166 ? 10.539 1.041 0.931 1 90.94 166 ASP A CA 1
ATOM 1278 C C . ASP A 1 166 ? 10.211 -0.125 1.862 1 90.94 166 ASP A C 1
ATOM 1280 O O . ASP A 1 166 ? 11.039 -1.016 2.061 1 90.94 166 ASP A O 1
ATOM 1284 N N . VAL A 1 167 ? 9.086 -0.231 2.441 1 92.56 167 VAL A N 1
ATOM 1285 C CA . VAL A 1 167 ? 8.711 -1.27 3.396 1 92.56 167 VAL A CA 1
ATOM 1286 C C . VAL A 1 167 ? 8.547 -2.604 2.672 1 92.56 167 VAL A C 1
ATOM 1288 O O . VAL A 1 167 ? 8.961 -3.648 3.182 1 92.56 167 VAL A O 1
ATOM 1291 N N . VAL A 1 168 ? 7.992 -2.547 1.451 1 94.81 168 VAL A N 1
ATOM 1292 C CA . VAL A 1 168 ? 7.918 -3.682 0.539 1 94.81 168 VAL A CA 1
ATOM 1293 C C . VAL A 1 168 ? 8.633 -3.346 -0.766 1 94.81 168 VAL A C 1
ATOM 1295 O O . VAL A 1 168 ? 8.938 -2.18 -1.031 1 94.81 168 VAL A O 1
ATOM 1298 N N . GLY A 1 169 ? 9.008 -4.348 -1.554 1 94.5 169 GLY A N 1
ATOM 1299 C CA . GLY A 1 169 ? 9.797 -4.02 -2.73 1 94.5 169 GLY A CA 1
ATOM 1300 C C . GLY A 1 169 ? 9.508 -4.926 -3.912 1 94.5 169 GLY A C 1
ATOM 1301 O O . GLY A 1 169 ? 8.695 -5.848 -3.812 1 94.5 169 GLY A O 1
ATOM 1302 N N . GLY A 1 170 ? 10.164 -4.625 -4.961 1 96.62 170 GLY A N 1
ATOM 1303 C CA . GLY A 1 170 ? 9.914 -5.305 -6.219 1 96.62 170 GLY A CA 1
ATOM 1304 C C . GLY A 1 170 ? 10.961 -6.355 -6.547 1 96.62 170 GLY A C 1
ATOM 1305 O O . GLY A 1 170 ? 10.867 -7.035 -7.57 1 96.62 170 GLY A O 1
ATOM 1306 N N . ASP A 1 171 ? 11.961 -6.531 -5.68 1 97.75 171 ASP A N 1
ATOM 1307 C CA . ASP A 1 171 ? 12.961 -7.57 -5.895 1 97.75 171 ASP A CA 1
ATOM 1308 C C . ASP A 1 171 ? 12.555 -8.875 -5.215 1 97.75 171 ASP A C 1
ATOM 1310 O O . ASP A 1 171 ? 11.977 -8.859 -4.125 1 97.75 171 ASP A O 1
ATOM 1314 N N . PHE A 1 172 ? 12.867 -9.992 -5.855 1 96.44 172 PHE A N 1
ATOM 1315 C CA . PHE A 1 172 ? 12.688 -11.258 -5.156 1 96.44 172 PHE A CA 1
ATOM 1316 C C . PHE A 1 172 ? 13.758 -12.258 -5.562 1 96.44 172 PHE A C 1
ATOM 1318 O O . PHE A 1 172 ? 14.547 -11.992 -6.473 1 96.44 172 PHE A O 1
ATOM 1325 N N . TYR A 1 173 ? 13.883 -13.312 -4.801 1 97.81 173 TYR A N 1
ATOM 1326 C CA . TYR A 1 173 ? 14.82 -14.398 -5.059 1 97.81 173 TYR A CA 1
ATOM 1327 C C . TYR A 1 173 ? 14.156 -15.758 -4.859 1 97.81 173 TYR A C 1
ATOM 1329 O O . TYR A 1 173 ? 13.102 -15.844 -4.23 1 97.81 173 TYR A O 1
ATOM 1337 N N . HIS A 1 174 ? 14.711 -16.719 -5.445 1 97.56 174 HIS A N 1
ATOM 1338 C CA . HIS A 1 174 ? 14.266 -18.094 -5.289 1 97.56 174 HIS A CA 1
ATOM 1339 C C . HIS A 1 174 ? 15.445 -19.062 -5.289 1 97.56 174 HIS A C 1
ATOM 1341 O O . HIS A 1 174 ? 16.375 -18.906 -6.086 1 97.56 174 HIS A O 1
ATOM 1347 N N . PHE A 1 175 ? 15.461 -19.953 -4.375 1 97.5 175 PHE A N 1
ATOM 1348 C CA . PHE A 1 175 ? 16.516 -20.953 -4.281 1 97.5 175 PHE A CA 1
ATOM 1349 C C . PHE A 1 175 ? 15.93 -22.312 -3.908 1 97.5 175 PHE A C 1
ATOM 1351 O O . PHE A 1 175 ? 15.133 -22.422 -2.971 1 97.5 175 PHE A O 1
ATOM 1358 N N . ALA A 1 176 ? 16.312 -23.328 -4.629 1 96.5 176 ALA A N 1
ATOM 1359 C CA . ALA A 1 176 ? 15.836 -24.688 -4.375 1 96.5 176 ALA A CA 1
ATOM 1360 C C . ALA A 1 176 ? 16.938 -25.719 -4.633 1 96.5 176 ALA A C 1
ATOM 1362 O O . ALA A 1 176 ? 17.719 -25.562 -5.574 1 96.5 176 ALA A O 1
ATOM 1363 N N . THR A 1 177 ? 16.938 -26.719 -3.809 1 96.38 177 THR A N 1
ATOM 1364 C CA . THR A 1 177 ? 17.891 -27.797 -3.955 1 96.38 177 THR A CA 1
ATOM 1365 C C . THR A 1 177 ? 17.219 -29.047 -4.539 1 96.38 177 THR A C 1
ATOM 1367 O O . THR A 1 177 ? 16.062 -29.328 -4.238 1 96.38 177 THR A O 1
ATOM 1370 N N . HIS A 1 178 ? 17.969 -29.672 -5.367 1 95.38 178 HIS A N 1
ATOM 1371 C CA . HIS A 1 178 ? 17.562 -30.938 -5.961 1 95.38 178 HIS A CA 1
ATOM 1372 C C . HIS A 1 178 ? 18.641 -32 -5.777 1 95.38 178 HIS A C 1
ATOM 1374 O O . HIS A 1 178 ? 19.734 -31.703 -5.285 1 95.38 178 HIS A O 1
ATOM 1380 N N . GLU A 1 179 ? 18.344 -33.219 -6.094 1 93.19 179 GLU A N 1
ATOM 1381 C CA . GLU A 1 179 ? 19.266 -34.312 -5.871 1 93.19 179 GLU A CA 1
ATOM 1382 C C . GLU A 1 179 ? 20.578 -34.094 -6.609 1 93.19 179 GLU A C 1
ATOM 1384 O O . GLU A 1 179 ? 21.656 -34.406 -6.082 1 93.19 179 GLU A O 1
ATOM 1389 N N . ASP A 1 180 ? 20.5 -33.625 -7.75 1 95.06 180 ASP A N 1
ATOM 1390 C CA . ASP A 1 180 ? 21.688 -33.531 -8.586 1 95.06 180 ASP A CA 1
ATOM 1391 C C . ASP A 1 180 ? 22.188 -32.094 -8.734 1 95.06 180 ASP A C 1
ATOM 1393 O O . ASP A 1 180 ? 23.078 -31.828 -9.531 1 95.06 180 ASP A O 1
ATOM 1397 N N . GLY A 1 181 ? 21.562 -31.188 -8 1 96.62 181 GLY A N 1
ATOM 1398 C CA . GLY A 1 181 ? 22 -29.797 -8.125 1 96.62 181 GLY A CA 1
ATOM 1399 C C . GLY A 1 181 ? 21.062 -28.828 -7.43 1 96.62 181 GLY A C 1
ATOM 1400 O O . GLY A 1 181 ? 20.25 -29.219 -6.582 1 96.62 181 GLY A O 1
ATOM 1401 N N . TRP A 1 182 ? 21.297 -27.578 -7.703 1 97.25 182 TRP A N 1
ATOM 1402 C CA . TRP A 1 182 ? 20.438 -26.562 -7.117 1 97.25 182 TRP A CA 1
ATOM 1403 C C . TRP A 1 182 ? 20.141 -25.453 -8.125 1 97.25 182 TRP A C 1
ATOM 1405 O O . TRP A 1 182 ? 20.906 -25.25 -9.062 1 97.25 182 TRP A O 1
ATOM 1415 N N . PHE A 1 183 ? 19.016 -24.828 -7.977 1 98.31 183 PHE A N 1
ATOM 1416 C CA . PHE A 1 183 ? 18.516 -23.75 -8.812 1 98.31 183 PHE A CA 1
ATOM 1417 C C . PHE A 1 183 ? 18.453 -22.438 -8.023 1 98.31 183 PHE A C 1
ATOM 1419 O O . PHE A 1 183 ? 18.125 -22.438 -6.836 1 98.31 183 PHE A O 1
ATOM 1426 N N . GLY A 1 184 ? 18.812 -21.359 -8.727 1 98.38 184 GLY A N 1
ATOM 1427 C CA . GLY A 1 184 ? 18.688 -20.031 -8.141 1 98.38 184 GLY A CA 1
ATOM 1428 C C . GLY A 1 184 ? 18.109 -19 -9.109 1 98.38 184 GLY A C 1
ATOM 1429 O O . GLY A 1 184 ? 18.25 -19.141 -10.32 1 98.38 184 GLY A O 1
ATOM 1430 N N . ALA A 1 185 ? 17.484 -18 -8.516 1 98.56 185 ALA A N 1
ATOM 1431 C CA . ALA A 1 185 ? 16.938 -16.891 -9.281 1 98.56 185 ALA A CA 1
ATOM 1432 C C . ALA A 1 185 ? 17.031 -15.586 -8.508 1 98.56 185 ALA A C 1
ATOM 1434 O O . ALA A 1 185 ? 16.812 -15.555 -7.289 1 98.56 185 ALA A O 1
ATOM 1435 N N . VAL A 1 186 ? 17.406 -14.547 -9.133 1 98.31 186 VAL A N 1
ATOM 1436 C CA . VAL A 1 186 ? 17.312 -13.172 -8.656 1 98.31 186 VAL A CA 1
ATOM 1437 C C . VAL A 1 186 ? 16.5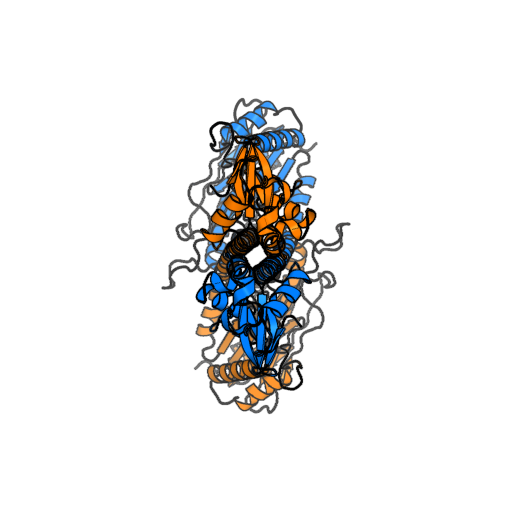47 -12.32 -9.672 1 98.31 186 VAL A C 1
ATOM 1439 O O . VAL A 1 186 ? 16.859 -12.344 -10.867 1 98.31 186 VAL A O 1
ATOM 1442 N N . ALA A 1 187 ? 15.57 -11.641 -9.188 1 98.12 187 ALA A N 1
ATOM 1443 C CA . ALA A 1 187 ? 14.719 -10.906 -10.133 1 98.12 187 ALA A CA 1
ATOM 1444 C C . ALA A 1 187 ? 14.391 -9.516 -9.602 1 98.12 187 ALA A C 1
ATOM 1446 O O . ALA A 1 187 ? 14.328 -9.297 -8.391 1 98.12 187 ALA A O 1
ATOM 1447 N N . ASP A 1 188 ? 14.25 -8.578 -10.523 1 97.25 188 ASP A N 1
ATOM 1448 C CA . ASP A 1 188 ? 13.852 -7.191 -10.297 1 97.25 188 ASP A CA 1
ATOM 1449 C C . ASP A 1 188 ? 12.578 -6.852 -11.07 1 97.25 188 ASP A C 1
ATOM 1451 O O . ASP A 1 188 ? 12.625 -6.59 -12.273 1 97.25 188 ASP A O 1
ATOM 1455 N N . CYS A 1 189 ? 11.484 -6.82 -10.328 1 96.62 189 CYS A N 1
ATOM 1456 C CA . CYS A 1 189 ? 10.195 -6.539 -10.953 1 96.62 189 CYS A CA 1
ATOM 1457 C C . CYS A 1 189 ? 9.977 -5.039 -11.102 1 96.62 189 CYS A C 1
ATOM 1459 O O . CYS A 1 189 ? 10.508 -4.25 -10.312 1 96.62 189 CYS A O 1
ATOM 1461 N N . THR A 1 190 ? 9.172 -4.691 -12.062 1 90.62 190 THR A N 1
ATOM 1462 C CA . THR A 1 190 ? 8.844 -3.293 -12.312 1 90.62 190 THR A CA 1
ATOM 1463 C C . THR A 1 190 ? 8.203 -2.658 -11.078 1 90.62 190 THR A C 1
ATOM 1465 O O . THR A 1 190 ? 7.258 -3.215 -10.516 1 90.62 190 THR A O 1
ATOM 1468 N N . GLY A 1 191 ? 8.766 -1.508 -10.805 1 86.5 191 GLY A N 1
ATOM 1469 C CA . GLY A 1 191 ? 8.164 -0.722 -9.742 1 86.5 191 GLY A CA 1
ATOM 1470 C C . GLY A 1 191 ? 8.773 -0.987 -8.375 1 86.5 191 GLY A C 1
ATOM 1471 O O . GLY A 1 191 ? 9.422 -2.016 -8.172 1 86.5 191 GLY A O 1
ATOM 1472 N N . HIS A 1 192 ? 8.609 -0.062 -7.488 1 85.75 192 HIS A N 1
ATOM 1473 C CA . HIS A 1 192 ? 8.977 -0.226 -6.086 1 85.75 192 HIS A CA 1
ATOM 1474 C C . HIS A 1 192 ? 7.77 -0.057 -5.172 1 85.75 192 HIS A C 1
ATOM 1476 O O . HIS A 1 192 ? 6.664 0.216 -5.645 1 85.75 192 HIS A O 1
ATOM 1482 N N . GLY A 1 193 ? 7.938 -0.326 -3.967 1 91.56 193 GLY A N 1
ATOM 1483 C CA . GLY A 1 193 ? 6.805 -0.238 -3.061 1 91.56 193 GLY A CA 1
ATOM 1484 C C . GLY A 1 193 ? 5.754 -1.304 -3.312 1 91.56 193 GLY A C 1
ATOM 1485 O O . GLY A 1 193 ? 6.09 -2.449 -3.621 1 91.56 193 GLY A O 1
ATOM 1486 N N . VAL A 1 194 ? 4.504 -0.895 -3.244 1 92.94 194 VAL A N 1
ATOM 1487 C CA . VAL A 1 194 ? 3.396 -1.848 -3.23 1 92.94 194 VAL A CA 1
ATOM 1488 C C . VAL A 1 194 ? 3.23 -2.469 -4.617 1 92.94 194 VAL A C 1
ATOM 1490 O O . VAL A 1 194 ? 3.18 -3.693 -4.754 1 92.94 194 VAL A O 1
ATOM 1493 N N . PRO A 1 195 ? 3.262 -1.675 -5.699 1 92.94 195 PRO A N 1
ATOM 1494 C CA . PRO A 1 195 ? 3.129 -2.303 -7.016 1 92.94 195 PRO A CA 1
ATOM 1495 C C . PRO A 1 195 ? 4.246 -3.303 -7.305 1 92.94 195 PRO A C 1
ATOM 1497 O O . PRO A 1 195 ? 3.988 -4.383 -7.848 1 92.94 195 PRO A O 1
ATOM 1500 N N . GLY A 1 196 ? 5.461 -2.879 -6.992 1 94.94 196 GLY A N 1
ATOM 1501 C CA . GLY A 1 196 ? 6.566 -3.809 -7.164 1 94.94 196 GLY A CA 1
ATOM 1502 C C . GLY A 1 196 ? 6.387 -5.102 -6.387 1 94.94 196 GLY A C 1
ATOM 1503 O O . GLY A 1 196 ? 6.652 -6.184 -6.91 1 94.94 196 GLY A O 1
ATOM 1504 N N . ALA A 1 197 ? 5.961 -4.953 -5.203 1 95.25 197 ALA A N 1
ATOM 1505 C CA . ALA A 1 197 ? 5.742 -6.121 -4.348 1 95.25 197 ALA A CA 1
ATOM 1506 C C . ALA A 1 197 ? 4.672 -7.039 -4.938 1 95.25 197 ALA A C 1
ATOM 1508 O O . ALA A 1 197 ? 4.797 -8.266 -4.875 1 95.25 197 ALA A O 1
ATOM 1509 N N . PHE A 1 198 ? 3.609 -6.484 -5.488 1 93.44 198 PHE A N 1
ATOM 1510 C CA . PHE A 1 198 ? 2.594 -7.262 -6.184 1 93.44 198 PHE A CA 1
ATOM 1511 C C . PHE A 1 198 ? 3.215 -8.07 -7.316 1 93.44 198 PHE A C 1
ATOM 1513 O O . PHE A 1 198 ? 2.947 -9.273 -7.449 1 93.44 198 PHE A O 1
ATOM 1520 N N . MET A 1 199 ? 4.039 -7.469 -8.047 1 94.06 199 MET A N 1
ATOM 1521 C CA . MET A 1 199 ? 4.672 -8.109 -9.195 1 94.06 199 MET A CA 1
ATOM 1522 C C . MET A 1 199 ? 5.547 -9.273 -8.75 1 94.06 199 MET A C 1
ATOM 1524 O O . MET A 1 199 ? 5.645 -10.281 -9.453 1 94.06 199 MET A O 1
ATOM 1528 N N . THR A 1 200 ? 6.188 -9.117 -7.629 1 95.81 200 THR A N 1
ATOM 1529 C CA . THR A 1 200 ? 7.035 -10.203 -7.148 1 95.81 200 THR A CA 1
ATOM 1530 C C . THR A 1 200 ? 6.199 -11.445 -6.844 1 95.81 200 THR A C 1
ATOM 1532 O O . THR A 1 200 ? 6.641 -12.57 -7.082 1 95.81 200 THR A O 1
ATOM 1535 N N . LEU A 1 201 ? 5.031 -11.234 -6.309 1 92.25 201 LEU A N 1
ATOM 1536 C CA . LEU A 1 201 ? 4.16 -12.359 -5.992 1 92.25 201 LEU A CA 1
ATOM 1537 C C . LEU A 1 201 ? 3.715 -13.07 -7.266 1 92.25 201 LEU A C 1
ATOM 1539 O O . LEU A 1 201 ? 3.729 -14.305 -7.328 1 92.25 201 LEU A O 1
ATOM 1543 N N . ILE A 1 202 ? 3.402 -12.297 -8.227 1 91.25 202 ILE A N 1
ATOM 1544 C CA . ILE A 1 202 ? 2.986 -12.852 -9.516 1 91.25 202 ILE A CA 1
ATOM 1545 C C . ILE A 1 202 ? 4.156 -13.594 -10.156 1 91.25 202 ILE A C 1
ATOM 1547 O O . ILE A 1 202 ? 4.008 -14.742 -10.586 1 91.25 202 ILE A O 1
ATOM 1551 N N . ALA A 1 203 ? 5.246 -12.961 -10.164 1 94.94 203 ALA A N 1
ATOM 1552 C CA . ALA A 1 203 ? 6.426 -13.523 -10.812 1 94.94 203 ALA A CA 1
ATOM 1553 C C . ALA A 1 203 ? 6.918 -14.766 -10.07 1 94.94 203 ALA A C 1
ATOM 1555 O O . ALA A 1 203 ? 7.266 -15.773 -10.695 1 94.94 203 ALA A O 1
ATOM 1556 N N . SER A 1 204 ? 6.98 -14.68 -8.789 1 94.06 204 SER A N 1
ATOM 1557 C CA . SER A 1 204 ? 7.438 -15.805 -7.984 1 94.06 204 SER A CA 1
ATOM 1558 C C . SER A 1 204 ? 6.52 -17.016 -8.148 1 94.06 204 SER A C 1
ATOM 1560 O O . SER A 1 204 ? 6.992 -18.141 -8.258 1 94.06 204 SER A O 1
ATOM 1562 N N . SER A 1 205 ? 5.25 -16.766 -8.18 1 89.25 205 SER A N 1
ATOM 1563 C CA . SER A 1 205 ? 4.293 -17.844 -8.398 1 89.25 205 SER A CA 1
ATOM 1564 C C . SER A 1 205 ? 4.453 -18.453 -9.789 1 89.25 205 SER A C 1
ATOM 1566 O O . SER A 1 205 ? 4.355 -19.672 -9.953 1 89.25 205 SER A O 1
ATOM 1568 N N . SER A 1 206 ? 4.633 -17.656 -10.75 1 93.31 206 SER A N 1
ATOM 1569 C CA . SER A 1 206 ? 4.859 -18.125 -12.117 1 93.31 206 SER A CA 1
ATOM 1570 C C . SER A 1 206 ? 6.113 -18.984 -12.203 1 93.31 206 SER A C 1
ATOM 1572 O O . SER A 1 206 ? 6.121 -20.016 -12.891 1 93.31 206 SER A O 1
ATOM 1574 N N . LEU A 1 207 ? 7.113 -18.594 -11.523 1 95.94 207 LEU A N 1
ATOM 1575 C CA . LEU A 1 207 ? 8.359 -19.359 -11.508 1 95.94 207 LEU A CA 1
ATOM 1576 C C . LEU A 1 207 ? 8.156 -20.719 -10.82 1 95.94 207 LEU A C 1
ATOM 1578 O O . LEU A 1 207 ? 8.609 -21.734 -11.328 1 95.94 207 LEU A O 1
ATOM 1582 N N . THR A 1 208 ? 7.5 -20.672 -9.719 1 91.06 208 THR A N 1
ATOM 1583 C CA . THR A 1 208 ? 7.227 -21.906 -8.992 1 91.06 208 THR A CA 1
ATOM 1584 C C . THR A 1 208 ? 6.457 -22.891 -9.867 1 91.06 208 THR A C 1
ATOM 1586 O O . THR A 1 208 ? 6.773 -24.094 -9.898 1 91.06 208 THR A O 1
ATOM 1589 N N . GLN A 1 209 ? 5.531 -22.359 -10.594 1 89.44 209 GLN A N 1
ATOM 1590 C CA . GLN A 1 209 ? 4.754 -23.188 -11.508 1 89.44 209 GLN A CA 1
ATOM 1591 C C . GLN A 1 209 ? 5.625 -23.75 -12.625 1 89.44 209 GLN A C 1
ATOM 1593 O O . GLN A 1 209 ? 5.527 -24.922 -12.969 1 89.44 209 GLN A O 1
ATOM 1598 N N . ALA A 1 210 ? 6.426 -22.953 -13.156 1 94.94 210 ALA A N 1
ATOM 1599 C CA . ALA A 1 210 ? 7.312 -23.375 -14.242 1 94.94 210 ALA A CA 1
ATOM 1600 C C . ALA A 1 210 ? 8.289 -24.453 -13.773 1 94.94 210 ALA A C 1
ATOM 1602 O O . ALA A 1 210 ? 8.531 -25.422 -14.484 1 94.94 210 ALA A O 1
ATOM 1603 N N . LEU A 1 211 ? 8.805 -24.297 -12.617 1 95.06 211 LEU A N 1
ATOM 1604 C CA . LEU A 1 211 ? 9.734 -25.266 -12.047 1 95.06 211 LEU A CA 1
ATOM 1605 C C . LEU A 1 211 ? 9.055 -26.625 -11.859 1 95.06 211 LEU A C 1
ATOM 1607 O O . LEU A 1 211 ? 9.656 -27.656 -12.117 1 95.06 211 LEU A O 1
ATOM 1611 N N . ALA A 1 212 ? 7.828 -26.562 -11.445 1 89.12 212 ALA A N 1
ATOM 1612 C CA . ALA A 1 212 ? 7.066 -27.781 -11.242 1 89.12 212 ALA A CA 1
ATOM 1613 C C . ALA A 1 212 ? 6.781 -28.484 -12.57 1 89.12 212 ALA A C 1
ATOM 1615 O O . ALA A 1 212 ? 6.766 -29.703 -12.648 1 89.12 212 ALA A O 1
ATOM 1616 N N . GLN A 1 213 ? 6.613 -27.734 -13.609 1 91.06 213 GLN A N 1
ATOM 1617 C CA . GLN A 1 213 ? 6.18 -28.266 -14.898 1 91.06 213 GLN A CA 1
ATOM 1618 C C . GLN A 1 213 ? 7.371 -28.766 -15.711 1 91.06 213 GLN A C 1
ATOM 1620 O O . GLN A 1 213 ? 7.297 -29.828 -16.328 1 91.06 213 GLN A O 1
ATOM 1625 N N . ILE A 1 214 ? 8.5 -28 -15.711 1 94.75 214 ILE A N 1
ATOM 1626 C CA . ILE A 1 214 ? 9.531 -28.344 -16.672 1 94.75 214 ILE A CA 1
ATOM 1627 C C . ILE A 1 214 ? 10.836 -28.656 -15.953 1 94.75 214 ILE A C 1
ATOM 1629 O O . ILE A 1 214 ? 11.805 -29.109 -16.562 1 94.75 214 ILE A O 1
ATOM 1633 N N . GLY A 1 215 ? 10.922 -28.422 -14.703 1 95.25 215 GLY A N 1
ATOM 1634 C CA . GLY A 1 215 ? 12.117 -28.719 -13.93 1 95.25 215 GLY A CA 1
ATOM 1635 C C . GLY A 1 215 ? 13.109 -27.562 -13.922 1 95.25 215 GLY A C 1
ATOM 1636 O O . GLY A 1 215 ? 12.93 -26.578 -14.633 1 95.25 215 GLY A O 1
ATOM 1637 N N . PRO A 1 216 ? 14.148 -27.672 -13.188 1 96.69 216 PRO A N 1
ATOM 1638 C CA . PRO A 1 216 ? 15.047 -26.547 -12.906 1 96.69 216 PRO A CA 1
ATOM 1639 C C . PRO A 1 216 ? 16.219 -26.453 -13.883 1 96.69 216 PRO A C 1
ATOM 1641 O O . PRO A 1 216 ? 16.953 -25.469 -13.883 1 96.69 216 PRO A O 1
ATOM 1644 N N . ARG A 1 217 ? 16.406 -27.422 -14.766 1 97.5 217 ARG A N 1
ATOM 1645 C CA . ARG A 1 217 ? 17.672 -27.625 -15.453 1 97.5 217 ARG A CA 1
ATOM 1646 C C . ARG A 1 217 ? 17.797 -26.734 -16.688 1 97.5 217 ARG A C 1
ATOM 1648 O O . ARG A 1 217 ? 18.875 -26.625 -17.266 1 97.5 217 ARG A O 1
ATOM 1655 N N . ASP A 1 218 ? 16.734 -26.141 -17.125 1 97.81 218 ASP A N 1
ATOM 1656 C CA . ASP A 1 218 ? 16.734 -25.281 -18.297 1 97.81 218 ASP A CA 1
ATOM 1657 C C . ASP A 1 218 ? 16.281 -23.859 -17.953 1 97.81 218 ASP A C 1
ATOM 1659 O O . ASP A 1 218 ? 15.148 -23.469 -18.234 1 97.81 218 ASP A O 1
ATOM 1663 N N . PRO A 1 219 ? 17.203 -23.016 -17.484 1 98.25 219 PRO A N 1
ATOM 1664 C CA . PRO A 1 219 ? 16.859 -21.656 -17.062 1 98.25 219 PRO A CA 1
ATOM 1665 C C . PRO A 1 219 ? 16.234 -20.828 -18.188 1 98.25 219 PRO A C 1
ATOM 1667 O O . PRO A 1 219 ? 15.359 -20 -17.938 1 98.25 219 PRO A O 1
ATOM 1670 N N . ALA A 1 220 ? 16.656 -21.016 -19.391 1 98.06 220 ALA A N 1
ATOM 1671 C CA . ALA A 1 220 ? 16.109 -20.281 -20.531 1 98.06 220 ALA A CA 1
ATOM 1672 C C . ALA A 1 220 ? 14.633 -20.625 -20.734 1 98.06 220 ALA A C 1
ATOM 1674 O O . ALA A 1 220 ? 13.812 -19.734 -20.953 1 98.06 220 ALA A O 1
ATOM 1675 N N . ALA A 1 221 ? 14.344 -21.875 -20.672 1 97.94 221 ALA A N 1
ATOM 1676 C CA . ALA A 1 221 ? 12.961 -22.312 -20.797 1 97.94 221 ALA A CA 1
ATOM 1677 C C . ALA A 1 221 ? 12.109 -21.781 -19.656 1 97.94 221 ALA A C 1
ATOM 1679 O O . ALA A 1 221 ? 10.93 -21.469 -19.844 1 97.94 221 ALA A O 1
ATOM 1680 N N . LEU A 1 222 ? 12.703 -21.719 -18.516 1 98.06 222 LEU A N 1
ATOM 1681 C CA . LEU A 1 222 ? 11.992 -21.203 -17.359 1 98.06 222 LEU A CA 1
ATOM 1682 C C . LEU A 1 222 ? 11.664 -19.719 -17.547 1 98.06 222 LEU A C 1
ATOM 1684 O O . LEU A 1 222 ? 10.562 -19.281 -17.219 1 98.06 222 LEU A O 1
ATOM 1688 N N . LEU A 1 223 ? 12.633 -18.953 -18.094 1 97.94 223 LEU A N 1
ATOM 1689 C CA . LEU A 1 223 ? 12.375 -17.547 -18.375 1 97.94 223 LEU A CA 1
ATOM 1690 C C . LEU A 1 223 ? 11.203 -17.406 -19.328 1 97.94 223 LEU A C 1
ATOM 1692 O O . LEU A 1 223 ? 10.32 -16.562 -19.125 1 97.94 223 LEU A O 1
ATOM 1696 N N . SER A 1 224 ? 11.188 -18.203 -20.344 1 97.44 224 SER A N 1
ATOM 1697 C CA . SER A 1 224 ? 10.125 -18.156 -21.344 1 97.44 224 SER A CA 1
ATOM 1698 C C . SER A 1 224 ? 8.781 -18.531 -20.734 1 97.44 224 SER A C 1
ATOM 1700 O O . SER A 1 224 ? 7.758 -17.922 -21.062 1 97.44 224 SER A O 1
ATOM 1702 N N . ALA A 1 225 ? 8.812 -19.5 -19.875 1 96.31 225 ALA A N 1
ATOM 1703 C CA . ALA A 1 225 ? 7.578 -19.938 -19.219 1 96.31 225 ALA A CA 1
ATOM 1704 C C . ALA A 1 225 ? 7.031 -18.828 -18.312 1 96.31 225 ALA A C 1
ATOM 1706 O O . ALA A 1 225 ? 5.82 -18.594 -18.297 1 96.31 225 ALA A O 1
ATOM 1707 N N . VAL A 1 226 ? 7.883 -18.219 -17.562 1 96.5 226 VAL A N 1
ATOM 1708 C CA . VAL A 1 226 ? 7.473 -17.125 -16.688 1 96.5 226 VAL A CA 1
ATOM 1709 C C . VAL A 1 226 ? 6.938 -15.961 -17.531 1 96.5 226 VAL A C 1
ATOM 1711 O O . VAL A 1 226 ? 5.941 -15.328 -17.156 1 96.5 226 VAL A O 1
ATOM 1714 N N . ASN A 1 227 ? 7.594 -15.672 -18.609 1 96.44 227 ASN A N 1
ATOM 1715 C CA . ASN A 1 227 ? 7.148 -14.625 -19.531 1 96.44 227 ASN A CA 1
ATOM 1716 C C . ASN A 1 227 ? 5.707 -14.852 -19.969 1 96.44 227 ASN A C 1
ATOM 1718 O O . ASN A 1 227 ? 4.875 -13.945 -19.875 1 96.44 227 ASN A O 1
ATOM 1722 N N . ARG A 1 228 ? 5.383 -16.031 -20.375 1 94.25 228 ARG A N 1
ATOM 1723 C CA . ARG A 1 228 ? 4.043 -16.375 -20.844 1 94.25 228 ARG A CA 1
ATOM 1724 C C . ARG A 1 228 ? 3.029 -16.266 -19.703 1 94.25 228 ARG A C 1
ATOM 1726 O O . ARG A 1 228 ? 1.931 -15.742 -19.891 1 94.25 228 ARG A O 1
ATOM 1733 N N . SER A 1 229 ? 3.445 -16.75 -18.578 1 92.62 229 SER A N 1
ATOM 1734 C CA . SER A 1 229 ? 2.547 -16.781 -17.438 1 92.62 229 SER A CA 1
ATOM 1735 C C . SER A 1 229 ? 2.213 -15.367 -16.969 1 92.62 229 SER A C 1
ATOM 1737 O O . SER A 1 229 ? 1.048 -15.047 -16.719 1 92.62 229 SER A O 1
ATOM 1739 N N . VAL A 1 230 ? 3.203 -14.531 -16.828 1 92.19 230 VAL A N 1
ATOM 1740 C CA . VAL A 1 230 ? 3.012 -13.164 -16.359 1 92.19 230 VAL A CA 1
ATOM 1741 C C . VAL A 1 230 ? 2.131 -12.398 -17.344 1 92.19 230 VAL A C 1
ATOM 1743 O O . VAL A 1 230 ? 1.196 -11.703 -16.938 1 92.19 230 VAL A O 1
ATOM 1746 N N . LYS A 1 231 ? 2.348 -12.57 -18.547 1 91 231 LYS A N 1
ATOM 1747 C CA . LYS A 1 231 ? 1.556 -11.898 -19.578 1 91 231 LYS A CA 1
ATOM 1748 C C . LYS A 1 231 ? 0.101 -12.359 -19.547 1 91 231 LYS A C 1
ATOM 1750 O O . LYS A 1 231 ? -0.816 -11.547 -19.672 1 91 231 LYS A O 1
ATOM 1755 N N . SER A 1 232 ? -0.022 -13.578 -19.375 1 86.56 232 SER A N 1
ATOM 1756 C CA . SER A 1 232 ? -1.371 -14.133 -19.297 1 86.56 232 SER A CA 1
ATOM 1757 C C . SER A 1 232 ? -2.123 -13.602 -18.094 1 86.56 232 SER A C 1
ATOM 1759 O O . SER A 1 232 ? -3.279 -13.188 -18.203 1 86.56 232 SER A O 1
ATOM 1761 N N . LEU A 1 233 ? -1.476 -13.625 -16.953 1 84 233 LEU A N 1
ATOM 1762 C CA . LEU A 1 233 ? -2.102 -13.227 -15.695 1 84 233 LEU A CA 1
ATOM 1763 C C . LEU A 1 233 ? -2.443 -11.734 -15.711 1 84 233 LEU A C 1
ATOM 1765 O O . LEU A 1 233 ? -3.439 -11.32 -15.109 1 84 233 LEU A O 1
ATOM 1769 N N . LEU A 1 234 ? -1.651 -10.93 -16.438 1 86.38 234 LEU A N 1
ATOM 1770 C CA . LEU A 1 234 ? -1.857 -9.484 -16.438 1 86.38 234 LEU A CA 1
ATOM 1771 C C . LEU A 1 234 ? -2.639 -9.055 -17.672 1 86.38 234 LEU A C 1
ATOM 1773 O O . LEU A 1 234 ? -2.895 -7.859 -17.875 1 86.38 234 LEU A O 1
ATOM 1777 N N . GLY A 1 235 ? -3.053 -9.992 -18.469 1 77.69 235 GLY A N 1
ATOM 1778 C CA . GLY A 1 235 ? -3.828 -9.695 -19.656 1 77.69 235 GLY A CA 1
ATOM 1779 C C . GLY A 1 235 ? -3.049 -8.906 -20.703 1 77.69 235 GLY A C 1
ATOM 1780 O O . GLY A 1 235 ? -3.609 -8.055 -21.391 1 77.69 235 GLY A O 1
ATOM 1781 N N . GLN A 1 236 ? -1.833 -9.023 -20.703 1 71.31 236 GLN A N 1
ATOM 1782 C CA . GLN A 1 236 ? -0.968 -8.273 -21.609 1 71.31 236 GLN A CA 1
ATOM 1783 C C . GLN A 1 236 ? -0.792 -9 -22.938 1 71.31 236 GLN A C 1
ATOM 1785 O O . GLN A 1 236 ? 0.113 -8.688 -23.703 1 71.31 236 GLN A O 1
ATOM 1790 N N . VAL A 1 237 ? -1.58 -9.914 -23.328 1 62 237 VAL A N 1
ATOM 1791 C CA . VAL A 1 237 ? -1.505 -10.633 -24.594 1 62 237 VAL A CA 1
ATOM 1792 C C . VAL A 1 237 ? -2.299 -9.883 -25.656 1 62 237 VAL A C 1
ATOM 1794 O O . VAL A 1 237 ? -3.361 -9.328 -25.375 1 62 237 VAL A O 1
ATOM 1797 N N . LYS A 1 238 ? -1.401 -9.617 -26.781 1 53.44 238 LYS A N 1
ATOM 1798 C CA . LYS A 1 238 ? -1.794 -8.977 -28.031 1 53.44 238 LYS A CA 1
ATOM 1799 C C . LYS A 1 238 ? -3.039 -9.633 -28.625 1 53.44 238 LYS A C 1
ATOM 1801 O O . LYS A 1 238 ? -3.129 -10.859 -28.688 1 53.44 238 LYS A O 1
ATOM 1806 N N . GLY A 1 239 ? -4.312 -9.234 -28.5 1 49.44 239 GLY A N 1
ATOM 1807 C CA . GLY A 1 239 ? -5.527 -9.516 -29.25 1 49.44 239 GLY A CA 1
ATOM 1808 C C . GLY A 1 239 ? -6.746 -8.805 -28.688 1 49.44 239 GLY A C 1
ATOM 1809 O O . GLY A 1 239 ? -7.848 -8.93 -29.234 1 49.44 239 GLY A O 1
ATOM 1810 N N . VAL A 1 240 ? -6.75 -8.711 -27.375 1 43.56 240 VAL A N 1
ATOM 1811 C CA . VAL A 1 240 ? -8.016 -8.094 -27 1 43.56 240 VAL A CA 1
ATOM 1812 C C . VAL A 1 240 ? -7.922 -6.578 -27.156 1 43.56 240 VAL A C 1
ATOM 1814 O O . VAL A 1 240 ? -6.867 -5.988 -26.906 1 43.56 240 VAL A O 1
ATOM 1817 N N . ASP A 1 241 ? -8.633 -6.027 -27.922 1 47.69 241 ASP A N 1
ATOM 1818 C CA . ASP A 1 241 ? -8.867 -4.68 -28.438 1 47.69 241 ASP A CA 1
ATOM 1819 C C . ASP A 1 241 ? -8.469 -3.625 -27.406 1 47.69 241 ASP A C 1
ATOM 1821 O O . ASP A 1 241 ? -8.57 -2.424 -27.672 1 47.69 241 ASP A O 1
ATOM 1825 N N . GLU A 1 242 ? -8.289 -4.027 -26.141 1 53.16 242 GLU A N 1
ATOM 1826 C CA . GLU A 1 242 ? -8.219 -2.932 -25.172 1 53.16 242 GLU A CA 1
ATOM 1827 C C . GLU A 1 242 ? -6.785 -2.707 -24.688 1 53.16 242 GLU A C 1
ATOM 1829 O O . GLU A 1 242 ? -5.969 -3.629 -24.719 1 53.16 242 GLU A O 1
ATOM 1834 N N . THR A 1 243 ? -6.344 -1.469 -24.672 1 54.09 243 THR A N 1
ATOM 1835 C CA . THR A 1 243 ? -5.102 -0.923 -24.141 1 54.09 243 THR A CA 1
ATOM 1836 C C . THR A 1 243 ? -4.711 -1.636 -22.844 1 54.09 243 THR A C 1
ATOM 1838 O O . 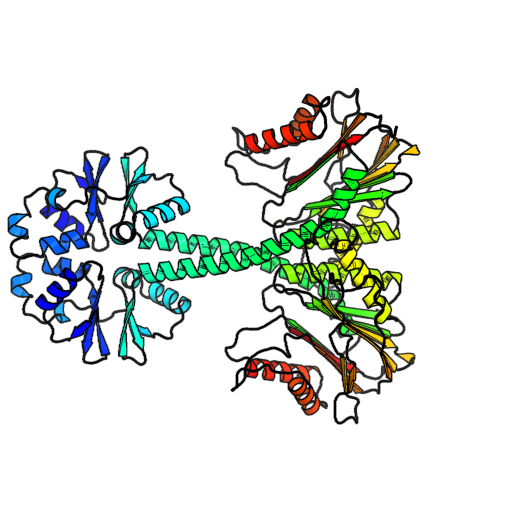THR A 1 243 ? -5.508 -1.712 -21.906 1 54.09 243 THR A O 1
ATOM 1841 N N . PRO A 1 244 ? -3.576 -2.361 -23.016 1 59.72 244 PRO A N 1
ATOM 1842 C CA . PRO A 1 244 ? -3.158 -3.033 -21.781 1 59.72 244 PRO A CA 1
ATOM 1843 C C . PRO A 1 244 ? -3.176 -2.104 -20.578 1 59.72 244 PRO A C 1
ATOM 1845 O O . PRO A 1 244 ? -2.771 -0.943 -20.672 1 59.72 244 PRO A O 1
ATOM 1848 N N . GLU A 1 245 ? -3.855 -2.541 -19.578 1 64.12 245 GLU A N 1
ATOM 1849 C CA . GLU A 1 245 ? -4.012 -1.735 -18.359 1 64.12 245 GLU A CA 1
ATOM 1850 C C . GLU A 1 245 ? -2.684 -1.581 -17.625 1 64.12 245 GLU A C 1
ATOM 1852 O O . GLU A 1 245 ? -2.475 -0.597 -16.922 1 64.12 245 GLU A O 1
ATOM 1857 N N . SER A 1 246 ? -1.7 -2.572 -17.922 1 74.06 246 SER A N 1
ATOM 1858 C CA . SER A 1 246 ? -0.426 -2.498 -17.219 1 74.06 246 SER A CA 1
ATOM 1859 C C . SER A 1 246 ? 0.728 -2.949 -18.109 1 74.06 246 SER A C 1
ATOM 1861 O O . SER A 1 246 ? 0.538 -3.768 -19 1 74.06 246 SER A O 1
ATOM 1863 N N . ASP A 1 247 ? 1.812 -2.309 -18.125 1 81.62 247 ASP A N 1
ATOM 1864 C CA . ASP A 1 247 ? 3.061 -2.758 -18.734 1 81.62 247 ASP A CA 1
ATOM 1865 C C . ASP A 1 247 ? 4.113 -3.057 -17.672 1 81.62 247 ASP A C 1
ATOM 1867 O O . ASP A 1 247 ? 5.059 -2.285 -17.484 1 81.62 247 ASP A O 1
ATOM 1871 N N . ASP A 1 248 ? 3.9 -4.203 -17.078 1 89.56 248 ASP A N 1
ATOM 1872 C CA . ASP A 1 248 ? 4.758 -4.594 -15.969 1 89.56 248 ASP A CA 1
ATOM 1873 C C . ASP A 1 248 ? 5.484 -5.902 -16.266 1 89.56 248 ASP A C 1
ATOM 1875 O O . ASP A 1 248 ? 4.949 -6.77 -16.969 1 89.56 248 ASP A O 1
ATOM 1879 N N . GLY A 1 249 ? 6.605 -5.996 -15.805 1 94.12 249 GLY A N 1
ATOM 1880 C CA . GLY A 1 249 ? 7.453 -7.164 -15.984 1 94.12 249 GLY A CA 1
ATOM 1881 C C . GLY A 1 249 ? 8.602 -7.227 -15 1 94.12 249 GLY A C 1
ATOM 1882 O O . GLY A 1 249 ? 8.484 -6.766 -13.867 1 94.12 249 GLY A O 1
ATOM 1883 N N . LEU A 1 250 ? 9.641 -7.949 -15.469 1 96.69 250 LEU A N 1
ATOM 1884 C CA . LEU A 1 250 ? 10.766 -8.086 -14.547 1 96.69 250 LEU A CA 1
ATOM 1885 C C . LEU A 1 250 ? 12.062 -8.352 -15.305 1 96.69 250 LEU A C 1
ATOM 1887 O O . LEU A 1 250 ? 12.031 -8.828 -16.438 1 96.69 250 LEU A O 1
ATOM 1891 N N . ASP A 1 251 ? 13.125 -7.961 -14.75 1 97.25 251 ASP A N 1
ATOM 1892 C CA . ASP A 1 251 ? 14.477 -8.422 -15.078 1 97.25 251 ASP A CA 1
ATOM 1893 C C . ASP A 1 251 ? 14.898 -9.57 -14.172 1 97.25 251 ASP A C 1
ATOM 1895 O O . ASP A 1 251 ? 14.5 -9.625 -13 1 97.25 251 ASP A O 1
ATOM 1899 N N . ALA A 1 252 ? 15.672 -10.523 -14.75 1 98.12 252 ALA A N 1
ATOM 1900 C CA . ALA A 1 252 ? 15.945 -11.68 -13.906 1 98.12 252 ALA A CA 1
ATOM 1901 C C . ALA A 1 252 ? 17.203 -12.406 -14.359 1 98.12 252 ALA A C 1
ATOM 1903 O O . ALA A 1 252 ? 17.609 -12.305 -15.523 1 98.12 252 ALA A O 1
ATOM 1904 N N . ALA A 1 253 ? 17.812 -13.062 -13.477 1 98.44 253 ALA A N 1
ATOM 1905 C CA . ALA A 1 253 ? 18.844 -14.07 -13.695 1 98.44 253 ALA A CA 1
ATOM 1906 C C . ALA A 1 253 ? 18.422 -15.422 -13.117 1 98.44 253 ALA A C 1
ATOM 1908 O O . ALA A 1 253 ? 18.203 -15.547 -11.914 1 98.44 253 ALA A O 1
ATOM 1909 N N . PHE A 1 254 ? 18.281 -16.422 -14.008 1 98.69 254 PHE A N 1
ATOM 1910 C CA . PHE A 1 254 ? 18.016 -17.797 -13.602 1 98.69 254 PHE A CA 1
ATOM 1911 C C . PHE A 1 254 ? 19.234 -18.672 -13.836 1 98.69 254 PHE A C 1
ATOM 1913 O O . PHE A 1 254 ? 19.906 -18.547 -14.867 1 98.69 254 PHE A O 1
ATOM 1920 N N . PHE A 1 255 ? 19.516 -19.578 -12.875 1 98.5 255 PHE A N 1
ATOM 1921 C CA . PHE A 1 255 ? 20.703 -20.406 -13.062 1 98.5 255 PHE A CA 1
ATOM 1922 C C . PHE A 1 255 ? 20.562 -21.75 -12.352 1 98.5 255 PHE A C 1
ATOM 1924 O O . PHE A 1 255 ? 19.891 -21.844 -11.32 1 98.5 255 PHE A O 1
ATOM 1931 N N . TRP A 1 256 ? 21.156 -22.719 -12.93 1 98.44 256 TRP A N 1
ATOM 1932 C CA . TRP A 1 256 ? 21.203 -24.094 -12.445 1 98.44 256 TRP A CA 1
ATOM 1933 C C . TRP A 1 256 ? 22.641 -24.594 -12.32 1 98.44 256 TRP A C 1
ATOM 1935 O O . TRP A 1 256 ? 23.438 -24.406 -13.242 1 98.44 256 TRP A O 1
ATOM 1945 N N . TYR A 1 257 ? 22.938 -25.188 -11.227 1 97.81 257 TYR A N 1
ATOM 1946 C CA . TYR A 1 257 ? 24.25 -25.797 -11.031 1 97.81 257 TYR A CA 1
ATOM 1947 C C . TYR A 1 257 ? 24.156 -27.312 -10.961 1 97.81 257 TYR A C 1
ATOM 1949 O O . TYR A 1 257 ? 23.531 -27.859 -10.055 1 97.81 257 TYR A O 1
ATOM 1957 N N . ASP A 1 258 ? 24.766 -27.938 -11.891 1 96.88 258 ASP A N 1
ATOM 1958 C CA . ASP A 1 258 ? 24.875 -29.391 -11.914 1 96.88 258 ASP A CA 1
A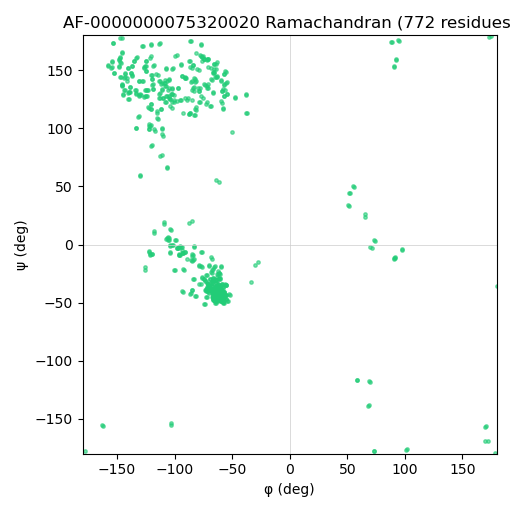TOM 1959 C C . ASP A 1 258 ? 26.078 -29.875 -11.109 1 96.88 258 ASP A C 1
ATOM 1961 O O . ASP A 1 258 ? 27.234 -29.672 -11.508 1 96.88 258 ASP A O 1
ATOM 1965 N N . ILE A 1 259 ? 25.844 -30.531 -10.078 1 94.12 259 ILE A N 1
ATOM 1966 C CA . ILE A 1 259 ? 26.906 -30.906 -9.148 1 94.12 259 ILE A CA 1
ATOM 1967 C C . ILE A 1 259 ? 27.859 -31.906 -9.812 1 94.12 259 ILE A C 1
ATOM 1969 O O . ILE A 1 259 ? 29.078 -31.766 -9.711 1 94.12 259 ILE A O 1
ATOM 1973 N N . ALA A 1 260 ? 27.281 -32.906 -10.43 1 93.69 260 ALA A N 1
ATOM 1974 C CA . ALA A 1 260 ? 28.094 -33.969 -11.031 1 93.69 260 ALA A CA 1
ATOM 1975 C C . ALA A 1 260 ? 29.031 -33.406 -12.094 1 93.69 260 ALA A C 1
ATOM 1977 O O . ALA A 1 260 ? 30.188 -33.812 -12.18 1 93.69 260 ALA A O 1
ATOM 1978 N N . ARG A 1 261 ? 28.594 -32.469 -12.844 1 94.88 261 ARG A N 1
ATOM 1979 C CA . ARG A 1 261 ? 29.375 -31.906 -13.945 1 94.88 261 ARG A CA 1
ATOM 1980 C C . ARG A 1 261 ? 30.094 -30.641 -13.531 1 94.88 261 ARG A C 1
ATOM 1982 O O . ARG A 1 261 ? 30.906 -30.109 -14.289 1 94.88 261 ARG A O 1
ATOM 1989 N N . ALA A 1 262 ? 29.781 -30.141 -12.344 1 95.81 262 ALA A N 1
ATOM 1990 C CA . ALA A 1 262 ? 30.297 -28.844 -11.891 1 95.81 262 ALA A CA 1
ATOM 1991 C C . ALA A 1 262 ? 30.047 -27.75 -12.93 1 95.81 262 ALA A C 1
ATOM 1993 O O . ALA A 1 262 ? 30.953 -26.984 -13.258 1 95.81 262 ALA A O 1
ATOM 1994 N N . GLU A 1 263 ? 28.891 -27.766 -13.43 1 96.75 263 GLU A N 1
ATOM 1995 C CA . GLU A 1 263 ? 28.531 -26.875 -14.523 1 96.75 263 GLU A CA 1
ATOM 1996 C C . GLU A 1 263 ? 27.391 -25.938 -14.102 1 96.75 263 GLU A C 1
ATOM 1998 O O . GLU A 1 263 ? 26.422 -26.375 -13.5 1 96.75 263 GLU A O 1
ATOM 2003 N N . LEU A 1 264 ? 27.594 -24.672 -14.438 1 97.62 264 LEU A N 1
ATOM 2004 C CA . LEU A 1 264 ? 26.562 -23.656 -14.234 1 97.62 264 LEU A CA 1
ATOM 2005 C C . LEU A 1 264 ? 25.859 -23.328 -15.547 1 97.62 264 LEU A C 1
ATOM 2007 O O . LEU A 1 264 ? 26.5 -22.984 -16.547 1 97.62 264 LEU A O 1
ATOM 2011 N N . VAL A 1 265 ? 24.578 -23.5 -15.523 1 98.31 265 VAL A N 1
ATOM 2012 C CA . VAL A 1 265 ? 23.75 -23.094 -16.656 1 98.31 265 VAL A CA 1
ATOM 2013 C C . VAL A 1 265 ? 23 -21.812 -16.297 1 98.31 265 VAL A C 1
ATOM 2015 O O . VAL A 1 265 ? 22.312 -21.75 -15.281 1 98.31 265 VAL A O 1
ATOM 2018 N N . TYR A 1 266 ? 23.125 -20.797 -17.172 1 98.12 266 TYR A N 1
ATOM 2019 C CA . TYR A 1 266 ? 22.594 -19.469 -16.875 1 98.12 266 TYR A CA 1
ATOM 2020 C C . TYR A 1 266 ? 21.719 -18.969 -18.031 1 98.12 266 TYR A C 1
ATOM 2022 O O . TYR A 1 266 ? 22.031 -19.219 -19.188 1 98.12 266 TYR A O 1
ATOM 2030 N N . ALA A 1 267 ? 20.672 -18.344 -17.719 1 98.38 267 ALA A N 1
ATOM 2031 C CA . ALA A 1 267 ? 19.891 -17.484 -18.625 1 98.38 267 ALA A CA 1
ATOM 2032 C C . ALA A 1 267 ? 19.422 -16.219 -17.922 1 98.38 267 ALA A C 1
ATOM 2034 O O . ALA A 1 267 ? 18.984 -16.266 -16.781 1 98.38 267 ALA A O 1
ATOM 2035 N N . GLY A 1 268 ? 19.578 -15.109 -18.656 1 97.5 268 GLY A N 1
ATOM 2036 C CA . GLY A 1 268 ? 19.25 -13.844 -18 1 97.5 268 GLY A CA 1
ATOM 2037 C C . GLY A 1 268 ? 18.469 -12.906 -18.906 1 97.5 268 GLY A C 1
ATOM 2038 O O . GLY A 1 268 ? 18.641 -12.914 -20.125 1 97.5 268 GLY A O 1
ATOM 2039 N N . ALA A 1 269 ? 17.594 -12.188 -18.266 1 97.31 269 ALA A N 1
ATOM 2040 C CA . ALA A 1 269 ? 16.938 -11.016 -18.844 1 97.31 269 ALA A CA 1
ATOM 2041 C C . ALA A 1 269 ? 17.422 -9.727 -18.188 1 97.31 269 ALA A C 1
ATOM 2043 O O . ALA A 1 269 ? 16.891 -9.305 -17.156 1 97.31 269 ALA A O 1
ATOM 2044 N N . ARG A 1 270 ? 18.391 -9.078 -18.719 1 95.75 270 ARG A N 1
ATOM 2045 C CA . ARG A 1 270 ? 18.938 -7.777 -18.359 1 95.75 270 ARG A CA 1
ATOM 2046 C C . ARG A 1 270 ? 19.703 -7.852 -17.031 1 95.75 270 ARG A C 1
ATOM 2048 O O . ARG A 1 270 ? 20.203 -6.84 -16.547 1 95.75 270 ARG A O 1
ATOM 2055 N N . VAL A 1 271 ? 19.734 -8.969 -16.359 1 96.75 271 VAL A N 1
ATOM 2056 C CA . VAL A 1 271 ? 20.516 -9.164 -15.141 1 96.75 271 VAL A CA 1
ATOM 2057 C C . VAL A 1 271 ? 21.672 -10.117 -15.422 1 96.75 271 VAL A C 1
ATOM 2059 O O . VAL A 1 271 ? 21.469 -11.25 -15.867 1 96.75 271 VAL A O 1
ATOM 2062 N N . ALA A 1 272 ? 22.828 -9.719 -15.133 1 96.81 272 ALA A N 1
ATOM 2063 C CA . ALA A 1 272 ? 24.031 -10.5 -15.414 1 96.81 272 ALA A CA 1
ATOM 2064 C C . ALA A 1 272 ? 24.438 -11.336 -14.211 1 96.81 272 ALA A C 1
ATOM 2066 O O . ALA A 1 272 ? 24.047 -11.031 -13.078 1 96.81 272 ALA A O 1
ATOM 2067 N N . LEU A 1 273 ? 25.109 -12.367 -14.461 1 97.88 273 LEU A N 1
ATOM 2068 C CA . LEU A 1 273 ? 25.766 -13.188 -13.461 1 97.88 273 LEU A CA 1
ATOM 2069 C C . LEU A 1 273 ? 27.281 -13.102 -13.602 1 97.88 273 LEU A C 1
ATOM 2071 O O . LEU A 1 273 ? 27.812 -13.273 -14.703 1 97.88 273 LEU A O 1
ATOM 2075 N N . HIS A 1 274 ? 27.984 -12.852 -12.508 1 97.94 274 HIS A N 1
ATOM 2076 C CA . HIS A 1 274 ? 29.438 -12.672 -12.508 1 97.94 274 HIS A CA 1
ATOM 2077 C C . HIS A 1 274 ? 30.125 -13.836 -11.812 1 97.94 274 HIS A C 1
ATOM 2079 O O . HIS A 1 274 ? 29.719 -14.25 -10.719 1 97.94 274 HIS A O 1
ATOM 2085 N N . VAL A 1 275 ? 31.188 -14.344 -12.484 1 97.81 275 VAL A N 1
ATOM 2086 C CA . VAL A 1 275 ? 31.922 -15.492 -11.953 1 97.81 275 VAL A CA 1
ATOM 2087 C C . VAL A 1 275 ? 33.406 -15.133 -11.812 1 97.81 275 VAL A C 1
ATOM 2089 O O . VAL A 1 275 ? 33.969 -14.531 -12.719 1 97.81 275 VAL A O 1
ATOM 2092 N N . LEU A 1 276 ? 33.938 -15.453 -10.68 1 97.81 276 LEU A N 1
ATOM 2093 C CA . LEU A 1 276 ? 35.344 -15.32 -10.43 1 97.81 276 LEU A CA 1
ATOM 2094 C C . LEU A 1 276 ? 35.969 -16.656 -10.031 1 97.81 276 LEU A C 1
ATOM 2096 O O . LEU A 1 276 ? 35.844 -17.078 -8.875 1 97.81 276 LEU A O 1
ATOM 2100 N N . GLN A 1 277 ? 36.625 -17.234 -10.969 1 96.12 277 GLN A N 1
ATOM 2101 C CA . GLN A 1 277 ? 37.281 -18.484 -10.641 1 96.12 277 GLN A CA 1
ATOM 2102 C C . GLN A 1 277 ? 38.562 -18.234 -9.812 1 96.12 277 GLN A C 1
ATOM 2104 O O . GLN A 1 277 ? 39.062 -17.125 -9.789 1 96.12 277 GLN A O 1
ATOM 2109 N N . PRO A 1 278 ? 39.062 -19.25 -9.125 1 93.69 278 PRO A N 1
ATOM 2110 C CA . PRO A 1 278 ? 40.125 -19.047 -8.141 1 93.69 278 PRO A CA 1
ATOM 2111 C C . PRO A 1 278 ? 41.344 -18.375 -8.727 1 93.69 278 PRO A C 1
ATOM 2113 O O . PRO A 1 278 ? 41.969 -17.531 -8.07 1 93.69 278 PRO A O 1
ATOM 2116 N N . ASP A 1 279 ? 41.688 -18.609 -9.938 1 92.38 279 ASP A N 1
ATOM 2117 C CA . ASP A 1 279 ? 42.938 -18.078 -10.492 1 92.38 279 ASP A CA 1
ATOM 2118 C C . ASP A 1 279 ? 42.688 -16.906 -11.43 1 92.38 279 ASP A C 1
ATOM 2120 O O . ASP A 1 279 ? 43.625 -16.344 -12.008 1 92.38 279 ASP A O 1
ATOM 2124 N N . ASP A 1 280 ? 41.438 -16.5 -11.5 1 94.81 280 ASP A N 1
ATOM 2125 C CA . ASP A 1 280 ? 41.125 -15.406 -12.398 1 94.81 280 ASP A CA 1
ATOM 2126 C C . ASP A 1 280 ? 41.469 -14.055 -11.781 1 94.81 280 ASP A C 1
ATOM 2128 O O . ASP A 1 280 ? 41.438 -13.898 -10.555 1 94.81 280 ASP A O 1
ATOM 2132 N N . GLN A 1 281 ? 41.781 -13.117 -12.625 1 94.12 281 GLN A N 1
ATOM 2133 C CA . GLN A 1 281 ? 42.125 -11.781 -12.141 1 94.12 281 GLN A CA 1
ATOM 2134 C C . GLN A 1 281 ? 40.969 -10.812 -12.359 1 94.12 281 GLN A C 1
ATOM 2136 O O . GLN A 1 281 ? 41.031 -9.664 -11.898 1 94.12 281 GLN A O 1
ATOM 2141 N N . GLN A 1 282 ? 40.031 -11.258 -13 1 94 282 GLN A N 1
ATOM 2142 C CA . GLN A 1 282 ? 38.812 -10.461 -13.227 1 94 282 GLN A CA 1
ATOM 2143 C C . GLN A 1 282 ? 37.562 -11.336 -13.32 1 94 282 GLN A C 1
ATOM 2145 O O . GLN A 1 282 ? 37.688 -12.531 -13.609 1 94 282 GLN A O 1
ATOM 2150 N N . PHE A 1 283 ? 36.469 -10.742 -13.117 1 95.25 283 PHE A N 1
ATOM 2151 C CA . PHE A 1 283 ? 35.188 -11.453 -13.227 1 95.25 283 PHE A CA 1
ATOM 2152 C C . PHE A 1 283 ? 34.875 -11.758 -14.688 1 95.25 283 PHE A C 1
ATOM 2154 O O . PHE A 1 283 ? 35.094 -10.922 -15.562 1 95.25 283 PHE A O 1
ATOM 2161 N N . ALA A 1 284 ? 34.438 -12.922 -14.922 1 94.38 284 ALA A N 1
ATOM 2162 C CA . ALA A 1 284 ? 33.688 -13.219 -16.156 1 94.38 284 ALA A CA 1
ATOM 2163 C C . ALA A 1 284 ? 32.219 -12.969 -15.984 1 94.38 284 ALA A C 1
ATOM 2165 O O . ALA A 1 284 ? 31.578 -13.5 -15.062 1 94.38 284 ALA A O 1
ATOM 2166 N N . SER A 1 285 ? 31.688 -12.164 -16.891 1 94.75 285 SER A N 1
ATOM 2167 C CA . SER A 1 285 ? 30.281 -11.828 -16.766 1 94.75 285 SER A CA 1
ATOM 2168 C C . SER A 1 285 ? 29.438 -12.516 -17.844 1 94.75 285 SER A C 1
ATOM 2170 O O . SER A 1 285 ? 29.75 -12.422 -19.031 1 94.75 285 SER A O 1
ATOM 2172 N N . LEU A 1 286 ? 28.484 -13.266 -17.391 1 94.69 286 LEU A N 1
ATOM 2173 C CA . LEU A 1 286 ? 27.453 -13.766 -18.281 1 94.69 286 LEU A CA 1
ATOM 2174 C C . LEU A 1 286 ? 26.312 -12.766 -18.406 1 94.69 286 LEU A C 1
ATOM 2176 O O . LEU A 1 286 ? 25.562 -12.547 -17.438 1 94.69 286 LEU A O 1
ATOM 2180 N N . SER A 1 287 ? 26.203 -12.219 -19.594 1 91.56 287 SER A N 1
ATOM 2181 C CA . SER A 1 287 ? 25.25 -11.125 -19.766 1 91.56 287 SER A CA 1
ATOM 2182 C C . SER A 1 287 ? 23.844 -11.648 -20.062 1 91.56 287 SER A C 1
ATOM 2184 O O . SER A 1 287 ? 23.688 -12.648 -20.766 1 91.56 287 SER A O 1
ATOM 2186 N N . GLY A 1 288 ? 22.953 -11.023 -19.484 1 86.25 288 GLY A N 1
ATOM 2187 C CA . GLY A 1 288 ? 21.578 -11.281 -19.875 1 86.25 288 GLY A CA 1
ATOM 2188 C C . GLY A 1 288 ? 21.203 -10.664 -21.203 1 86.25 288 GLY A C 1
ATOM 2189 O O . GLY A 1 288 ? 21.875 -9.758 -21.688 1 86.25 288 GLY A O 1
ATOM 2190 N N . GLN A 1 289 ? 20.203 -11.219 -21.703 1 89.5 289 GLN A N 1
ATOM 2191 C CA . GLN A 1 289 ? 19.688 -10.617 -22.922 1 89.5 289 GLN A CA 1
ATOM 2192 C C . GLN A 1 289 ? 18.891 -9.344 -22.609 1 89.5 289 GLN A C 1
ATOM 2194 O O . GLN A 1 289 ? 18.422 -9.156 -21.484 1 89.5 289 GLN A O 1
ATOM 2199 N N . ARG A 1 290 ? 18.672 -8.516 -23.609 1 89.44 290 ARG A N 1
ATOM 2200 C CA . ARG A 1 290 ? 18.109 -7.188 -23.438 1 89.44 290 ARG A CA 1
ATOM 2201 C C . ARG A 1 290 ? 16.594 -7.262 -23.25 1 89.44 290 ARG A C 1
ATOM 2203 O O . ARG A 1 290 ? 15.977 -6.328 -22.75 1 89.44 290 ARG A O 1
ATOM 2210 N N . MET A 1 291 ? 16.047 -8.352 -23.625 1 89.94 291 MET A N 1
ATOM 2211 C CA . MET A 1 291 ? 14.602 -8.5 -23.531 1 89.94 291 MET A CA 1
ATOM 2212 C C . MET A 1 291 ? 14.18 -8.805 -22.094 1 89.94 291 MET A C 1
ATOM 2214 O O . MET A 1 291 ? 14.633 -9.797 -21.516 1 89.94 291 MET A O 1
ATOM 2218 N N . GLY A 1 292 ? 13.305 -7.949 -21.562 1 93.25 292 GLY A N 1
ATOM 2219 C CA . GLY A 1 292 ? 12.75 -8.219 -20.234 1 93.25 292 GLY A CA 1
ATOM 2220 C C . GLY A 1 292 ? 11.664 -9.281 -20.25 1 93.25 292 GLY A C 1
ATOM 2221 O O . GLY A 1 292 ? 11.273 -9.766 -21.312 1 93.25 292 GLY A O 1
ATOM 2222 N N . VAL A 1 293 ? 11.234 -9.68 -19.156 1 95.69 293 VAL A N 1
ATOM 2223 C CA . VAL A 1 293 ? 10.258 -10.75 -19.031 1 95.69 293 VAL A CA 1
ATOM 2224 C C . VAL A 1 293 ? 8.883 -10.156 -18.719 1 95.69 293 VAL A C 1
ATOM 2226 O O . VAL A 1 293 ? 8.742 -9.32 -17.828 1 95.69 293 VAL A O 1
ATOM 2229 N N . GLY A 1 294 ? 7.855 -10.531 -19.438 1 92.56 294 GLY A N 1
ATOM 2230 C CA . GLY A 1 294 ? 6.477 -10.234 -19.078 1 92.56 294 GLY A CA 1
ATOM 2231 C C . GLY A 1 294 ? 5.969 -8.938 -19.672 1 92.56 294 GLY A C 1
ATOM 2232 O O . GLY A 1 294 ? 4.758 -8.688 -19.688 1 92.56 294 GLY A O 1
ATOM 2233 N N . TYR A 1 295 ? 6.828 -8.07 -20.25 1 89.56 295 TYR A N 1
ATOM 2234 C CA . TYR A 1 295 ? 6.438 -6.766 -20.781 1 89.56 295 TYR A CA 1
ATOM 2235 C C . TYR A 1 295 ? 5.613 -6.906 -22.047 1 89.56 295 TYR A C 1
ATOM 2237 O O . TYR A 1 295 ? 5.676 -7.938 -22.719 1 89.56 295 TYR A O 1
ATOM 2245 N N . VAL A 1 296 ? 4.898 -5.82 -22.297 1 84.19 296 VAL A N 1
ATOM 2246 C CA . VAL A 1 296 ? 4.066 -5.816 -23.5 1 84.19 296 VAL A CA 1
ATOM 2247 C C . VAL A 1 296 ? 4.938 -6.039 -24.734 1 84.19 296 VAL A C 1
ATOM 2249 O O . VAL A 1 296 ? 4.559 -6.789 -25.641 1 84.19 296 VAL A O 1
ATOM 2252 N N . ASP A 1 297 ? 6.113 -5.516 -24.656 1 84.06 297 ASP A N 1
ATOM 2253 C CA . ASP A 1 297 ? 6.996 -5.586 -25.828 1 84.06 297 ASP A CA 1
ATOM 2254 C C . ASP A 1 297 ? 7.742 -6.918 -25.859 1 84.06 297 ASP A C 1
ATOM 2256 O O . ASP A 1 297 ? 8.391 -7.242 -26.859 1 84.06 297 ASP A O 1
ATOM 2260 N N . SER A 1 298 ? 7.641 -7.699 -24.812 1 86.94 298 SER A N 1
ATOM 2261 C CA . SER A 1 298 ? 8.258 -9.023 -24.812 1 86.94 298 SER A CA 1
ATOM 2262 C C . SER A 1 298 ? 7.355 -10.047 -25.5 1 86.94 298 SER A C 1
ATOM 2264 O O . SER A 1 298 ? 6.316 -10.43 -24.953 1 86.94 298 SER A O 1
ATOM 2266 N N . ASP A 1 299 ? 7.809 -10.492 -26.625 1 89.19 299 ASP A N 1
ATOM 2267 C CA . ASP A 1 299 ? 7.008 -11.492 -27.328 1 89.19 299 ASP A CA 1
ATOM 2268 C C . ASP A 1 299 ? 6.715 -12.695 -26.438 1 89.19 299 ASP A C 1
ATOM 2270 O O . ASP A 1 299 ? 7.59 -13.156 -25.703 1 89.19 299 ASP A O 1
ATOM 2274 N N . GLU A 1 300 ? 5.535 -13.188 -26.5 1 88.75 300 GLU A N 1
ATOM 2275 C CA . GLU A 1 300 ? 5.117 -14.312 -25.672 1 88.75 300 GLU A CA 1
ATOM 2276 C C . GLU A 1 300 ? 5.973 -15.547 -25.953 1 88.75 300 GLU A C 1
ATOM 2278 O O . GLU A 1 300 ? 6.234 -16.344 -25.047 1 88.75 300 GLU A O 1
ATOM 2283 N N . ASP A 1 301 ? 6.449 -15.648 -27.141 1 89.88 301 ASP A N 1
ATOM 2284 C CA . ASP A 1 301 ? 7.195 -16.844 -27.547 1 89.88 301 ASP A CA 1
ATOM 2285 C C . ASP A 1 301 ? 8.695 -16.562 -27.594 1 89.88 301 ASP A C 1
ATOM 2287 O O . ASP A 1 301 ? 9.461 -17.328 -28.188 1 89.88 301 ASP A O 1
ATOM 2291 N N . TYR A 1 302 ? 9.047 -15.438 -27.016 1 92.94 302 TYR A N 1
ATOM 2292 C CA . TYR A 1 302 ? 10.477 -15.125 -27.016 1 92.94 302 TYR A CA 1
ATOM 2293 C C . TYR A 1 302 ? 11.266 -16.25 -26.344 1 92.94 302 TYR A C 1
ATOM 2295 O O . TYR A 1 302 ? 10.852 -16.781 -25.312 1 92.94 302 TYR A O 1
ATOM 2303 N N . GLU A 1 303 ? 12.367 -16.594 -26.922 1 93.88 303 GLU A N 1
ATOM 2304 C CA . GLU A 1 303 ? 13.227 -17.641 -26.391 1 93.88 303 GLU A CA 1
ATOM 2305 C C . GLU A 1 303 ? 14.578 -17.094 -25.953 1 93.88 303 GLU A C 1
ATOM 2307 O O . GLU A 1 303 ? 15.406 -16.734 -26.781 1 93.88 303 GLU A O 1
ATOM 2312 N N . TRP A 1 304 ? 14.773 -17.062 -24.703 1 96.19 304 TRP A N 1
ATOM 2313 C CA . TRP A 1 304 ? 16.078 -16.672 -24.188 1 96.19 304 TRP A CA 1
ATOM 2314 C C . TRP A 1 304 ? 17.109 -17.766 -24.438 1 96.19 304 TRP A C 1
ATOM 2316 O O . TRP A 1 304 ? 16.766 -18.922 -24.672 1 96.19 304 TRP A O 1
ATOM 2326 N N . THR A 1 305 ? 18.344 -17.375 -24.422 1 95.12 305 THR A N 1
ATOM 2327 C CA . THR A 1 305 ? 19.438 -18.312 -24.641 1 95.12 305 THR A CA 1
ATOM 2328 C C . THR A 1 305 ? 20.188 -18.594 -23.344 1 95.12 305 THR A C 1
ATOM 2330 O O . THR A 1 305 ? 20.172 -17.781 -22.422 1 95.12 305 THR A O 1
ATOM 2333 N N . GLN A 1 306 ? 20.734 -19.781 -23.297 1 95.81 306 GLN A N 1
ATOM 2334 C CA . GLN A 1 306 ? 21.484 -20.172 -22.094 1 95.81 306 GLN A CA 1
ATOM 2335 C C . GLN A 1 306 ? 22.984 -20.047 -22.312 1 95.81 306 GLN A C 1
ATOM 2337 O O . GLN A 1 306 ? 23.469 -20.156 -23.438 1 95.81 306 GLN A O 1
ATOM 2342 N N . SER A 1 307 ? 23.688 -19.828 -21.328 1 96.75 307 SER A N 1
ATOM 2343 C CA . SER A 1 307 ? 25.141 -19.906 -21.234 1 96.75 307 SER A CA 1
ATOM 2344 C C . SER A 1 307 ? 25.578 -20.938 -20.203 1 96.75 307 SER A C 1
ATOM 2346 O O . SER A 1 307 ? 24.953 -21.078 -19.156 1 96.75 307 SER A O 1
ATOM 2348 N N . THR A 1 308 ? 26.562 -21.688 -20.562 1 96.75 308 THR A N 1
ATOM 2349 C CA . THR A 1 308 ? 27.078 -22.703 -19.656 1 96.75 308 THR A CA 1
ATOM 2350 C C . THR A 1 308 ? 28.547 -22.453 -19.328 1 96.75 308 THR A C 1
ATOM 2352 O O . THR A 1 308 ? 29.328 -22.062 -20.203 1 96.75 308 THR A O 1
ATOM 2355 N N . LEU A 1 309 ? 28.859 -22.719 -18.109 1 96.25 309 LEU A N 1
ATOM 2356 C CA . LEU A 1 309 ? 30.234 -22.531 -17.656 1 96.25 309 LEU A CA 1
ATOM 2357 C C . LEU A 1 309 ? 30.625 -23.594 -16.641 1 96.25 309 LEU A C 1
ATOM 2359 O O . LEU A 1 309 ? 29.875 -23.875 -15.703 1 96.25 309 LEU A O 1
ATOM 2363 N N . VAL A 1 310 ? 31.75 -24.219 -16.875 1 96.5 310 VAL A N 1
ATOM 2364 C CA . VAL A 1 310 ? 32.281 -25.141 -15.875 1 96.5 310 VAL A CA 1
ATOM 2365 C C . VAL A 1 310 ? 32.969 -24.359 -14.75 1 96.5 310 VAL A C 1
ATOM 2367 O O . VAL A 1 310 ? 33.75 -23.469 -15.008 1 96.5 310 VAL A O 1
ATOM 2370 N N . LEU A 1 311 ? 32.625 -24.734 -13.555 1 96.06 311 LEU A N 1
ATOM 2371 C CA . LEU A 1 311 ? 33.156 -23.984 -12.414 1 96.06 311 LEU A CA 1
ATOM 2372 C C . LEU A 1 311 ? 34.156 -24.828 -11.617 1 96.06 311 LEU A C 1
ATOM 2374 O O . LEU A 1 311 ? 33.938 -26.031 -11.414 1 96.06 311 LEU A O 1
ATOM 2378 N N . GLN A 1 312 ? 35.188 -24.203 -11.227 1 95.12 312 GLN A N 1
ATOM 2379 C CA . GLN A 1 312 ? 36.125 -24.828 -10.32 1 95.12 312 GLN A CA 1
ATOM 2380 C C . GLN A 1 312 ? 35.719 -24.641 -8.867 1 95.12 312 GLN A C 1
ATOM 2382 O O . GLN A 1 312 ? 35 -23.688 -8.531 1 95.12 312 GLN A O 1
ATOM 2387 N N . SER A 1 313 ? 36.156 -25.625 -8.055 1 94.38 313 SER A N 1
ATOM 2388 C CA . SER A 1 313 ? 35.938 -25.438 -6.625 1 94.38 313 SER A CA 1
ATOM 2389 C C . SER A 1 313 ? 36.562 -24.141 -6.125 1 94.38 313 SER A C 1
ATOM 2391 O O . SER A 1 313 ? 37.688 -23.797 -6.527 1 94.38 313 SER A O 1
ATOM 2393 N N . GLY A 1 314 ? 35.812 -23.422 -5.371 1 95.19 314 GLY A N 1
ATOM 2394 C CA . GLY A 1 314 ? 36.312 -22.156 -4.832 1 95.19 314 GLY A CA 1
ATOM 2395 C C . GLY A 1 314 ? 35.875 -20.953 -5.641 1 95.19 314 GLY A C 1
ATOM 2396 O O . GLY A 1 314 ? 36.062 -19.812 -5.23 1 95.19 314 GLY A O 1
ATOM 2397 N N . SER A 1 315 ? 35.219 -21.172 -6.738 1 96.81 315 SER A N 1
ATOM 2398 C CA . SER A 1 315 ? 34.719 -20.078 -7.57 1 96.81 315 SER A CA 1
ATOM 2399 C C . SER A 1 315 ? 33.688 -19.234 -6.832 1 96.81 315 SER A C 1
ATOM 2401 O O . SER A 1 315 ? 32.906 -19.766 -6.043 1 96.81 315 SER A O 1
ATOM 2403 N N . LEU A 1 316 ? 33.719 -17.922 -7.102 1 97.75 316 LEU A N 1
ATOM 2404 C CA . LEU A 1 316 ? 32.719 -17 -6.543 1 97.75 316 LEU A CA 1
ATOM 2405 C C . LEU A 1 316 ? 31.672 -16.641 -7.582 1 97.75 316 LEU A C 1
ATOM 2407 O O . LEU A 1 316 ? 31.984 -16.375 -8.742 1 97.75 316 LEU A O 1
ATOM 2411 N N . LEU A 1 317 ? 30.438 -16.688 -7.145 1 98.06 317 LEU A N 1
ATOM 2412 C CA . LEU A 1 317 ? 29.297 -16.219 -7.922 1 98.06 317 LEU A CA 1
ATOM 2413 C C . LEU A 1 317 ? 28.734 -14.914 -7.344 1 98.06 317 LEU A C 1
ATOM 2415 O O . LEU A 1 317 ? 28.641 -14.766 -6.125 1 98.06 317 LEU A O 1
ATOM 2419 N N . PHE A 1 318 ? 28.422 -13.984 -8.258 1 98.31 318 PHE A N 1
ATOM 2420 C CA . PHE A 1 318 ? 27.859 -12.711 -7.812 1 98.31 318 PHE A CA 1
ATOM 2421 C C . PHE A 1 318 ? 26.766 -12.25 -8.75 1 98.31 318 PHE A C 1
ATOM 2423 O O . PHE A 1 318 ? 26.938 -12.227 -9.969 1 98.31 318 PHE A O 1
ATOM 2430 N N . ILE A 1 319 ? 25.594 -11.984 -8.227 1 98.38 319 ILE A N 1
ATOM 2431 C CA . ILE A 1 319 ? 24.453 -11.422 -8.922 1 98.38 319 ILE A CA 1
ATOM 2432 C C . ILE A 1 319 ? 23.875 -10.25 -8.117 1 98.38 319 ILE A C 1
ATOM 2434 O O . ILE A 1 319 ? 23.828 -10.305 -6.883 1 98.38 319 ILE A O 1
ATOM 2438 N N . THR A 1 320 ? 23.469 -9.195 -8.828 1 97.94 320 THR A N 1
ATOM 2439 C CA . THR A 1 320 ? 22.875 -8.07 -8.102 1 97.94 320 THR A CA 1
ATOM 2440 C C . THR A 1 320 ? 21.812 -7.383 -8.961 1 97.94 320 THR A C 1
ATOM 2442 O O . THR A 1 320 ? 21.875 -7.434 -10.188 1 97.94 320 THR A O 1
ATOM 2445 N N . THR A 1 321 ? 20.891 -6.773 -8.328 1 97 321 THR A N 1
ATOM 2446 C CA . THR A 1 321 ? 19.938 -5.891 -9.008 1 97 321 THR A CA 1
ATOM 2447 C C . THR A 1 321 ? 20.516 -4.477 -9.117 1 97 321 THR A C 1
ATOM 2449 O O . THR A 1 321 ? 21.578 -4.188 -8.578 1 97 321 THR A O 1
ATOM 2452 N N . ASP A 1 322 ? 19.781 -3.609 -9.797 1 96.06 322 ASP A N 1
ATOM 2453 C CA . ASP A 1 322 ? 20.312 -2.297 -10.156 1 96.06 322 ASP A CA 1
ATOM 2454 C C . ASP A 1 322 ? 20.297 -1.354 -8.953 1 96.06 322 ASP A C 1
ATOM 2456 O O . ASP A 1 322 ? 20.906 -0.283 -8.992 1 96.06 322 ASP A O 1
ATOM 2460 N N . GLY A 1 323 ? 19.703 -1.781 -7.816 1 96.56 323 GLY A N 1
ATOM 2461 C CA . GLY A 1 323 ? 19.766 -0.976 -6.609 1 96.56 323 GLY A CA 1
ATOM 2462 C C . GLY A 1 323 ? 21.188 -0.766 -6.102 1 96.56 323 GLY A C 1
ATOM 2463 O O . GLY A 1 323 ? 21.484 0.266 -5.5 1 96.56 323 GLY A O 1
ATOM 2464 N N . LEU A 1 324 ? 22 -1.763 -6.285 1 97.62 324 LEU A N 1
ATOM 2465 C CA . LEU A 1 324 ? 23.406 -1.644 -5.906 1 97.62 324 LEU A CA 1
ATOM 2466 C C . LEU A 1 324 ? 24.156 -0.764 -6.898 1 97.62 324 LEU A C 1
ATOM 2468 O O . LEU A 1 324 ? 24.797 0.22 -6.508 1 97.62 324 LEU A O 1
ATOM 2472 N N . THR A 1 325 ? 24.047 -1.045 -8.172 1 97.38 325 THR A N 1
ATOM 2473 C CA . THR A 1 325 ? 24.891 -0.431 -9.195 1 97.38 325 THR A CA 1
ATOM 2474 C C . THR A 1 325 ? 24.438 0.998 -9.484 1 97.38 325 THR A C 1
ATOM 2476 O O . THR A 1 325 ? 25.266 1.858 -9.812 1 97.38 325 THR A O 1
ATOM 2479 N N . ASP A 1 326 ? 23.172 1.289 -9.297 1 96.94 326 ASP A N 1
ATOM 2480 C CA . ASP A 1 326 ? 22.625 2.578 -9.719 1 96.94 326 ASP A CA 1
ATOM 2481 C C . ASP A 1 326 ? 22.578 3.557 -8.547 1 96.94 326 ASP A C 1
ATOM 2483 O O . ASP A 1 326 ? 22.219 4.723 -8.727 1 96.94 326 ASP A O 1
ATOM 2487 N N . GLN A 1 327 ? 22.953 3.09 -7.395 1 97.69 327 GLN A N 1
ATOM 2488 C CA . GLN A 1 327 ? 22.906 3.98 -6.242 1 97.69 327 GLN A CA 1
ATOM 2489 C C . GLN A 1 327 ? 23.797 5.199 -6.453 1 97.69 327 GLN A C 1
ATOM 2491 O O . GLN A 1 327 ? 25 5.062 -6.68 1 97.69 327 GLN A O 1
ATOM 2496 N N . ILE A 1 328 ? 23.234 6.348 -6.363 1 97.56 328 ILE A N 1
ATOM 2497 C CA . ILE A 1 328 ? 23.953 7.602 -6.559 1 97.56 328 ILE A CA 1
ATOM 2498 C C . ILE A 1 328 ? 24.672 7.984 -5.273 1 97.56 328 ILE A C 1
ATOM 2500 O O . ILE A 1 328 ? 24.141 7.836 -4.176 1 97.56 328 ILE A O 1
ATOM 2504 N N . GLY A 1 329 ? 25.844 8.469 -5.449 1 96.94 329 GLY A N 1
ATOM 2505 C CA . GLY A 1 329 ? 26.609 8.969 -4.316 1 96.94 329 GLY A CA 1
ATOM 2506 C C . GLY A 1 329 ? 28.047 9.289 -4.668 1 96.94 329 GLY A C 1
ATOM 2507 O O . GLY A 1 329 ? 28.375 9.555 -5.828 1 96.94 329 GLY A O 1
ATOM 2508 N N . GLY A 1 330 ? 28.875 9.25 -3.545 1 94 330 GLY A N 1
ATOM 2509 C CA . GLY A 1 330 ? 30.266 9.602 -3.725 1 94 330 GLY A CA 1
ATOM 2510 C C . GLY A 1 330 ? 30.5 11.086 -3.936 1 94 330 GLY A C 1
ATOM 2511 O O . GLY A 1 330 ? 29.547 11.867 -3.92 1 94 330 GLY A O 1
ATOM 2512 N N . PRO A 1 331 ? 31.734 11.445 -4.156 1 92.5 331 PRO A N 1
ATOM 2513 C CA . PRO A 1 331 ? 32.094 12.859 -4.262 1 92.5 331 PRO A CA 1
ATOM 2514 C C . PRO A 1 331 ? 31.484 13.531 -5.496 1 92.5 331 PRO A C 1
ATOM 2516 O O . PRO A 1 331 ? 31.234 14.734 -5.488 1 92.5 331 PRO A O 1
ATOM 2519 N N . ARG A 1 332 ? 31.25 12.781 -6.562 1 94.44 332 ARG A N 1
ATOM 2520 C CA . ARG A 1 332 ? 30.75 13.344 -7.82 1 94.44 332 ARG A CA 1
ATOM 2521 C C . ARG A 1 332 ? 29.281 13.008 -8.023 1 94.44 332 ARG A C 1
ATOM 2523 O O . ARG A 1 332 ? 28.734 13.25 -9.094 1 94.44 332 ARG A O 1
ATOM 2530 N N . ASN A 1 333 ? 28.578 12.367 -7.113 1 95.44 333 ASN A N 1
ATOM 2531 C CA . ASN A 1 333 ? 27.172 12.008 -7.16 1 95.44 333 ASN A CA 1
ATOM 2532 C C . ASN A 1 333 ? 26.844 11.195 -8.406 1 95.44 333 ASN A C 1
ATOM 2534 O O . ASN A 1 333 ? 25.922 11.539 -9.156 1 95.44 333 ASN A O 1
ATOM 2538 N N . ILE A 1 334 ? 27.625 10.219 -8.602 1 96.75 334 ILE A N 1
ATOM 2539 C CA . ILE A 1 334 ? 27.391 9.32 -9.719 1 96.75 334 ILE A CA 1
ATOM 2540 C C . ILE A 1 334 ? 27 7.938 -9.195 1 96.75 334 ILE A C 1
ATOM 2542 O O . ILE A 1 334 ? 27.047 7.688 -7.988 1 96.75 334 ILE A O 1
ATOM 2546 N N . ALA A 1 335 ? 26.641 7.098 -10.07 1 98.06 335 ALA A N 1
ATOM 2547 C CA . ALA A 1 335 ? 26.203 5.754 -9.688 1 98.06 335 ALA A CA 1
ATOM 2548 C C . ALA A 1 335 ? 27.359 4.953 -9.102 1 98.06 335 ALA A C 1
ATOM 2550 O O . ALA A 1 335 ? 28.531 5.16 -9.477 1 98.06 335 ALA A O 1
ATOM 2551 N N . PHE A 1 336 ? 27.188 4.039 -8.164 1 97.62 336 PHE A N 1
ATOM 2552 C CA . PHE A 1 336 ? 28.172 3.174 -7.523 1 97.62 336 PHE A CA 1
ATOM 2553 C C . PHE A 1 336 ? 28.906 2.322 -8.555 1 97.62 336 PHE A C 1
ATOM 2555 O O . PHE A 1 336 ? 30.125 2.256 -8.562 1 97.62 336 PHE A O 1
ATOM 2562 N N . GLY A 1 337 ? 28.047 1.646 -9.469 1 96.62 337 GLY A N 1
ATOM 2563 C CA . GLY A 1 337 ? 28.578 0.963 -10.633 1 96.62 337 GLY A CA 1
ATOM 2564 C C . GLY A 1 337 ? 28.922 -0.491 -10.375 1 96.62 337 GLY A C 1
ATOM 2565 O O . GLY A 1 337 ? 29.328 -0.846 -9.266 1 96.62 337 GLY A O 1
ATOM 2566 N N . LYS A 1 338 ? 28.875 -1.285 -11.406 1 95.75 338 LYS A N 1
ATOM 2567 C CA . LYS A 1 338 ? 29.203 -2.709 -11.375 1 95.75 338 LYS A CA 1
ATOM 2568 C C . LYS A 1 338 ? 30.688 -2.934 -11.172 1 95.75 338 LYS A C 1
ATOM 2570 O O . LYS A 1 338 ? 31.094 -3.842 -10.445 1 95.75 338 LYS A O 1
ATOM 2575 N N . ARG A 1 339 ? 31.453 -2.156 -11.828 1 95.56 339 ARG A N 1
ATOM 2576 C CA . ARG A 1 339 ? 32.906 -2.293 -11.766 1 95.56 339 ARG A CA 1
ATOM 2577 C C . ARG A 1 339 ? 33.406 -2.174 -10.328 1 95.56 339 ARG A C 1
ATOM 2579 O O . ARG A 1 339 ? 34.219 -2.986 -9.875 1 95.56 339 ARG A O 1
ATOM 2586 N N . ARG A 1 340 ? 32.938 -1.191 -9.656 1 96.12 340 ARG A N 1
ATOM 2587 C CA . ARG A 1 340 ? 33.344 -0.974 -8.266 1 96.12 340 ARG A CA 1
ATOM 2588 C C . ARG A 1 340 ? 32.969 -2.172 -7.398 1 96.12 340 ARG A C 1
ATOM 2590 O O . ARG A 1 340 ? 33.781 -2.596 -6.555 1 96.12 340 ARG A O 1
ATOM 2597 N N . ALA A 1 341 ? 31.797 -2.695 -7.551 1 97.62 341 ALA A N 1
ATOM 2598 C CA . ALA A 1 341 ? 31.359 -3.855 -6.785 1 97.62 341 ALA A CA 1
ATOM 2599 C C . ALA A 1 341 ? 32.281 -5.055 -7.02 1 97.62 341 ALA A C 1
ATOM 2601 O O . ALA A 1 341 ? 32.75 -5.684 -6.066 1 97.62 341 ALA A O 1
ATOM 2602 N N . CYS A 1 342 ? 32.562 -5.336 -8.305 1 97.38 342 CYS A N 1
ATOM 2603 C CA . CYS A 1 342 ? 33.375 -6.484 -8.664 1 97.38 342 CYS A CA 1
ATOM 2604 C C . CYS A 1 342 ? 34.812 -6.312 -8.156 1 97.38 342 CYS A C 1
ATOM 2606 O O . CYS A 1 342 ? 35.406 -7.27 -7.676 1 97.38 342 CYS A O 1
ATOM 2608 N N . GLU A 1 343 ? 35.312 -5.121 -8.25 1 97 343 GLU A N 1
ATOM 2609 C CA . GLU A 1 343 ? 36.656 -4.844 -7.77 1 97 343 GLU A CA 1
ATOM 2610 C C . GLU A 1 343 ? 36.75 -5.051 -6.262 1 97 343 GLU A C 1
ATOM 2612 O O . GLU A 1 343 ? 37.75 -5.59 -5.773 1 97 343 GLU A O 1
ATOM 2617 N N . LEU A 1 344 ? 35.75 -4.582 -5.594 1 97.38 344 LEU A N 1
ATOM 2618 C CA . LEU A 1 344 ? 35.75 -4.75 -4.145 1 97.38 344 LEU A CA 1
ATOM 2619 C C . LEU A 1 344 ? 35.719 -6.227 -3.766 1 97.38 344 LEU A C 1
ATOM 2621 O O . LEU A 1 344 ? 36.406 -6.645 -2.83 1 97.38 344 LEU A O 1
ATOM 2625 N N . ILE A 1 345 ? 34.906 -7 -4.441 1 97.69 345 ILE A N 1
ATOM 2626 C CA . ILE A 1 345 ? 34.844 -8.43 -4.184 1 97.69 345 ILE A CA 1
ATOM 2627 C C . ILE A 1 345 ? 36.188 -9.094 -4.492 1 97.69 345 ILE A C 1
ATOM 2629 O O . ILE A 1 345 ? 36.656 -9.938 -3.732 1 97.69 345 ILE A O 1
ATOM 2633 N N . LEU A 1 346 ? 36.781 -8.703 -5.621 1 97.19 346 LEU A N 1
ATOM 2634 C CA . LEU A 1 346 ? 38.094 -9.227 -6.012 1 97.19 346 LEU A CA 1
ATOM 2635 C C . LEU A 1 346 ? 39.125 -8.969 -4.926 1 97.19 346 LEU A C 1
ATOM 2637 O O . LEU A 1 346 ? 39.906 -9.852 -4.598 1 97.19 346 LEU A O 1
ATOM 2641 N N . GLU A 1 347 ? 39.094 -7.824 -4.344 1 96.5 347 GLU A N 1
ATOM 2642 C CA . GLU A 1 347 ? 40.031 -7.426 -3.301 1 96.5 347 GLU A CA 1
ATOM 2643 C C . GLU A 1 347 ? 39.875 -8.297 -2.059 1 96.5 347 GLU A C 1
ATOM 2645 O O . GLU A 1 347 ? 40.844 -8.523 -1.332 1 96.5 347 GLU A O 1
ATOM 2650 N N . HIS A 1 348 ? 38.719 -8.773 -1.809 1 97.06 348 HIS A N 1
ATOM 2651 C CA . HIS A 1 348 ? 38.438 -9.531 -0.595 1 97.06 348 HIS A CA 1
ATOM 2652 C C . HIS A 1 348 ? 38.219 -11.008 -0.907 1 97.06 348 HIS A C 1
ATOM 2654 O O . HIS A 1 348 ? 37.656 -11.742 -0.093 1 97.06 348 HIS A O 1
ATOM 2660 N N . ARG A 1 349 ? 38.625 -11.492 -2.031 1 95.38 349 ARG A N 1
ATOM 2661 C CA . ARG A 1 349 ? 38.25 -12.781 -2.596 1 95.38 349 ARG A CA 1
ATOM 2662 C C . ARG A 1 349 ? 38.688 -13.922 -1.677 1 95.38 349 ARG A C 1
ATOM 2664 O O . ARG A 1 349 ? 38.094 -15.016 -1.738 1 95.38 349 ARG A O 1
ATOM 2671 N N . HIS A 1 350 ? 39.688 -13.711 -0.857 1 95.31 350 HIS A N 1
ATOM 2672 C CA . HIS A 1 350 ? 40.188 -14.805 -0.038 1 95.31 350 HIS A CA 1
ATOM 2673 C C . HIS A 1 350 ? 39.469 -14.859 1.311 1 95.31 350 HIS A C 1
ATOM 2675 O O . HIS A 1 350 ? 39.719 -15.789 2.092 1 95.31 350 HIS A O 1
ATOM 2681 N N . GLN A 1 351 ? 38.656 -13.93 1.603 1 97 351 GLN A N 1
ATOM 2682 C CA . GLN A 1 351 ? 37.875 -13.906 2.838 1 97 351 GLN A CA 1
ATOM 2683 C C . GLN A 1 351 ? 36.562 -14.688 2.686 1 97 351 GLN A C 1
ATOM 2685 O O . GLN A 1 351 ? 36.156 -14.961 1.565 1 97 351 GLN A O 1
ATOM 2690 N N . PRO A 1 352 ? 36 -15.125 3.863 1 97.25 352 PRO A N 1
ATOM 2691 C CA . PRO A 1 352 ? 34.656 -15.711 3.775 1 97.25 352 PRO A CA 1
ATOM 2692 C C . PRO A 1 352 ? 33.656 -14.773 3.131 1 97.25 352 PRO A C 1
ATOM 2694 O O . PRO A 1 352 ? 33.781 -13.547 3.258 1 97.25 352 PRO A O 1
ATOM 2697 N N . VAL A 1 353 ? 32.688 -15.305 2.471 1 98 353 VAL A N 1
ATOM 2698 C CA . VAL A 1 353 ? 31.719 -14.523 1.694 1 98 353 VAL A CA 1
ATOM 2699 C C . VAL A 1 353 ? 31.016 -13.531 2.604 1 98 353 VAL A C 1
ATOM 2701 O O . VAL A 1 353 ? 30.688 -12.414 2.184 1 98 353 VAL A O 1
ATOM 2704 N N . GLY A 1 354 ? 30.734 -13.922 3.822 1 97.69 354 GLY A N 1
ATOM 2705 C CA . GLY A 1 354 ? 30.141 -13 4.777 1 97.69 354 GLY A CA 1
ATOM 2706 C C . GLY A 1 354 ? 30.922 -11.703 4.914 1 97.69 354 GLY A C 1
ATOM 2707 O O . GLY A 1 354 ? 30.328 -10.625 4.949 1 97.69 354 GLY A O 1
ATOM 2708 N N . GLN A 1 355 ? 32.156 -11.812 4.961 1 98.06 355 GLN A N 1
ATOM 2709 C CA . GLN A 1 355 ? 33.031 -10.648 5.098 1 98.06 355 GLN A CA 1
ATOM 2710 C C . GLN A 1 355 ? 33.094 -9.852 3.795 1 98.06 355 GLN A C 1
ATOM 2712 O O . GLN A 1 355 ? 33.156 -8.617 3.818 1 98.06 355 GLN A O 1
ATOM 2717 N N . ILE A 1 356 ? 33.125 -10.594 2.711 1 97.94 356 ILE A N 1
ATOM 2718 C CA . ILE A 1 356 ? 33.062 -9.93 1.411 1 97.94 356 ILE A CA 1
ATOM 2719 C C . ILE A 1 356 ? 31.828 -9.039 1.333 1 97.94 356 ILE A C 1
ATOM 2721 O O . ILE A 1 356 ? 31.938 -7.867 0.956 1 97.94 356 ILE A O 1
ATOM 2725 N N . CYS A 1 357 ? 30.703 -9.562 1.727 1 97.81 357 CYS A N 1
ATOM 2726 C CA . CYS A 1 357 ? 29.438 -8.859 1.615 1 97.81 357 CYS A CA 1
ATOM 2727 C C . CYS A 1 357 ? 29.359 -7.707 2.611 1 97.81 357 CYS A C 1
ATOM 2729 O O . CYS A 1 357 ? 28.75 -6.672 2.324 1 97.81 357 CYS A O 1
ATOM 2731 N N . GLU A 1 358 ? 29.938 -7.855 3.773 1 97.75 358 GLU A N 1
ATOM 2732 C CA . GLU A 1 358 ? 30.016 -6.762 4.734 1 97.75 358 GLU A CA 1
ATOM 2733 C C . GLU A 1 358 ? 30.812 -5.594 4.172 1 97.75 358 GLU A C 1
ATOM 2735 O O . GLU A 1 358 ? 30.438 -4.434 4.352 1 97.75 358 GLU A O 1
ATOM 2740 N N . ALA A 1 359 ? 31.906 -5.957 3.557 1 97.94 359 ALA A N 1
ATOM 2741 C CA . ALA A 1 359 ? 32.719 -4.926 2.932 1 97.94 359 ALA A CA 1
ATOM 2742 C C . ALA A 1 359 ? 31.969 -4.203 1.826 1 97.94 359 ALA A C 1
ATOM 2744 O O . ALA A 1 359 ? 32.031 -2.98 1.701 1 97.94 359 ALA A O 1
ATOM 2745 N N . LEU A 1 360 ? 31.281 -4.98 1.059 1 98.06 360 LEU A N 1
ATOM 2746 C CA . LEU A 1 360 ? 30.484 -4.422 -0.028 1 98.06 360 LEU A CA 1
ATOM 2747 C C . LEU A 1 360 ? 29.391 -3.5 0.513 1 98.06 360 LEU A C 1
ATOM 2749 O O . LEU A 1 360 ? 29.203 -2.389 0.011 1 98.06 360 LEU A O 1
ATOM 2753 N N . GLN A 1 361 ? 28.672 -3.92 1.516 1 97.81 361 GLN A N 1
ATOM 2754 C CA . GLN A 1 361 ? 27.609 -3.127 2.133 1 97.81 361 GLN A CA 1
ATOM 2755 C C . GLN A 1 361 ? 28.172 -1.853 2.756 1 97.81 361 GLN A C 1
ATOM 2757 O O . GLN A 1 361 ? 27.562 -0.788 2.662 1 97.81 361 GLN A O 1
ATOM 2762 N N . GLY A 1 362 ? 29.281 -2.01 3.463 1 97.81 362 GLY A N 1
ATOM 2763 C CA . GLY A 1 362 ? 29.938 -0.841 4.031 1 97.81 362 GLY A CA 1
ATOM 2764 C C . GLY A 1 362 ? 30.344 0.184 2.986 1 97.81 362 GLY A C 1
ATOM 2765 O O . GLY A 1 362 ? 30.109 1.382 3.168 1 97.81 362 GLY A O 1
ATOM 2766 N N . SER A 1 363 ? 30.922 -0.331 1.903 1 97.75 363 SER A N 1
ATOM 2767 C CA . SER A 1 363 ? 31.328 0.554 0.816 1 97.75 363 SER A CA 1
ATOM 2768 C C . SER A 1 363 ? 30.125 1.255 0.196 1 97.75 363 SER A C 1
ATOM 2770 O O . SER A 1 363 ? 30.203 2.438 -0.143 1 97.75 363 SER A O 1
ATOM 2772 N N . LEU A 1 364 ? 29.062 0.57 -0.016 1 97.88 364 LEU A N 1
ATOM 2773 C CA . LEU A 1 364 ? 27.844 1.141 -0.576 1 97.88 364 LEU A CA 1
ATOM 2774 C C . LEU A 1 364 ? 27.281 2.217 0.342 1 97.88 364 LEU A C 1
ATOM 2776 O O . LEU A 1 364 ? 26.828 3.266 -0.127 1 97.88 364 LEU A O 1
ATOM 2780 N N . ALA A 1 365 ? 27.25 1.972 1.602 1 97.38 365 ALA A N 1
ATOM 2781 C CA . ALA A 1 365 ? 26.75 2.93 2.584 1 97.38 365 ALA A CA 1
ATOM 2782 C C . ALA A 1 365 ? 27.562 4.223 2.553 1 97.38 365 ALA A C 1
ATOM 2784 O O . ALA A 1 365 ? 27 5.316 2.568 1 97.38 365 ALA A O 1
ATOM 2785 N N . ASP A 1 366 ? 28.828 3.998 2.537 1 97.31 366 ASP A N 1
ATOM 2786 C CA . ASP A 1 366 ? 29.719 5.156 2.451 1 97.31 366 ASP A CA 1
ATOM 2787 C C . ASP A 1 366 ? 29.469 5.945 1.166 1 97.31 366 ASP A C 1
ATOM 2789 O O . ASP A 1 366 ? 29.484 7.176 1.176 1 97.31 366 ASP A O 1
ATOM 2793 N N . TRP A 1 367 ? 29.328 5.18 0.111 1 97.38 367 TRP A N 1
ATOM 2794 C CA . TRP A 1 367 ? 29.094 5.805 -1.188 1 97.38 367 TRP A CA 1
ATOM 2795 C C . TRP A 1 367 ? 27.781 6.582 -1.188 1 97.38 367 TRP A C 1
ATOM 2797 O O . TRP A 1 367 ? 27.719 7.723 -1.655 1 97.38 367 TRP A O 1
ATOM 2807 N N . GLN A 1 368 ? 26.734 5.973 -0.697 1 97 368 GLN A N 1
ATOM 2808 C CA . GLN A 1 368 ? 25.406 6.57 -0.658 1 97 368 GLN A CA 1
ATOM 2809 C C . GLN A 1 368 ? 25.406 7.859 0.159 1 97 368 GLN A C 1
ATOM 2811 O O . GLN A 1 368 ? 24.812 8.859 -0.251 1 97 368 GLN A O 1
ATOM 2816 N N . GLY A 1 369 ? 26 7.781 1.355 1 95.06 369 GLY A N 1
ATOM 2817 C CA . GLY A 1 369 ? 26.016 8.938 2.236 1 95.06 369 GLY A CA 1
ATOM 2818 C C . GLY A 1 369 ? 24.641 9.453 2.582 1 95.06 369 GLY A C 1
ATOM 2819 O O . GLY A 1 369 ? 23.797 8.703 3.074 1 95.06 369 GLY A O 1
ATOM 2820 N N . GLN A 1 370 ? 24.391 10.664 2.16 1 91.06 370 GLN A N 1
ATOM 2821 C CA . GLN A 1 370 ? 23.125 11.297 2.506 1 91.06 370 GLN A CA 1
ATOM 2822 C C . GLN A 1 370 ? 22.109 11.164 1.369 1 91.06 370 GLN A C 1
ATOM 2824 O O . GLN A 1 370 ? 20.953 11.578 1.503 1 91.06 370 GLN A O 1
ATOM 2829 N N . GLN A 1 371 ? 22.594 10.578 0.34 1 93.88 371 GLN A N 1
ATOM 2830 C CA . GLN A 1 371 ? 21.672 10.383 -0.784 1 93.88 371 GLN A CA 1
ATOM 2831 C C . GLN A 1 371 ? 20.578 9.375 -0.439 1 93.88 371 GLN A C 1
ATOM 2833 O O . GLN A 1 371 ? 20.828 8.414 0.295 1 93.88 371 GLN A O 1
ATOM 2838 N N . PRO A 1 372 ? 19.406 9.609 -0.895 1 92.88 372 PRO A N 1
ATOM 2839 C CA . PRO A 1 372 ? 18.344 8.633 -0.653 1 92.88 372 PRO A CA 1
ATOM 2840 C C . PRO A 1 372 ? 18.594 7.309 -1.373 1 92.88 372 PRO A C 1
ATOM 2842 O O . PRO A 1 372 ? 19.25 7.277 -2.41 1 92.88 372 PRO A O 1
ATOM 2845 N N . ARG A 1 373 ? 18.125 6.312 -0.752 1 94.56 373 ARG A N 1
ATOM 2846 C CA . ARG A 1 373 ? 18.141 5.016 -1.421 1 94.56 373 ARG A CA 1
ATOM 2847 C C . ARG A 1 373 ? 17.391 5.074 -2.746 1 94.56 373 ARG A C 1
ATOM 2849 O O . ARG A 1 373 ? 16.25 5.512 -2.793 1 94.56 373 ARG A O 1
ATOM 2856 N N . ARG A 1 374 ? 18.047 4.633 -3.764 1 92.88 374 ARG A N 1
ATOM 2857 C CA . ARG A 1 374 ? 17.5 4.809 -5.105 1 92.88 374 ARG A CA 1
ATOM 2858 C C . ARG A 1 374 ? 16.469 3.729 -5.426 1 92.88 374 ARG A C 1
ATOM 2860 O O . ARG A 1 374 ? 15.438 4.008 -6.043 1 92.88 374 ARG A O 1
ATOM 2867 N N . ASP A 1 375 ? 16.75 2.508 -5.109 1 95.12 375 ASP A N 1
ATOM 2868 C CA . ASP A 1 375 ? 15.922 1.371 -5.508 1 95.12 375 ASP A CA 1
ATOM 2869 C C . ASP A 1 375 ? 16.078 0.21 -4.527 1 95.12 375 ASP A C 1
ATOM 2871 O O . ASP A 1 375 ? 16.875 0.284 -3.588 1 95.12 375 ASP A O 1
ATOM 2875 N N . ASP A 1 376 ? 15.227 -0.805 -4.773 1 97.06 376 ASP A N 1
ATOM 2876 C CA . ASP A 1 376 ? 15.422 -2.035 -4.012 1 97.06 376 ASP A CA 1
ATOM 2877 C C . ASP A 1 376 ? 16.828 -2.592 -4.219 1 97.06 376 ASP A C 1
ATOM 2879 O O . ASP A 1 376 ? 17.406 -2.451 -5.301 1 97.06 376 ASP A O 1
ATOM 2883 N N . LEU A 1 377 ? 17.359 -3.203 -3.195 1 97.5 377 LEU A N 1
ATOM 2884 C CA . LEU A 1 377 ? 18.703 -3.764 -3.281 1 97.5 377 LEU A CA 1
ATOM 2885 C C . LEU A 1 377 ? 18.688 -5.258 -2.975 1 97.5 377 LEU A C 1
ATOM 2887 O O . LEU A 1 377 ? 18.297 -5.668 -1.877 1 97.5 377 LEU A O 1
ATOM 2891 N N . THR A 1 378 ? 19.062 -6.055 -3.936 1 97.81 378 THR A N 1
ATOM 2892 C CA . THR A 1 378 ? 19.266 -7.484 -3.744 1 97.81 378 THR A CA 1
ATOM 2893 C C . THR A 1 378 ? 20.578 -7.938 -4.375 1 97.81 378 THR A C 1
ATOM 2895 O O . THR A 1 378 ? 20.906 -7.547 -5.5 1 97.81 378 THR A O 1
ATOM 2898 N N . PHE A 1 379 ? 21.328 -8.695 -3.656 1 97.56 379 PHE A N 1
ATOM 2899 C CA . PHE A 1 379 ? 22.453 -9.352 -4.312 1 97.56 379 PHE A CA 1
ATOM 2900 C C . PHE A 1 379 ? 22.719 -10.711 -3.676 1 97.56 379 PHE A C 1
ATOM 2902 O O . PHE A 1 379 ? 22.297 -10.969 -2.549 1 97.56 379 PHE A O 1
ATOM 2909 N N . PHE A 1 380 ? 23.328 -11.531 -4.422 1 97.88 380 PHE A N 1
ATOM 2910 C CA . PHE A 1 380 ? 23.719 -12.898 -4.074 1 97.88 380 PHE A CA 1
ATOM 2911 C C . PHE A 1 380 ? 25.203 -13.125 -4.332 1 97.88 380 PHE A C 1
ATOM 2913 O O . PHE A 1 380 ? 25.703 -12.797 -5.402 1 97.88 380 PHE A O 1
ATOM 2920 N N . CYS A 1 381 ? 25.859 -13.594 -3.326 1 98.25 381 CYS A N 1
ATOM 2921 C CA . CYS A 1 381 ? 27.266 -13.953 -3.422 1 98.25 381 CYS A CA 1
ATOM 2922 C C . CYS A 1 381 ? 27.516 -15.32 -2.789 1 98.25 381 CYS A C 1
ATOM 2924 O O . CYS A 1 381 ? 27.078 -15.578 -1.666 1 98.25 381 CYS A O 1
ATOM 2926 N N . ALA A 1 382 ? 28.203 -16.172 -3.525 1 97.94 382 ALA A N 1
ATOM 2927 C CA . ALA A 1 382 ? 28.453 -17.516 -3.006 1 97.94 382 ALA A CA 1
ATOM 2928 C C . ALA A 1 382 ? 29.812 -18.047 -3.488 1 97.94 382 ALA A C 1
ATOM 2930 O O . ALA A 1 382 ? 30.234 -17.75 -4.609 1 97.94 382 ALA A O 1
ATOM 2931 N N . ARG A 1 383 ? 30.438 -18.75 -2.66 1 97.25 383 ARG A N 1
ATOM 2932 C CA . ARG A 1 383 ? 31.625 -19.5 -3.023 1 97.25 383 ARG A CA 1
ATOM 2933 C C . ARG A 1 383 ? 31.297 -21 -3.154 1 97.25 383 ARG A C 1
ATOM 2935 O O . ARG A 1 383 ? 30.781 -21.609 -2.217 1 97.25 383 ARG A O 1
ATOM 2942 N N . LEU A 1 384 ? 31.625 -21.547 -4.309 1 94.44 384 LEU A N 1
ATOM 2943 C CA . LEU A 1 384 ? 31.344 -22.953 -4.555 1 94.44 384 LEU A CA 1
ATOM 2944 C C . LEU A 1 384 ? 32.406 -23.844 -3.939 1 94.44 384 LEU A C 1
ATOM 2946 O O . LEU A 1 384 ? 33.625 -23.578 -4.102 1 94.44 384 LEU A O 1
ATOM 2950 N N . GLN A 1 385 ? 31.969 -24.641 -2.98 1 83.69 385 GLN A N 1
ATOM 2951 C CA . GLN A 1 385 ? 32.906 -25.578 -2.383 1 83.69 385 GLN A CA 1
ATOM 2952 C C . GLN A 1 385 ? 32.656 -27 -2.83 1 83.69 385 GLN A C 1
ATOM 2954 O O . GLN A 1 385 ? 31.516 -27.344 -3.188 1 83.69 385 GLN A O 1
ATOM 2959 N N . GLU A 1 386 ? 33.719 -27.734 -3.07 1 67.44 386 GLU A N 1
ATOM 2960 C CA . GLU A 1 386 ? 33.531 -29.156 -3.35 1 67.44 386 GLU A CA 1
ATOM 2961 C C . GLU A 1 386 ? 32.812 -29.875 -2.201 1 67.44 386 GLU A C 1
ATOM 2963 O O . GLU A 1 386 ? 32.969 -29.484 -1.04 1 67.44 386 GLU A O 1
ATOM 2968 N N . LYS A 1 387 ? 31.547 -30.453 -2.439 1 56.12 387 LYS A N 1
ATOM 2969 C CA . LYS A 1 387 ? 31.062 -31.328 -1.372 1 56.12 387 LYS A CA 1
ATOM 2970 C C . LYS A 1 387 ? 32.219 -32.156 -0.772 1 56.12 387 LYS A C 1
ATOM 2972 O O . LYS A 1 387 ? 33.125 -32.594 -1.491 1 56.12 387 LYS A O 1
ATOM 2977 N N . PRO A 1 388 ? 32.375 -32.156 0.6 1 43.28 388 PRO A N 1
ATOM 2978 C CA . PRO A 1 388 ? 33.375 -33.094 1.109 1 43.28 388 PRO A CA 1
ATOM 2979 C C . PRO A 1 388 ? 33.281 -34.469 0.47 1 43.28 388 PRO A C 1
ATOM 2981 O O . PRO A 1 388 ? 32.219 -34.875 0.016 1 43.28 388 PRO A O 1
ATOM 2984 N N . MET B 1 1 ? 13.641 44 7.051 1 65.38 1 MET B N 1
ATOM 2985 C CA . MET B 1 1 ? 13.719 42.719 7.758 1 65.38 1 MET B CA 1
ATOM 2986 C C . MET B 1 1 ? 12.977 42.781 9.094 1 65.38 1 MET B C 1
ATOM 2988 O O . MET B 1 1 ? 12.914 43.875 9.711 1 65.38 1 MET B O 1
ATOM 2992 N N . PRO B 1 2 ? 12.18 41.781 9.43 1 82.44 2 PRO B N 1
ATOM 2993 C CA . PRO B 1 2 ? 11.422 41.812 10.68 1 82.44 2 PRO B CA 1
ATOM 2994 C C . PRO B 1 2 ? 12.32 41.812 11.914 1 82.44 2 PRO B C 1
ATOM 2996 O O . PRO B 1 2 ? 12.234 40.906 12.758 1 82.44 2 PRO B O 1
ATOM 2999 N N . THR B 1 3 ? 13.297 42.969 11.859 1 93.62 3 THR B N 1
ATOM 3000 C CA . THR B 1 3 ? 14.258 43.094 12.945 1 93.62 3 THR B CA 1
ATOM 3001 C C . THR B 1 3 ? 14.312 44.531 13.453 1 93.62 3 THR B C 1
ATOM 3003 O O . THR B 1 3 ? 13.875 45.469 12.766 1 93.62 3 THR B O 1
ATOM 3006 N N . ILE B 1 4 ? 14.828 44.719 14.641 1 95.19 4 ILE B N 1
ATOM 3007 C CA . ILE B 1 4 ? 15.133 46 15.25 1 95.19 4 ILE B CA 1
ATOM 3008 C C . ILE B 1 4 ? 16.438 45.906 16.031 1 95.19 4 ILE B C 1
ATOM 3010 O O . ILE B 1 4 ? 16.719 44.875 16.656 1 95.19 4 ILE B O 1
ATOM 3014 N N . ASP B 1 5 ? 17.156 46.938 15.914 1 95.38 5 ASP B N 1
ATOM 3015 C CA . ASP B 1 5 ? 18.406 46.969 16.656 1 95.38 5 ASP B CA 1
ATOM 3016 C C . ASP B 1 5 ? 18.156 47.062 18.156 1 95.38 5 ASP B C 1
ATOM 3018 O O . ASP B 1 5 ? 17.172 47.656 18.594 1 95.38 5 ASP B O 1
ATOM 3022 N N . SER B 1 6 ? 19.094 46.531 18.969 1 93.12 6 SER B N 1
ATOM 3023 C CA . SER B 1 6 ? 18.953 46.5 20.422 1 93.12 6 SER B CA 1
ATOM 3024 C C . SER B 1 6 ? 18.812 47.906 21 1 93.12 6 SER B C 1
ATOM 3026 O O . SER B 1 6 ? 18.266 48.094 22.078 1 93.12 6 SER B O 1
ATOM 3028 N N . ASP B 1 7 ? 19.188 48.875 20.25 1 93.12 7 ASP B N 1
ATOM 3029 C CA . ASP B 1 7 ? 19.094 50.25 20.734 1 93.12 7 ASP B CA 1
ATOM 3030 C C . ASP B 1 7 ? 17.797 50.906 20.25 1 93.12 7 ASP B C 1
ATOM 3032 O O . ASP B 1 7 ? 17.547 52.062 20.547 1 93.12 7 ASP B O 1
ATOM 3036 N N . GLY B 1 8 ? 17.062 50.156 19.484 1 94.62 8 GLY B N 1
ATOM 3037 C CA . GLY B 1 8 ? 15.789 50.688 19.047 1 94.62 8 GLY B CA 1
ATOM 3038 C C . GLY B 1 8 ? 14.82 50.938 20.188 1 94.62 8 GLY B C 1
ATOM 3039 O O . GLY B 1 8 ? 14.93 50.312 21.25 1 94.62 8 GLY B O 1
ATOM 3040 N N . THR B 1 9 ? 13.875 51.844 20 1 95.56 9 THR B N 1
ATOM 3041 C CA . THR B 1 9 ? 12.945 52.219 21.062 1 95.56 9 THR B CA 1
ATOM 3042 C C . THR B 1 9 ? 11.625 51.469 20.922 1 95.56 9 THR B C 1
ATOM 3044 O O . THR B 1 9 ? 11.336 50.906 19.875 1 95.56 9 THR B O 1
ATOM 3047 N N . ASN B 1 10 ? 10.867 51.469 21.984 1 94.38 10 ASN B N 1
ATOM 3048 C CA . ASN B 1 10 ? 9.539 50.875 21.953 1 94.38 10 ASN B CA 1
ATOM 3049 C C . ASN B 1 10 ? 8.617 51.562 20.969 1 94.38 10 ASN B C 1
ATOM 3051 O O . ASN B 1 10 ? 7.758 50.938 20.359 1 94.38 10 ASN B O 1
ATOM 3055 N N . SER B 1 11 ? 8.883 52.844 20.781 1 92.56 11 SER B N 1
ATOM 3056 C CA . SER B 1 11 ? 8.109 53.594 19.781 1 92.56 11 SER B CA 1
ATOM 3057 C C . SER B 1 11 ? 8.359 53.062 18.375 1 92.56 11 SER B C 1
ATOM 3059 O O . SER B 1 11 ? 7.434 52.938 17.578 1 92.56 11 SER B O 1
ATOM 3061 N N . GLN B 1 12 ? 9.57 52.75 18.172 1 94.5 12 GLN B N 1
ATOM 3062 C CA . GLN B 1 12 ? 9.914 52.188 16.859 1 94.5 12 GLN B CA 1
ATOM 3063 C C . GLN B 1 12 ? 9.266 50.812 16.672 1 94.5 12 GLN B C 1
ATOM 3065 O O . GLN B 1 12 ? 8.797 50.5 15.586 1 94.5 12 GLN B O 1
ATOM 3070 N N . VAL B 1 13 ? 9.305 50.031 17.734 1 94.31 13 VAL B N 1
ATOM 3071 C CA . VAL B 1 13 ? 8.664 48.719 17.688 1 94.31 13 VAL B CA 1
ATOM 3072 C C . VAL B 1 13 ? 7.18 48.875 17.375 1 94.31 13 VAL B C 1
ATOM 3074 O O . VAL B 1 13 ? 6.641 48.156 16.516 1 94.31 13 VAL B O 1
ATOM 3077 N N . MET B 1 14 ? 6.555 49.781 18.016 1 89.44 14 MET B N 1
ATOM 3078 C CA . MET B 1 14 ? 5.145 50.094 17.781 1 89.44 14 MET B CA 1
ATOM 3079 C C . MET B 1 14 ? 4.891 50.438 16.328 1 89.44 14 MET B C 1
ATOM 3081 O O . MET B 1 14 ? 3.922 50 15.727 1 89.44 14 MET B O 1
ATOM 3085 N N . ASP B 1 15 ? 5.754 51.219 15.773 1 89.75 15 ASP B N 1
ATOM 3086 C CA . ASP B 1 15 ? 5.625 51.656 14.383 1 89.75 15 ASP B CA 1
ATOM 3087 C C . ASP B 1 15 ? 5.73 50.469 13.43 1 89.75 15 ASP B C 1
ATOM 3089 O O . ASP B 1 15 ? 4.977 50.375 12.461 1 89.75 15 ASP B O 1
ATOM 3093 N N . ILE B 1 16 ? 6.621 49.625 13.742 1 91.69 16 ILE B N 1
ATOM 3094 C CA . ILE B 1 16 ? 6.855 48.438 12.898 1 91.69 16 ILE B CA 1
ATOM 3095 C C . ILE B 1 16 ? 5.625 47.531 12.914 1 91.69 16 ILE B C 1
ATOM 3097 O O . ILE B 1 16 ? 5.129 47.125 11.859 1 91.69 16 ILE B O 1
ATOM 3101 N N . PHE B 1 17 ? 5.125 47.219 14.109 1 88.88 17 PHE B N 1
ATOM 3102 C CA . PHE B 1 17 ? 3.959 46.344 14.234 1 88.88 17 PHE B CA 1
ATOM 3103 C C . PHE B 1 17 ? 2.73 47 13.609 1 88.88 17 PHE B C 1
ATOM 3105 O O . PHE B 1 17 ? 1.896 46.312 13.016 1 88.88 17 PHE B O 1
ATOM 3112 N N . THR B 1 18 ? 2.627 48.281 13.68 1 81.62 18 THR B N 1
ATOM 3113 C CA . THR B 1 18 ? 1.484 49 13.109 1 81.62 18 THR B CA 1
ATOM 3114 C C . THR B 1 18 ? 1.546 49 11.586 1 81.62 18 THR B C 1
ATOM 3116 O O . THR B 1 18 ? 0.513 48.906 10.922 1 81.62 18 THR B O 1
ATOM 3119 N N . ALA B 1 19 ? 2.738 49.094 11.102 1 84.81 19 ALA B N 1
ATOM 3120 C CA . ALA B 1 19 ? 2.934 49.125 9.656 1 84.81 19 ALA B CA 1
ATOM 3121 C C . ALA B 1 19 ? 2.709 47.75 9.039 1 84.81 19 ALA B C 1
ATOM 3123 O O . ALA B 1 19 ? 2.285 47.656 7.887 1 84.81 19 ALA B O 1
ATOM 3124 N N . GLN B 1 20 ? 3.014 46.75 9.812 1 83.69 20 GLN B N 1
ATOM 3125 C CA . GLN B 1 20 ? 2.865 45.375 9.328 1 83.69 20 GLN B CA 1
ATOM 3126 C C . GLN B 1 20 ? 1.858 44.625 10.18 1 83.69 20 GLN B C 1
ATOM 3128 O O . GLN B 1 20 ? 2.236 43.938 11.133 1 83.69 20 GLN B O 1
ATOM 3133 N N . ARG B 1 21 ? 0.755 44.531 9.742 1 73.31 21 ARG B N 1
ATOM 3134 C CA . ARG B 1 21 ? -0.366 44.031 10.531 1 73.31 21 ARG B CA 1
ATOM 3135 C C . ARG B 1 21 ? -0.253 42.531 10.742 1 73.31 21 ARG B C 1
ATOM 3137 O O . ARG B 1 21 ? -0.725 42 11.75 1 73.31 21 ARG B O 1
ATOM 3144 N N . SER B 1 22 ? 0.407 41.906 9.836 1 73.56 22 SER B N 1
ATOM 3145 C CA . SER B 1 22 ? 0.432 40.438 9.898 1 73.56 22 SER B CA 1
ATOM 3146 C C . SER B 1 22 ? 1.663 39.938 10.648 1 73.56 22 SER B C 1
ATOM 3148 O O . SER B 1 22 ? 1.796 38.75 10.906 1 73.56 22 SER B O 1
ATOM 3150 N N . MET B 1 23 ? 2.521 40.906 11.078 1 82.69 23 MET B N 1
ATOM 3151 C CA . MET B 1 23 ? 3.748 40.5 11.766 1 82.69 23 MET B CA 1
ATOM 3152 C C . MET B 1 23 ? 3.457 40.094 13.203 1 82.69 23 MET B C 1
ATOM 3154 O O . MET B 1 23 ? 2.889 40.875 13.969 1 82.69 23 MET B O 1
ATOM 3158 N N . VAL B 1 24 ? 3.916 38.875 13.609 1 81.25 24 VAL B N 1
ATOM 3159 C CA . VAL B 1 24 ? 3.576 38.344 14.922 1 81.25 24 VAL B CA 1
ATOM 3160 C C . VAL B 1 24 ? 4.742 38.562 15.883 1 81.25 24 VAL B C 1
ATOM 3162 O O . VAL B 1 24 ? 4.562 38.562 17.109 1 81.25 24 VAL B O 1
ATOM 3165 N N . CYS B 1 25 ? 5.852 38.719 15.328 1 89.94 25 CYS B N 1
ATOM 3166 C CA . CYS B 1 25 ? 7.016 38.875 16.188 1 89.94 25 CYS B CA 1
ATOM 3167 C C . CYS B 1 25 ? 8.109 39.656 15.477 1 89.94 25 CYS B C 1
ATOM 3169 O O . CYS B 1 25 ? 8.062 39.844 14.258 1 89.94 25 CYS B O 1
ATOM 3171 N N . LEU B 1 26 ? 8.977 40.25 16.25 1 94.06 26 LEU B N 1
ATOM 3172 C CA . LEU B 1 26 ? 10.094 41.062 15.789 1 94.06 26 LEU B CA 1
ATOM 3173 C C . LEU B 1 26 ? 11.391 40.656 16.469 1 94.06 26 LEU B C 1
ATOM 3175 O O . LEU B 1 26 ? 11.438 40.5 17.703 1 94.06 26 LEU B O 1
ATOM 3179 N N . 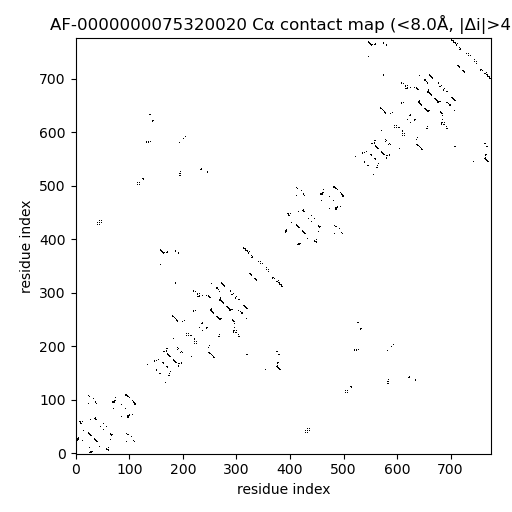ALA B 1 27 ? 12.414 40.406 15.672 1 96.06 27 ALA B N 1
ATOM 3180 C CA . ALA B 1 27 ? 13.688 40 16.25 1 96.06 27 ALA B CA 1
ATOM 3181 C C . ALA B 1 27 ? 14.508 41.219 16.688 1 96.06 27 ALA B C 1
ATOM 3183 O O . ALA B 1 27 ? 14.547 42.219 15.977 1 96.06 27 ALA B O 1
ATOM 3184 N N . VAL B 1 28 ? 15.078 41.156 17.875 1 97.12 28 VAL B N 1
ATOM 3185 C CA . VAL B 1 28 ? 16.047 42.125 18.328 1 97.12 28 VAL B CA 1
ATOM 3186 C C . VAL B 1 28 ? 17.453 41.656 18.047 1 97.12 28 VAL B C 1
ATOM 3188 O O . VAL B 1 28 ? 17.844 40.562 18.438 1 97.12 28 VAL B O 1
ATOM 3191 N N . VAL B 1 29 ? 18.203 42.531 17.312 1 96.5 29 VAL B N 1
ATOM 3192 C CA . VAL B 1 29 ? 19.516 42.062 16.875 1 96.5 29 VAL B CA 1
ATOM 3193 C C . VAL B 1 29 ? 20.594 43.031 17.328 1 96.5 29 VAL B C 1
ATOM 3195 O O . VAL B 1 29 ? 20.328 44.219 17.547 1 96.5 29 VAL B O 1
ATOM 3198 N N . GLU B 1 30 ? 21.75 42.531 17.578 1 95.31 30 GLU B N 1
ATOM 3199 C CA . GLU B 1 30 ? 23.016 43.25 17.672 1 95.31 30 GLU B CA 1
ATOM 3200 C C . GLU B 1 30 ? 23.938 42.906 16.516 1 95.31 30 GLU B C 1
ATOM 3202 O O . GLU B 1 30 ? 24.594 41.875 16.531 1 95.31 30 GLU B O 1
ATOM 3207 N N . GLY B 1 31 ? 23.938 43.812 15.562 1 92.38 31 GLY B N 1
ATOM 3208 C CA . GLY B 1 31 ? 24.562 43.406 14.305 1 92.38 31 GLY B CA 1
ATOM 3209 C C . GLY B 1 31 ? 23.781 42.344 13.562 1 92.38 31 GLY B C 1
ATOM 3210 O O . GLY B 1 31 ? 22.609 42.531 13.211 1 92.38 31 GLY B O 1
ATOM 3211 N N . GLU B 1 32 ? 24.438 41.219 13.414 1 92.62 32 GLU B N 1
ATOM 3212 C CA . GLU B 1 32 ? 23.766 40.125 12.703 1 92.62 32 GLU B CA 1
ATOM 3213 C C . GLU B 1 32 ? 23.281 39.062 13.672 1 92.62 32 GLU B C 1
ATOM 3215 O O . GLU B 1 32 ? 22.625 38.094 13.266 1 92.62 32 GLU B O 1
ATOM 3220 N N . ARG B 1 33 ? 23.531 39.281 14.922 1 95 33 ARG B N 1
ATOM 3221 C CA . ARG B 1 33 ? 23.203 38.25 15.922 1 95 33 ARG B CA 1
ATOM 3222 C C . ARG B 1 33 ? 21.891 38.594 16.625 1 95 33 ARG B C 1
ATOM 3224 O O . ARG B 1 33 ? 21.734 39.656 17.188 1 95 33 ARG B O 1
ATOM 3231 N N . PRO B 1 34 ? 21 37.625 16.547 1 96.5 34 PRO B N 1
ATOM 3232 C CA . PRO B 1 34 ? 19.766 37.844 17.297 1 96.5 34 PRO B CA 1
ATOM 3233 C C . PRO B 1 34 ? 19.953 37.688 18.812 1 96.5 34 PRO B C 1
ATOM 3235 O O . PRO B 1 34 ? 20.609 36.75 19.25 1 96.5 34 PRO B O 1
ATOM 3238 N N . ILE B 1 35 ? 19.359 38.594 19.578 1 95.62 35 ILE B N 1
ATOM 3239 C CA . ILE B 1 35 ? 19.547 38.5 21.016 1 95.62 35 ILE B CA 1
ATOM 3240 C C . ILE B 1 35 ? 18.203 38.312 21.703 1 95.62 35 ILE B C 1
ATOM 3242 O O . ILE B 1 35 ? 18.141 38.062 22.906 1 95.62 35 ILE B O 1
ATOM 3246 N N . GLY B 1 36 ? 17.172 38.438 20.969 1 95.12 36 GLY B N 1
ATOM 3247 C CA . GLY B 1 36 ? 15.852 38.25 21.547 1 95.12 36 GLY B CA 1
ATOM 3248 C C . GLY B 1 36 ? 14.719 38.375 20.562 1 95.12 36 GLY B C 1
ATOM 3249 O O . GLY B 1 36 ? 14.961 38.531 19.359 1 95.12 36 GLY B O 1
ATOM 3250 N N . LEU B 1 37 ? 13.5 38.25 21.062 1 94.44 37 LEU B N 1
ATOM 3251 C CA . LEU B 1 37 ? 12.297 38.312 20.25 1 94.44 37 LEU B CA 1
ATOM 3252 C C . LEU B 1 37 ? 11.18 39.062 20.953 1 94.44 37 LEU B C 1
ATOM 3254 O O . LEU B 1 37 ? 10.984 38.906 22.156 1 94.44 37 LEU B O 1
ATOM 3258 N N . ILE B 1 38 ? 10.594 40 20.25 1 93.5 38 ILE B N 1
ATOM 3259 C CA . ILE B 1 38 ? 9.453 40.719 20.781 1 93.5 38 ILE B CA 1
ATOM 3260 C C . ILE B 1 38 ? 8.164 40.188 20.156 1 93.5 38 ILE B C 1
ATOM 3262 O O . ILE B 1 38 ? 7.996 40.219 18.938 1 93.5 38 ILE B O 1
ATOM 3266 N N . ASN B 1 39 ? 7.344 39.656 20.953 1 88.19 39 ASN B N 1
ATOM 3267 C CA . ASN B 1 39 ? 6.043 39.188 20.5 1 88.19 39 ASN B CA 1
ATOM 3268 C C . ASN B 1 39 ? 5.02 40.312 20.438 1 88.19 39 ASN B C 1
ATOM 3270 O O . ASN B 1 39 ? 4.852 41.062 21.406 1 88.19 39 ASN B O 1
ATOM 3274 N N . ARG B 1 40 ? 4.379 40.344 19.359 1 86.88 40 ARG B N 1
ATOM 3275 C CA . ARG B 1 40 ? 3.449 41.438 19.125 1 86.88 40 ARG B CA 1
ATOM 3276 C C . ARG B 1 40 ? 2.395 41.5 20.234 1 86.88 40 ARG B C 1
ATOM 3278 O O . ARG B 1 40 ? 2.152 42.562 20.797 1 86.88 40 ARG B O 1
ATOM 3285 N N . ASN B 1 41 ? 1.756 40.375 20.547 1 80.69 41 ASN B N 1
ATOM 3286 C CA . ASN B 1 41 ? 0.651 40.344 21.5 1 80.69 41 ASN B CA 1
ATOM 3287 C C . ASN B 1 41 ? 1.099 40.812 22.891 1 80.69 41 ASN B C 1
ATOM 3289 O O . ASN B 1 41 ? 0.412 41.594 23.531 1 80.69 41 ASN B O 1
ATOM 3293 N N . ILE B 1 42 ? 2.199 40.312 23.219 1 82.19 42 ILE B N 1
ATOM 3294 C CA . ILE B 1 42 ? 2.727 40.656 24.531 1 82.19 42 ILE B CA 1
ATOM 3295 C C . ILE B 1 42 ? 3.102 42.125 24.562 1 82.19 42 ILE B C 1
ATOM 3297 O O . ILE B 1 42 ? 2.752 42.844 25.5 1 82.19 42 ILE B O 1
ATOM 3301 N N . PHE B 1 43 ? 3.697 42.594 23.516 1 89.25 43 PHE B N 1
ATOM 3302 C CA . PHE B 1 43 ? 4.145 43.969 23.422 1 89.25 43 PHE B CA 1
ATOM 3303 C C . PHE B 1 43 ? 2.955 44.906 23.438 1 89.25 43 PHE B C 1
ATOM 3305 O O . PHE B 1 43 ? 2.936 45.875 24.219 1 89.25 43 PHE B O 1
ATOM 3312 N N . MET B 1 44 ? 2.031 44.594 22.656 1 83.44 44 MET B N 1
ATOM 3313 C CA . MET B 1 44 ? 0.878 45.469 22.531 1 83.44 44 MET B CA 1
ATOM 3314 C C . MET B 1 44 ? 0.079 45.5 23.828 1 83.44 44 MET B C 1
ATOM 3316 O O . MET B 1 44 ? -0.438 46.562 24.234 1 83.44 44 MET B O 1
ATOM 3320 N N . SER B 1 45 ? -0.034 44.375 24.469 1 82.44 45 SER B N 1
ATOM 3321 C CA . SER B 1 45 ? -0.727 44.281 25.75 1 82.44 45 SER B CA 1
ATOM 3322 C C . SER B 1 45 ? -0.05 45.188 26.781 1 82.44 45 SER B C 1
ATOM 3324 O O . SER B 1 45 ? -0.723 45.781 27.609 1 82.44 45 SER B O 1
ATOM 3326 N N . GLN B 1 46 ? 1.217 45.188 26.75 1 84 46 GLN B N 1
ATOM 3327 C CA . GLN B 1 46 ? 1.97 45.969 27.703 1 84 46 GLN B CA 1
ATOM 3328 C C . GLN B 1 46 ? 1.856 47.469 27.391 1 84 46 GLN B C 1
ATOM 3330 O O . GLN B 1 46 ? 1.618 48.281 28.281 1 84 46 GLN B O 1
ATOM 3335 N N . MET B 1 47 ? 1.896 47.812 26.125 1 85.62 47 MET B N 1
ATOM 3336 C CA . MET B 1 47 ? 1.926 49.188 25.719 1 85.62 47 MET B CA 1
ATOM 3337 C C . MET B 1 47 ? 0.547 49.844 25.844 1 85.62 47 MET B C 1
ATOM 3339 O O . MET B 1 47 ? 0.427 51.062 25.906 1 85.62 47 MET B O 1
ATOM 3343 N N . SER B 1 48 ? -0.425 48.969 25.891 1 81.12 48 SER B N 1
ATOM 3344 C CA . SER B 1 48 ? -1.791 49.469 25.969 1 81.12 48 SER B CA 1
ATOM 3345 C C . SER B 1 48 ? -2.178 49.812 27.406 1 81.12 48 SER B C 1
ATOM 3347 O O . SER B 1 48 ? -3.227 50.406 27.641 1 81.12 48 SER B O 1
ATOM 3349 N N . LYS B 1 49 ? -1.354 49.375 28.312 1 79.88 49 LYS B N 1
ATOM 3350 C CA . LYS B 1 49 ? -1.634 49.688 29.703 1 79.88 49 LYS B CA 1
ATOM 3351 C C . LYS B 1 49 ? -1.563 51.219 29.969 1 79.88 49 LYS B C 1
ATOM 3353 O O . LYS B 1 49 ? -0.831 51.906 29.281 1 79.88 49 LYS B O 1
ATOM 3358 N N . PRO B 1 50 ? -2.332 51.656 30.953 1 76.44 50 PRO B N 1
ATOM 3359 C CA . PRO B 1 50 ? -2.336 53.094 31.234 1 76.44 50 PRO B CA 1
ATOM 3360 C C . PRO B 1 50 ? -0.936 53.625 31.484 1 76.44 50 PRO B C 1
ATOM 3362 O O . PRO B 1 50 ? -0.173 53.062 32.281 1 76.44 50 PRO B O 1
ATOM 3365 N N . PHE B 1 51 ? -0.556 54.688 30.812 1 80.88 51 PHE B N 1
ATOM 3366 C CA . PHE B 1 51 ? 0.636 55.531 30.969 1 80.88 51 PHE B CA 1
ATOM 3367 C C . PHE B 1 51 ? 1.87 54.812 30.438 1 80.88 51 PHE B C 1
ATOM 3369 O O . PHE B 1 51 ? 2.988 55.312 30.547 1 80.88 51 PHE B O 1
ATOM 3376 N N . HIS B 1 52 ? 1.673 53.688 29.922 1 83.19 52 HIS B N 1
ATOM 3377 C CA . HIS B 1 52 ? 2.84 52.938 29.484 1 83.19 52 HIS B CA 1
ATOM 3378 C C . HIS B 1 52 ? 3.479 53.562 28.25 1 83.19 52 HIS B C 1
ATOM 3380 O O . HIS B 1 52 ? 4.699 53.531 28.094 1 83.19 52 HIS B O 1
ATOM 3386 N N . ARG B 1 53 ? 2.703 54.094 27.438 1 83.75 53 ARG B N 1
ATOM 3387 C CA . ARG B 1 53 ? 3.281 54.75 26.281 1 83.75 53 ARG B CA 1
ATOM 3388 C C . ARG B 1 53 ? 4.184 55.906 26.688 1 83.75 53 ARG B C 1
ATOM 3390 O O . ARG B 1 53 ? 5.293 56.062 26.172 1 83.75 53 ARG B O 1
ATOM 3397 N N . GLU B 1 54 ? 3.76 56.625 27.641 1 83.5 54 GLU B N 1
ATOM 3398 C CA . GLU B 1 54 ? 4.535 57.75 28.125 1 83.5 54 GLU B CA 1
ATOM 3399 C C . GLU B 1 54 ? 5.816 57.312 28.812 1 83.5 54 GLU B C 1
ATOM 3401 O O . GLU B 1 54 ? 6.863 57.938 28.672 1 83.5 54 GLU B O 1
ATOM 3406 N N . LEU B 1 55 ? 5.629 56.219 29.453 1 87.31 55 LEU B N 1
ATOM 3407 C CA . LEU B 1 55 ? 6.73 55.75 30.281 1 87.31 55 LEU B CA 1
ATOM 3408 C C . LEU B 1 55 ? 7.762 54.969 29.453 1 87.31 55 LEU B C 1
ATOM 3410 O O . LEU B 1 55 ? 8.953 55 29.766 1 87.31 55 LEU B O 1
ATOM 3414 N N . TYR B 1 56 ? 7.262 54.344 28.406 1 90 56 TYR B N 1
ATOM 3415 C CA . TYR B 1 56 ? 8.164 53.375 27.828 1 90 56 TYR B CA 1
ATOM 3416 C C . TYR B 1 56 ? 8.445 53.656 26.359 1 90 56 TYR B C 1
ATOM 3418 O O . TYR B 1 56 ? 9.328 53.062 25.75 1 90 56 TYR B O 1
ATOM 3426 N N . ASP B 1 57 ? 7.832 54.594 25.719 1 90.12 57 ASP B N 1
ATOM 3427 C CA . ASP B 1 57 ? 7.965 54.875 24.297 1 90.12 57 ASP B CA 1
ATOM 3428 C C . ASP B 1 57 ? 9.422 55.156 23.922 1 90.12 57 ASP B C 1
ATOM 3430 O O . ASP B 1 57 ? 9.922 54.625 22.938 1 90.12 57 ASP B O 1
ATOM 3434 N N . ARG B 1 58 ? 10.07 55.875 24.766 1 92.12 58 ARG B N 1
ATOM 3435 C CA . ARG B 1 58 ? 11.414 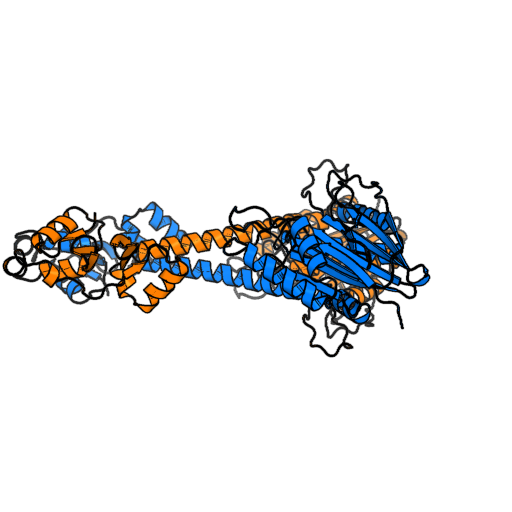56.344 24.422 1 92.12 58 ARG B CA 1
ATOM 3436 C C . ARG B 1 58 ? 12.477 55.375 24.953 1 92.12 58 ARG B C 1
ATOM 3438 O O . ARG B 1 58 ? 13.656 55.531 24.641 1 92.12 58 ARG B O 1
ATOM 3445 N N . LYS B 1 59 ? 12.008 54.406 25.734 1 94 59 LYS B N 1
ATOM 3446 C CA . LYS B 1 59 ? 12.953 53.406 26.281 1 94 59 LYS B CA 1
ATOM 3447 C C . LYS B 1 59 ? 13.32 52.375 25.234 1 94 59 LYS B C 1
ATOM 3449 O O . LYS B 1 59 ? 12.648 52.25 24.219 1 94 59 LYS B O 1
ATOM 3454 N N . SER B 1 60 ? 14.383 51.75 25.625 1 94.38 60 SER B N 1
ATOM 3455 C CA . SER B 1 60 ? 14.867 50.688 24.734 1 94.38 60 SER B CA 1
ATOM 3456 C C . SER B 1 60 ? 13.867 49.5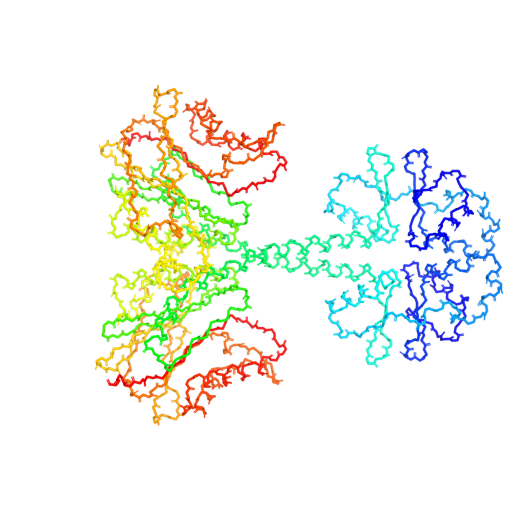62 24.625 1 94.38 60 SER B C 1
ATOM 3458 O O . SER B 1 60 ? 13.219 49.188 25.609 1 94.38 60 SER B O 1
ATOM 3460 N N . CYS B 1 61 ? 13.789 48.969 23.406 1 94.38 61 CYS B N 1
ATOM 3461 C CA . CYS B 1 61 ? 12.852 47.875 23.141 1 94.38 61 CYS B CA 1
ATOM 3462 C C . CYS B 1 61 ? 13.242 46.625 23.922 1 94.38 61 CYS B C 1
ATOM 3464 O O . CYS B 1 61 ? 12.438 45.688 24.062 1 94.38 61 CYS B O 1
ATOM 3466 N N . ILE B 1 62 ? 14.398 46.562 24.484 1 93.88 62 ILE B N 1
ATOM 3467 C CA . ILE B 1 62 ? 14.891 45.438 25.25 1 93.88 62 ILE B CA 1
ATOM 3468 C C . ILE B 1 62 ? 13.992 45.188 26.469 1 93.88 62 ILE B C 1
ATOM 3470 O O . ILE B 1 62 ? 13.891 44.062 26.969 1 93.88 62 ILE B O 1
ATOM 3474 N N . ALA B 1 63 ? 13.336 46.219 26.859 1 91.38 63 ALA B N 1
ATOM 3475 C CA . ALA B 1 63 ? 12.484 46.156 28.047 1 91.38 63 ALA B CA 1
ATOM 3476 C C . ALA B 1 63 ? 11.375 45.125 27.875 1 91.38 63 ALA B C 1
ATOM 3478 O O . ALA B 1 63 ? 10.93 44.531 28.859 1 91.38 63 ALA B O 1
ATOM 3479 N N . PHE B 1 64 ? 10.945 44.875 26.688 1 91.06 64 PHE B N 1
ATOM 3480 C CA . PHE B 1 64 ? 9.828 43.969 26.453 1 91.06 64 PHE B CA 1
ATOM 3481 C C . PHE B 1 64 ? 10.266 42.781 25.625 1 91.06 64 PHE B C 1
ATOM 3483 O O . PHE B 1 64 ? 9.43 42.031 25.109 1 91.06 64 PHE B O 1
ATOM 3490 N N . MET B 1 65 ? 11.453 42.625 25.469 1 93.31 65 MET B N 1
ATOM 3491 C CA . MET B 1 65 ? 12.023 41.531 24.672 1 93.31 65 MET B CA 1
ATOM 3492 C C . MET B 1 65 ? 12.039 40.25 25.453 1 93.31 65 MET B C 1
ATOM 3494 O O . MET B 1 65 ? 12.352 40.219 26.641 1 93.31 65 MET B O 1
ATOM 3498 N N . ASP B 1 66 ? 11.641 39.188 24.844 1 92.12 66 ASP B N 1
ATOM 3499 C CA . ASP B 1 66 ? 11.93 37.844 25.375 1 92.12 66 ASP B CA 1
ATOM 3500 C C . ASP B 1 66 ? 13.406 37.5 25.203 1 92.12 66 ASP B C 1
ATOM 3502 O O . ASP B 1 66 ? 13.906 37.375 24.094 1 92.12 66 ASP B O 1
ATOM 3506 N N . LYS B 1 67 ? 13.961 37.219 26.266 1 92.12 67 LYS B N 1
ATOM 3507 C CA . LYS B 1 67 ? 15.414 37.062 26.266 1 92.12 67 LYS B CA 1
ATOM 3508 C C . LYS B 1 67 ? 15.789 35.625 25.953 1 92.12 67 LYS B C 1
ATOM 3510 O O . LYS B 1 67 ? 16.953 35.312 25.672 1 92.12 67 LYS B O 1
ATOM 3515 N N . ASP B 1 68 ? 14.828 34.75 25.984 1 90.81 68 ASP B N 1
ATOM 3516 C CA . ASP B 1 68 ? 15.117 33.344 25.734 1 90.81 68 ASP B CA 1
ATOM 3517 C C . ASP B 1 68 ? 14.148 32.781 24.688 1 90.81 68 ASP B C 1
ATOM 3519 O O . ASP B 1 68 ? 13.461 31.781 24.953 1 90.81 68 ASP B O 1
ATOM 3523 N N . PRO B 1 69 ? 14.195 33.406 23.516 1 91.56 69 PRO B N 1
ATOM 3524 C CA . PRO B 1 69 ? 13.344 32.844 22.469 1 91.56 69 PRO B CA 1
ATOM 3525 C C . PRO B 1 69 ? 13.906 31.531 21.891 1 91.56 69 PRO B C 1
ATOM 3527 O O . PRO B 1 69 ? 15.07 31.203 22.109 1 91.56 69 PRO B O 1
ATOM 3530 N N . LEU B 1 70 ? 13.062 30.781 21.297 1 92.5 70 LEU B N 1
ATOM 3531 C CA . LEU B 1 70 ? 13.555 29.625 20.562 1 92.5 70 LEU B CA 1
ATOM 3532 C C . LEU B 1 70 ? 14.344 30.062 19.328 1 92.5 70 LEU B C 1
ATOM 3534 O O . LEU B 1 70 ? 13.844 30.859 18.516 1 92.5 70 LEU B O 1
ATOM 3538 N N . VAL B 1 71 ? 15.578 29.719 19.25 1 94.38 71 VAL B N 1
ATOM 3539 C CA . VAL B 1 71 ? 16.438 29.984 18.109 1 94.38 71 VAL B CA 1
ATOM 3540 C C . VAL B 1 71 ? 16.812 28.672 17.422 1 94.38 71 VAL B C 1
ATOM 3542 O O . VAL B 1 71 ? 17.281 27.734 18.078 1 94.38 71 VAL B O 1
ATOM 3545 N N . VAL B 1 72 ? 16.547 28.641 16.109 1 94.12 72 VAL B N 1
ATOM 3546 C CA . VAL B 1 72 ? 16.812 27.391 15.406 1 94.12 72 VAL B CA 1
ATOM 3547 C C . VAL B 1 72 ? 17.719 27.656 14.203 1 94.12 72 VAL B C 1
ATOM 3549 O O . VAL B 1 72 ? 17.734 28.766 13.664 1 94.12 72 VAL B O 1
ATOM 3552 N N . ASP B 1 73 ? 18.422 26.625 13.883 1 95 73 ASP B N 1
ATOM 3553 C CA . ASP B 1 73 ? 19.312 26.719 12.727 1 95 73 ASP B CA 1
ATOM 3554 C C . ASP B 1 73 ? 18.547 26.469 11.43 1 95 73 ASP B C 1
ATOM 3556 O O . ASP B 1 73 ? 17.688 25.578 11.375 1 95 73 ASP B O 1
ATOM 3560 N N . ALA B 1 74 ? 18.938 27.203 10.398 1 92.62 74 ALA B N 1
ATOM 3561 C CA . ALA B 1 74 ? 18.266 27.109 9.109 1 92.62 74 ALA B CA 1
ATOM 3562 C C . ALA B 1 74 ? 18.422 25.719 8.508 1 92.62 74 ALA B C 1
ATOM 3564 O O . ALA B 1 74 ? 17.609 25.297 7.668 1 92.62 74 ALA B O 1
ATOM 3565 N N . GLY B 1 75 ? 19.391 25.031 8.844 1 91.12 75 GLY B N 1
ATOM 3566 C CA . GLY B 1 75 ? 19.641 23.703 8.312 1 91.12 75 GLY B CA 1
ATOM 3567 C C . GLY B 1 75 ? 18.859 22.609 9.031 1 91.12 75 GLY B C 1
ATOM 3568 O O . GLY B 1 75 ? 18.906 21.453 8.641 1 91.12 75 GLY B O 1
ATOM 3569 N N . MET B 1 76 ? 18.109 23.016 10.016 1 90.94 76 MET B N 1
ATOM 3570 C CA . MET B 1 76 ? 17.328 22.047 10.781 1 90.94 76 MET B CA 1
ATOM 3571 C C . MET B 1 76 ? 16.156 21.516 9.961 1 90.94 76 MET B C 1
ATOM 3573 O O . MET B 1 76 ? 15.492 22.281 9.258 1 90.94 76 MET B O 1
ATOM 3577 N N . SER B 1 77 ? 15.945 20.172 9.977 1 90 77 SER B N 1
ATOM 3578 C CA . SER B 1 77 ? 14.805 19.594 9.273 1 90 77 SER B CA 1
ATOM 3579 C C . SER B 1 77 ? 13.484 20.031 9.891 1 90 77 SER B C 1
ATOM 3581 O O . SER B 1 77 ? 13.43 20.375 11.07 1 90 77 SER B O 1
ATOM 3583 N N . ILE B 1 78 ? 12.477 20.016 9.156 1 88.5 78 ILE B N 1
ATOM 3584 C CA . ILE B 1 78 ? 11.148 20.391 9.633 1 88.5 78 ILE B CA 1
ATOM 3585 C C . ILE B 1 78 ? 10.719 19.469 10.758 1 88.5 78 ILE B C 1
ATOM 3587 O O . ILE B 1 78 ? 10.086 19.906 11.727 1 88.5 78 ILE B O 1
ATOM 3591 N N . GLU B 1 79 ? 11.078 18.234 10.641 1 83.75 79 GLU B N 1
ATOM 3592 C CA . GLU B 1 79 ? 10.758 17.281 11.695 1 83.75 79 GLU B CA 1
ATOM 3593 C C . GLU B 1 79 ? 11.43 17.656 13.008 1 83.75 79 GLU B C 1
ATOM 3595 O O . GLU B 1 79 ? 10.789 17.656 14.062 1 83.75 79 GLU B O 1
ATOM 3600 N N . ALA B 1 80 ? 12.688 17.922 12.852 1 88 80 ALA B N 1
ATOM 3601 C CA . ALA B 1 80 ? 13.438 18.328 14.039 1 88 80 ALA B CA 1
ATOM 3602 C C . ALA B 1 80 ? 12.891 19.625 14.625 1 88 80 ALA B C 1
ATOM 3604 O O . ALA B 1 80 ? 12.797 19.781 15.844 1 88 80 ALA B O 1
ATOM 3605 N N . LEU B 1 81 ? 12.57 20.531 13.742 1 89.88 81 LEU B N 1
ATOM 3606 C CA . LEU B 1 81 ? 12.016 21.812 14.164 1 89.88 81 LEU B CA 1
ATOM 3607 C C . LEU B 1 81 ? 10.695 21.625 14.898 1 89.88 81 LEU B C 1
ATOM 3609 O O . LEU B 1 81 ? 10.445 22.266 15.922 1 89.88 81 LEU B O 1
ATOM 3613 N N . THR B 1 82 ? 9.852 20.766 14.375 1 84.56 82 THR B N 1
ATOM 3614 C CA . THR B 1 82 ? 8.562 20.5 15 1 84.56 82 THR B CA 1
ATOM 3615 C C . THR B 1 82 ? 8.75 19.938 16.406 1 84.56 82 THR B C 1
ATOM 3617 O O . THR B 1 82 ? 8.078 20.359 17.344 1 84.56 82 THR B O 1
ATOM 3620 N N . PHE B 1 83 ? 9.648 19.062 16.562 1 80.69 83 PHE B N 1
ATOM 3621 C CA . PHE B 1 83 ? 9.938 18.484 17.875 1 80.69 83 PHE B CA 1
ATOM 3622 C C . PHE B 1 83 ? 10.438 19.547 18.844 1 80.69 83 PHE B C 1
ATOM 3624 O O . PHE B 1 83 ? 10 19.594 19.984 1 80.69 83 PHE B O 1
ATOM 3631 N N . LYS B 1 84 ? 11.289 20.406 18.328 1 86.38 84 LYS B N 1
ATOM 3632 C CA . LYS B 1 84 ? 11.859 21.453 19.172 1 86.38 84 LYS B CA 1
ATOM 3633 C C . LYS B 1 84 ? 10.797 22.453 19.609 1 86.38 84 LYS B C 1
ATOM 3635 O O . LYS B 1 84 ? 10.797 22.922 20.75 1 86.38 84 LYS B O 1
ATOM 3640 N N . THR B 1 85 ? 10.016 22.812 18.703 1 84.44 85 THR B N 1
ATOM 3641 C CA . THR B 1 85 ? 8.977 23.797 19 1 84.44 85 THR B CA 1
ATOM 3642 C C . THR B 1 85 ? 8 23.25 20.031 1 84.44 85 THR B C 1
ATOM 3644 O O . THR B 1 85 ? 7.547 23.984 20.922 1 84.44 85 THR B O 1
ATOM 3647 N N . VAL B 1 86 ? 7.672 21.953 19.938 1 75.12 86 VAL B N 1
ATOM 3648 C CA . VAL B 1 86 ? 6.773 21.328 20.906 1 75.12 86 VAL B CA 1
ATOM 3649 C C . VAL B 1 86 ? 7.445 21.25 22.266 1 75.12 86 VAL B C 1
ATOM 3651 O O . VAL B 1 86 ? 6.809 21.5 23.297 1 75.12 86 VAL B O 1
ATOM 3654 N N . GLU B 1 87 ? 8.688 20.969 22.266 1 74.81 87 GLU B N 1
ATOM 3655 C CA . GLU B 1 87 ? 9.445 20.875 23.516 1 74.81 87 GLU B CA 1
ATOM 3656 C C . GLU B 1 87 ? 9.539 22.234 24.188 1 74.81 87 GLU B C 1
ATOM 3658 O O . GLU B 1 87 ? 9.492 22.328 25.422 1 74.81 87 GLU B O 1
ATOM 3663 N N . PHE B 1 88 ? 9.734 23.234 23.312 1 79.44 88 PHE B N 1
ATOM 3664 C CA . PHE B 1 88 ? 9.867 24.594 23.828 1 79.44 88 PHE B CA 1
ATOM 3665 C C . PHE B 1 88 ? 8.539 25.109 24.359 1 79.44 88 PHE B C 1
ATOM 3667 O O . PHE B 1 88 ? 8.508 26.031 25.188 1 79.44 88 PHE B O 1
ATOM 3674 N N . GLY B 1 89 ? 7.516 24.344 23.859 1 69.44 89 GLY B N 1
ATOM 3675 C CA . GLY B 1 89 ? 6.211 24.625 24.438 1 69.44 89 GLY B CA 1
ATOM 3676 C C . GLY B 1 89 ? 5.348 25.484 23.531 1 69.44 89 GLY B C 1
ATOM 3677 O O . GLY B 1 89 ? 5.785 25.906 22.453 1 69.44 89 GLY B O 1
ATOM 3678 N N . GLU B 1 90 ? 4.238 25.812 24.031 1 66.69 90 GLU B N 1
ATOM 3679 C CA . GLU B 1 90 ? 3.211 26.562 23.297 1 66.69 90 GLU B CA 1
ATOM 3680 C C . GLU B 1 90 ? 3.684 27.969 22.969 1 66.69 90 GLU B C 1
ATOM 3682 O O . GLU B 1 90 ? 3.25 28.547 21.969 1 66.69 90 GLU B O 1
ATOM 3687 N N . LYS B 1 91 ? 4.664 28.344 23.703 1 73.38 91 LYS B N 1
ATOM 3688 C CA . LYS B 1 91 ? 5.172 29.703 23.516 1 73.38 91 LYS B CA 1
ATOM 3689 C C . LYS B 1 91 ? 5.793 29.875 22.125 1 73.38 91 LYS B C 1
ATOM 3691 O O . LYS B 1 91 ? 5.531 30.859 21.438 1 73.38 91 LYS B O 1
ATOM 3696 N N . ALA B 1 92 ? 6.512 28.875 21.797 1 75.56 92 ALA B N 1
ATOM 3697 C CA . ALA B 1 92 ? 7.199 28.953 20.516 1 75.56 92 ALA B CA 1
ATOM 3698 C C . ALA B 1 92 ? 6.203 28.953 19.359 1 75.56 92 ALA B C 1
ATOM 3700 O O . ALA B 1 92 ? 6.41 29.625 18.344 1 75.56 92 ALA B O 1
ATOM 3701 N N . LEU B 1 93 ? 5.172 28.328 19.562 1 76.25 93 LEU B N 1
ATOM 3702 C CA . LEU B 1 93 ? 4.176 28.25 18.5 1 76.25 93 LEU B CA 1
ATOM 3703 C C . LEU B 1 93 ? 3.363 29.547 18.422 1 76.25 93 LEU B C 1
ATOM 3705 O O . LEU B 1 93 ? 3.055 30.031 17.328 1 76.25 93 LEU B O 1
ATOM 3709 N N . ALA B 1 94 ? 3.184 30.094 19.547 1 72.62 94 ALA B N 1
ATOM 3710 C CA . ALA B 1 94 ? 2.365 31.297 19.609 1 72.62 94 ALA B CA 1
ATOM 3711 C C . ALA B 1 94 ? 3.199 32.531 19.312 1 72.62 94 ALA B C 1
ATOM 3713 O O . ALA B 1 94 ? 2.746 33.469 18.625 1 72.62 94 ALA B O 1
ATOM 3714 N N . ASP B 1 95 ? 4.453 32.562 19.828 1 77.56 95 ASP B N 1
ATOM 3715 C CA . ASP B 1 95 ? 5.277 33.75 19.797 1 77.56 95 ASP B CA 1
ATOM 3716 C C . ASP B 1 95 ? 6.156 33.781 18.547 1 77.56 95 ASP B C 1
ATOM 3718 O O . ASP B 1 95 ? 6.625 34.844 18.141 1 77.56 95 ASP B O 1
ATOM 3722 N N . GLY B 1 96 ? 6.332 32.719 18.047 1 85.88 96 GLY B N 1
ATOM 3723 C CA . GLY B 1 96 ? 7.273 32.625 16.938 1 85.88 96 GLY B CA 1
ATOM 3724 C C . GLY B 1 96 ? 8.672 32.25 17.375 1 85.88 96 GLY B C 1
ATOM 3725 O O . GLY B 1 96 ? 8.93 32.094 18.578 1 85.88 96 GLY B O 1
ATOM 3726 N N . PHE B 1 97 ? 9.578 32.062 16.406 1 91.19 97 PHE B N 1
ATOM 3727 C CA . PHE B 1 97 ? 10.945 31.672 16.719 1 91.19 97 PHE B CA 1
ATOM 3728 C C . PHE B 1 97 ? 11.914 32.25 15.711 1 91.19 97 PHE B C 1
ATOM 3730 O O . PHE B 1 97 ? 11.5 32.719 14.648 1 91.19 97 PHE B O 1
ATOM 3737 N N . ILE B 1 98 ? 13.18 32.312 16.094 1 95.06 98 ILE B N 1
ATOM 3738 C CA . ILE B 1 98 ? 14.219 32.938 15.281 1 95.06 98 ILE B CA 1
ATOM 3739 C C . ILE B 1 98 ? 14.961 31.875 14.469 1 95.06 98 ILE B C 1
ATOM 3741 O O . ILE B 1 98 ? 15.273 30.797 14.984 1 95.06 98 ILE B O 1
ATOM 3745 N N . VAL B 1 99 ? 15.18 32.156 13.219 1 95.06 99 VAL B N 1
ATOM 3746 C CA . VAL B 1 99 ? 15.953 31.266 12.359 1 95.06 99 VAL B CA 1
ATOM 3747 C C . VAL B 1 99 ? 17.312 31.891 12.078 1 95.06 99 VAL B C 1
ATOM 3749 O O . VAL B 1 99 ? 17.422 33.062 11.695 1 95.06 99 VAL B O 1
ATOM 3752 N N . THR B 1 100 ? 18.328 31.125 12.328 1 96.56 100 THR B N 1
ATOM 3753 C CA . THR B 1 100 ? 19.672 31.641 12.133 1 96.56 100 THR B CA 1
ATOM 3754 C C . THR B 1 100 ? 20.469 30.719 11.188 1 96.56 100 THR B C 1
ATOM 3756 O O . THR B 1 100 ? 20.047 29.594 10.922 1 96.56 100 THR B O 1
ATOM 3759 N N . ARG B 1 101 ? 21.391 31.234 10.539 1 95.38 101 ARG B N 1
ATOM 3760 C CA . ARG B 1 101 ? 22.438 30.5 9.828 1 95.38 101 ARG B CA 1
ATOM 3761 C C . ARG B 1 101 ? 23.812 30.859 10.352 1 95.38 101 ARG B C 1
ATOM 3763 O O . ARG B 1 101 ? 24.219 32.031 10.305 1 95.38 101 ARG B O 1
ATOM 3770 N N . GLU B 1 102 ? 24.531 29.859 10.836 1 93.06 102 GLU B N 1
ATOM 3771 C CA . GLU B 1 102 ? 25.828 30.094 11.445 1 93.06 102 GLU B CA 1
ATOM 3772 C C . GLU B 1 102 ? 25.766 31.188 12.5 1 93.06 102 GLU B C 1
ATOM 3774 O O . GLU B 1 102 ? 26.609 32.094 12.531 1 93.06 102 GLU B O 1
ATOM 3779 N N . GLY B 1 103 ? 24.625 31.281 13.211 1 91.69 103 GLY B N 1
ATOM 3780 C CA . GLY B 1 103 ? 24.453 32.219 14.32 1 91.69 103 GLY B CA 1
ATOM 3781 C C . GLY B 1 103 ? 23.906 33.562 13.898 1 91.69 103 GLY B C 1
ATOM 3782 O O . GLY B 1 103 ? 23.531 34.375 14.742 1 91.69 103 GLY B O 1
ATOM 3783 N N . ALA B 1 104 ? 23.875 33.844 12.57 1 95.25 104 ALA B N 1
ATOM 3784 C CA . ALA B 1 104 ? 23.375 35.094 12.055 1 95.25 104 ALA B CA 1
ATOM 3785 C C . ALA B 1 104 ? 21.875 35.031 11.758 1 95.25 104 ALA B C 1
ATOM 3787 O O . ALA B 1 104 ? 21.391 34 11.266 1 95.25 104 ALA B O 1
ATOM 3788 N N . PHE B 1 105 ? 21.25 36.125 12.023 1 96 105 PHE B N 1
ATOM 3789 C CA . PHE B 1 105 ? 19.797 36.188 11.797 1 96 105 PHE B CA 1
ATOM 3790 C C . PHE B 1 105 ? 19.484 36.094 10.312 1 96 105 PHE B C 1
ATOM 3792 O O . PHE B 1 105 ? 20.031 36.812 9.5 1 96 105 PHE B O 1
ATOM 3799 N N . ILE B 1 106 ? 18.484 35.156 9.961 1 94.62 106 ILE B N 1
ATOM 3800 C CA . ILE B 1 106 ? 18.109 35.062 8.555 1 94.62 106 ILE B CA 1
ATOM 3801 C C . ILE B 1 106 ? 16.594 35.25 8.422 1 94.62 106 ILE B C 1
ATOM 3803 O O . ILE B 1 106 ? 16.078 35.469 7.324 1 94.62 106 ILE B O 1
ATOM 3807 N N . GLY B 1 107 ? 15.922 35 9.547 1 93.5 107 GLY B N 1
ATOM 3808 C CA . GLY B 1 107 ? 14.484 35.188 9.438 1 93.5 107 GLY B CA 1
ATOM 3809 C C . GLY B 1 107 ? 13.734 34.781 10.688 1 93.5 107 GLY B C 1
ATOM 3810 O O . GLY B 1 107 ? 14.352 34.469 11.711 1 93.5 107 GLY B O 1
ATOM 3811 N N . LEU B 1 108 ? 12.398 34.938 10.656 1 92.81 108 LEU B N 1
ATOM 3812 C CA . LEU B 1 108 ? 11.5 34.531 11.727 1 92.81 108 LEU B CA 1
ATOM 3813 C C . LEU B 1 108 ? 10.562 33.438 11.25 1 92.81 108 LEU B C 1
ATOM 3815 O O . LEU B 1 108 ? 10.297 33.312 10.047 1 92.81 108 LEU B O 1
ATOM 3819 N N . GLY B 1 109 ? 10.219 32.562 12.141 1 89 109 GLY B N 1
ATOM 3820 C CA . GLY B 1 109 ? 9.195 31.547 11.891 1 89 109 GLY B CA 1
ATOM 3821 C C . GLY B 1 109 ? 8.016 31.656 12.836 1 89 109 GLY B C 1
ATOM 3822 O O . GLY B 1 109 ? 8.117 32.25 13.914 1 89 109 GLY B O 1
ATOM 3823 N N . SER B 1 110 ? 6.824 31.172 12.383 1 84.88 110 SER B N 1
ATOM 3824 C CA . SER B 1 110 ? 5.648 31.141 13.242 1 84.88 110 SER B CA 1
ATOM 3825 C C . SER B 1 110 ? 5.062 29.734 13.32 1 84.88 110 SER B C 1
ATOM 3827 O O . SER B 1 110 ? 5.312 28.906 12.453 1 84.88 110 SER B O 1
ATOM 3829 N N . GLY B 1 111 ? 4.344 29.562 14.391 1 81.44 111 GLY B N 1
ATOM 3830 C CA . GLY B 1 111 ? 3.709 28.266 14.586 1 81.44 111 GLY B CA 1
ATOM 3831 C C . GLY B 1 111 ? 2.727 27.906 13.484 1 81.44 111 GLY B C 1
ATOM 3832 O O . GLY B 1 111 ? 2.695 26.766 13.023 1 81.44 111 GLY B O 1
ATOM 3833 N N . LEU B 1 112 ? 1.916 28.844 13.031 1 79.94 112 LEU B N 1
ATOM 3834 C CA . LEU B 1 112 ? 0.931 28.609 11.984 1 79.94 112 LEU B CA 1
ATOM 3835 C C . LEU B 1 112 ? 1.609 28.172 10.688 1 79.94 112 LEU B C 1
ATOM 3837 O O . LEU B 1 112 ? 1.178 27.219 10.039 1 79.94 112 LEU B O 1
ATOM 3841 N N . GLU B 1 113 ? 2.65 28.891 10.352 1 83.44 113 GLU B N 1
ATOM 3842 C CA . GLU B 1 113 ? 3.385 28.547 9.133 1 83.44 113 GLU B CA 1
ATOM 3843 C C . GLU B 1 113 ? 4.004 27.156 9.242 1 83.44 113 GLU B C 1
ATOM 3845 O O . GLU B 1 113 ? 3.979 26.391 8.281 1 83.44 113 GLU B O 1
ATOM 3850 N N . LEU B 1 114 ? 4.605 26.938 10.414 1 85.69 114 LEU B N 1
ATOM 3851 C CA . LEU B 1 114 ? 5.234 25.641 10.625 1 85.69 114 LEU B CA 1
ATOM 3852 C C . LEU B 1 114 ? 4.211 24.516 10.508 1 85.69 114 LEU B C 1
ATOM 3854 O O . LEU B 1 114 ? 4.453 23.531 9.805 1 85.69 114 LEU B O 1
ATOM 3858 N N . MET B 1 115 ? 3.035 24.656 11.102 1 83 115 MET B N 1
ATOM 3859 C CA . MET B 1 115 ? 2.008 23.609 11.047 1 83 115 MET B CA 1
ATOM 3860 C C . MET B 1 115 ? 1.48 23.453 9.625 1 83 115 MET B C 1
ATOM 3862 O O . MET B 1 115 ? 1.129 22.344 9.219 1 83 115 MET B O 1
ATOM 3866 N N . GLY B 1 116 ? 1.413 24.562 9 1 84.06 116 GLY B N 1
ATOM 3867 C CA . GLY B 1 116 ? 1.031 24.469 7.602 1 84.06 116 GLY B CA 1
ATOM 3868 C C . GLY B 1 116 ? 1.981 23.625 6.777 1 84.06 116 GLY B C 1
ATOM 3869 O O . GLY B 1 116 ? 1.545 22.797 5.977 1 84.06 116 GLY B O 1
ATOM 3870 N N . VAL B 1 117 ? 3.242 23.875 6.973 1 86.62 117 VAL B N 1
ATOM 3871 C CA . VAL B 1 117 ? 4.262 23.125 6.25 1 86.62 117 VAL B CA 1
ATOM 3872 C C . VAL B 1 117 ? 4.18 21.641 6.629 1 86.62 117 VAL B C 1
ATOM 3874 O O . VAL B 1 117 ? 4.27 20.766 5.766 1 86.62 117 VAL B O 1
ATOM 3877 N N . VAL B 1 118 ? 3.994 21.391 7.875 1 85.31 118 VAL B N 1
ATOM 3878 C CA . VAL B 1 118 ? 3.896 20.016 8.359 1 85.31 118 VAL B CA 1
ATOM 3879 C C . VAL B 1 118 ? 2.678 19.344 7.738 1 85.31 118 VAL B C 1
ATOM 3881 O O . VAL B 1 118 ? 2.764 18.203 7.277 1 85.31 118 VAL B O 1
ATOM 3884 N N . ALA B 1 119 ? 1.62 20.016 7.719 1 84.25 119 ALA B N 1
ATOM 3885 C CA . ALA B 1 119 ? 0.401 19.484 7.121 1 84.25 119 ALA B CA 1
ATOM 3886 C C . ALA B 1 119 ? 0.612 19.156 5.645 1 84.25 119 ALA B C 1
ATOM 3888 O O . ALA B 1 119 ? 0.191 18.109 5.164 1 84.25 119 ALA B O 1
ATOM 3889 N N . ASP B 1 120 ? 1.232 20.062 4.984 1 87.38 120 ASP B N 1
ATOM 3890 C CA . ASP B 1 120 ? 1.495 19.875 3.562 1 87.38 120 ASP B CA 1
ATOM 3891 C C . ASP B 1 120 ? 2.4 18.656 3.324 1 87.38 120 ASP B C 1
ATOM 3893 O O . ASP B 1 120 ? 2.191 17.906 2.379 1 87.38 120 ASP B O 1
ATOM 3897 N N . MET B 1 121 ? 3.396 18.562 4.133 1 87.06 121 MET B N 1
ATOM 3898 C CA . MET B 1 121 ? 4.324 17.438 4.016 1 87.06 121 MET B CA 1
ATOM 3899 C C . MET B 1 121 ? 3.605 16.109 4.23 1 87.06 121 MET B C 1
ATOM 3901 O O . MET B 1 121 ? 3.836 15.156 3.496 1 87.06 121 MET B O 1
ATOM 3905 N N . GLN B 1 122 ? 2.801 16.125 5.246 1 86.62 122 GLN B N 1
ATOM 3906 C CA . GLN B 1 122 ? 2.057 14.898 5.531 1 86.62 122 GLN B CA 1
ATOM 3907 C C . GLN B 1 122 ? 1.079 14.57 4.406 1 86.62 122 GLN B C 1
ATOM 3909 O O . GLN B 1 122 ? 0.896 13.398 4.055 1 86.62 122 GLN B O 1
ATOM 3914 N N . ALA B 1 123 ? 0.516 15.555 3.889 1 87.44 123 ALA B N 1
ATOM 3915 C CA . ALA B 1 123 ? -0.408 15.367 2.773 1 87.44 123 ALA B CA 1
ATOM 3916 C C . ALA B 1 123 ? 0.314 14.812 1.551 1 87.44 123 ALA B C 1
ATOM 3918 O O . ALA B 1 123 ? -0.202 13.922 0.869 1 87.44 123 ALA B O 1
ATOM 3919 N N . GLU B 1 124 ? 1.448 15.367 1.297 1 89.81 124 GLU B N 1
ATOM 3920 C CA . GLU B 1 124 ? 2.223 14.914 0.146 1 89.81 124 GLU B CA 1
ATOM 3921 C C . GLU B 1 124 ? 2.66 13.461 0.313 1 89.81 124 GLU B C 1
ATOM 3923 O O . GLU B 1 124 ? 2.58 12.672 -0.63 1 89.81 124 GLU B O 1
ATOM 3928 N N . LYS B 1 125 ? 3.119 13.172 1.438 1 87.94 125 LYS B N 1
ATOM 3929 C CA . LYS B 1 125 ? 3.494 11.789 1.727 1 87.94 125 LYS B CA 1
ATOM 3930 C C . LYS B 1 125 ? 2.311 10.844 1.529 1 87.94 125 LYS B C 1
ATOM 3932 O O . LYS B 1 125 ? 2.457 9.773 0.938 1 87.94 125 LYS B O 1
ATOM 3937 N N . ASN B 1 126 ? 1.221 11.211 2.045 1 88.69 126 ASN B N 1
ATOM 3938 C CA . ASN B 1 126 ? 0.01 10.406 1.883 1 88.69 126 ASN B CA 1
ATOM 3939 C C . ASN B 1 126 ? -0.362 10.25 0.412 1 88.69 126 ASN B C 1
ATOM 3941 O O . ASN B 1 126 ? -0.729 9.156 -0.022 1 88.69 126 ASN B O 1
ATOM 3945 N N . ARG B 1 127 ? -0.263 11.336 -0.286 1 90.12 127 ARG B N 1
ATOM 3946 C CA . ARG B 1 127 ? -0.599 11.305 -1.706 1 90.12 127 ARG B CA 1
ATOM 3947 C C . ARG B 1 127 ? 0.292 10.32 -2.457 1 90.12 127 ARG B C 1
ATOM 3949 O O . ARG B 1 127 ? -0.191 9.539 -3.279 1 90.12 127 ARG B O 1
ATOM 3956 N N . GLN B 1 128 ? 1.554 10.375 -2.246 1 88.25 128 GLN B N 1
ATOM 3957 C CA . GLN B 1 128 ? 2.5 9.477 -2.904 1 88.25 128 GLN B CA 1
ATOM 3958 C C . GLN B 1 128 ? 2.195 8.023 -2.58 1 88.25 128 GLN B C 1
ATOM 3960 O O . GLN B 1 128 ? 2.199 7.168 -3.469 1 88.25 128 GLN B O 1
ATOM 3965 N N . THR B 1 129 ? 1.949 7.781 -1.354 1 89.69 129 THR B N 1
ATOM 3966 C CA . THR B 1 129 ? 1.628 6.426 -0.917 1 89.69 129 THR B CA 1
ATOM 3967 C C . THR B 1 129 ? 0.338 5.938 -1.57 1 89.69 129 THR B C 1
ATOM 3969 O O . THR B 1 129 ? 0.27 4.805 -2.053 1 89.69 129 THR B O 1
ATOM 3972 N N . MET B 1 130 ? -0.596 6.836 -1.636 1 91.06 130 MET B N 1
ATOM 3973 C CA . MET B 1 130 ? -1.886 6.461 -2.209 1 91.06 130 MET B CA 1
ATOM 3974 C C . MET B 1 130 ? -1.768 6.23 -3.711 1 91.06 130 MET B C 1
ATOM 3976 O O . MET B 1 130 ? -2.43 5.348 -4.262 1 91.06 130 MET B O 1
ATOM 3980 N N . GLN B 1 131 ? -1.02 7.004 -4.387 1 90.56 131 GLN B N 1
ATOM 3981 C CA . GLN B 1 131 ? -0.779 6.781 -5.809 1 90.56 131 GLN B CA 1
ATOM 3982 C C . GLN B 1 131 ? -0.188 5.395 -6.055 1 90.56 131 GLN B C 1
ATOM 3984 O O . GLN B 1 131 ? -0.562 4.719 -7.016 1 90.56 131 GLN B O 1
ATOM 3989 N N . SER B 1 132 ? 0.741 5.09 -5.188 1 90.44 132 SER B N 1
ATOM 3990 C CA . SER B 1 132 ? 1.33 3.758 -5.262 1 90.44 132 SER B CA 1
ATOM 3991 C C . SER B 1 132 ? 0.268 2.676 -5.098 1 90.44 132 SER B C 1
ATOM 3993 O O . SER B 1 132 ? 0.232 1.712 -5.863 1 90.44 132 SER B O 1
ATOM 3995 N N . ILE B 1 133 ? -0.602 2.797 -4.195 1 92.69 133 ILE B N 1
ATOM 3996 C CA . ILE B 1 133 ? -1.645 1.816 -3.916 1 92.69 133 ILE B CA 1
ATOM 3997 C C . ILE B 1 133 ? -2.666 1.812 -5.051 1 92.69 133 ILE B C 1
ATOM 3999 O O . ILE B 1 133 ? -3.188 0.757 -5.422 1 92.69 133 ILE B O 1
ATOM 4003 N N . GLU B 1 134 ? -2.957 2.98 -5.613 1 93.31 134 GLU B N 1
ATOM 4004 C CA . GLU B 1 134 ? -3.859 3.07 -6.758 1 93.31 134 GLU B CA 1
ATOM 4005 C C . GLU B 1 134 ? -3.314 2.291 -7.953 1 93.31 134 GLU B C 1
ATOM 4007 O O . GLU B 1 134 ? -4.07 1.635 -8.672 1 93.31 134 GLU B O 1
ATOM 4012 N N . TYR B 1 135 ? -2.053 2.344 -8.172 1 92.12 135 TYR B N 1
ATOM 4013 C CA . TYR B 1 135 ? -1.464 1.559 -9.25 1 92.12 135 TYR B CA 1
ATOM 4014 C C . TYR B 1 135 ? -1.573 0.066 -8.961 1 92.12 135 TYR B C 1
ATOM 4016 O O . TYR B 1 135 ? -1.813 -0.733 -9.867 1 92.12 135 TYR B O 1
ATOM 4024 N N . ALA B 1 136 ? -1.324 -0.294 -7.738 1 92.25 136 ALA B N 1
ATOM 4025 C CA . ALA B 1 136 ? -1.498 -1.69 -7.344 1 92.25 136 ALA B CA 1
ATOM 4026 C C . ALA B 1 136 ? -2.91 -2.176 -7.656 1 92.25 136 ALA B C 1
ATOM 4028 O O . ALA B 1 136 ? -3.109 -3.338 -8.016 1 92.25 136 ALA B O 1
ATOM 4029 N N . SER B 1 137 ? -3.855 -1.278 -7.516 1 94.12 137 SER B N 1
ATOM 4030 C CA . SER B 1 137 ? -5.234 -1.616 -7.844 1 94.12 137 SER B CA 1
ATOM 4031 C C . SER B 1 137 ? -5.387 -1.961 -9.32 1 94.12 137 SER B C 1
ATOM 4033 O O . SER B 1 137 ? -6.18 -2.832 -9.68 1 94.12 137 SER B O 1
ATOM 4035 N N . VAL B 1 138 ? -4.672 -1.312 -10.172 1 91.25 138 VAL B N 1
ATOM 4036 C CA . VAL B 1 138 ? -4.68 -1.592 -11.602 1 91.25 138 VAL B CA 1
ATOM 4037 C C . VAL B 1 138 ? -4.16 -3.004 -11.859 1 91.25 138 VAL B C 1
ATOM 4039 O O . VAL B 1 138 ? -4.742 -3.754 -12.648 1 91.25 138 VAL B O 1
ATOM 4042 N N . ILE B 1 139 ? -3.137 -3.379 -11.188 1 90.06 139 ILE B N 1
ATOM 4043 C CA . ILE B 1 139 ? -2.555 -4.707 -11.328 1 90.06 139 ILE B CA 1
ATOM 4044 C C . ILE B 1 139 ? -3.553 -5.762 -10.852 1 90.06 139 ILE B C 1
ATOM 4046 O O . ILE B 1 139 ? -3.779 -6.766 -11.539 1 90.06 139 ILE B O 1
ATOM 4050 N N . GLN B 1 140 ? -4.094 -5.527 -9.719 1 91.94 140 GLN B N 1
ATOM 4051 C CA . GLN B 1 140 ? -5.039 -6.492 -9.172 1 91.94 140 GLN B CA 1
ATOM 4052 C C . GLN B 1 140 ? -6.234 -6.688 -10.102 1 91.94 140 GLN B C 1
ATOM 4054 O O . GLN B 1 140 ? -6.664 -7.816 -10.344 1 91.94 140 GLN B O 1
ATOM 4059 N N . ARG B 1 141 ? -6.762 -5.609 -10.648 1 91.94 141 ARG B N 1
ATOM 4060 C CA . ARG B 1 141 ? -7.891 -5.684 -11.57 1 91.94 141 ARG B CA 1
ATOM 4061 C C . ARG B 1 141 ? -7.508 -6.426 -12.844 1 91.94 141 ARG B C 1
ATOM 4063 O O . ARG B 1 141 ? -8.328 -7.148 -13.414 1 91.94 141 ARG B O 1
ATOM 4070 N N . ALA B 1 142 ? -6.32 -6.195 -13.281 1 88.81 142 ALA B N 1
ATOM 4071 C CA . ALA B 1 142 ? -5.836 -6.891 -14.469 1 88.81 142 ALA B CA 1
ATOM 4072 C C . ALA B 1 142 ? -5.848 -8.406 -14.266 1 88.81 142 ALA B C 1
ATOM 4074 O O . ALA B 1 142 ? -6.195 -9.156 -15.172 1 88.81 142 ALA B O 1
ATOM 4075 N N . MET B 1 143 ? -5.523 -8.844 -13.125 1 89.19 143 MET B N 1
ATOM 4076 C CA . MET B 1 143 ? -5.461 -10.266 -12.805 1 89.19 143 MET B CA 1
ATOM 4077 C C . MET B 1 143 ? -6.855 -10.883 -12.805 1 89.19 143 MET B C 1
ATOM 4079 O O . MET B 1 143 ? -7.004 -12.094 -12.984 1 89.19 143 MET B O 1
ATOM 4083 N N . LEU B 1 144 ? -7.887 -10.023 -12.586 1 91.88 144 LEU B N 1
ATOM 4084 C CA . LEU B 1 144 ? -9.258 -10.516 -12.469 1 91.88 144 LEU B CA 1
ATOM 4085 C C . LEU B 1 144 ? -9.992 -10.414 -13.805 1 91.88 144 LEU B C 1
ATOM 4087 O O . LEU B 1 144 ? -11.078 -10.969 -13.961 1 91.88 144 LEU B O 1
ATOM 4091 N N . ARG B 1 145 ? -9.453 -9.812 -14.734 1 89.69 145 ARG B N 1
ATOM 4092 C CA . ARG B 1 145 ? -10.109 -9.453 -15.992 1 89.69 145 ARG B CA 1
ATOM 4093 C C . ARG B 1 145 ? -10.508 -10.695 -16.781 1 89.69 145 ARG B C 1
ATOM 4095 O O . ARG B 1 145 ? -11.625 -10.789 -17.281 1 89.69 145 ARG B O 1
ATOM 4102 N N . ALA B 1 146 ? -9.539 -11.641 -16.906 1 89.12 146 ALA B N 1
ATOM 4103 C CA . ALA B 1 146 ? -9.812 -12.844 -17.672 1 89.12 146 ALA B CA 1
ATOM 4104 C C . ALA B 1 146 ? -11.055 -13.57 -17.156 1 89.12 146 ALA B C 1
ATOM 4106 O O . ALA B 1 146 ? -11.883 -14.031 -17.938 1 89.12 146 ALA B O 1
ATOM 4107 N N . SER B 1 147 ? -11.133 -13.656 -15.875 1 93.12 147 SER B N 1
ATOM 4108 C CA . SER B 1 147 ? -12.289 -14.297 -15.242 1 93.12 147 SER B CA 1
ATOM 4109 C C . SER B 1 147 ? -13.578 -13.555 -15.562 1 93.12 147 SER B C 1
ATOM 4111 O O . SER B 1 147 ? -14.594 -14.18 -15.883 1 93.12 147 SER B O 1
ATOM 4113 N N . ARG B 1 148 ? -13.516 -12.281 -15.461 1 93.25 148 ARG B N 1
ATOM 4114 C CA . ARG B 1 148 ? -14.695 -11.469 -15.734 1 93.25 148 ARG B CA 1
ATOM 4115 C C . ARG B 1 148 ? -15.148 -11.625 -17.188 1 93.25 148 ARG B C 1
ATOM 4117 O O . ARG B 1 148 ? -16.344 -11.766 -17.453 1 93.25 148 ARG B O 1
ATOM 4124 N N . GLU B 1 149 ? -14.266 -11.617 -18.094 1 93 149 GLU B N 1
ATOM 4125 C CA . GLU B 1 149 ? -14.586 -11.758 -19.516 1 93 149 GLU B CA 1
ATOM 4126 C C . GLU B 1 149 ? -15.156 -13.133 -19.812 1 93 149 GLU B C 1
ATOM 4128 O O . GLU B 1 149 ? -16.141 -13.258 -20.547 1 93 149 GLU B O 1
ATOM 4133 N N . THR B 1 150 ? -14.562 -14.141 -19.25 1 95.25 150 THR B N 1
ATOM 4134 C CA . THR B 1 150 ? -15.039 -15.508 -19.453 1 95.25 150 THR B CA 1
ATOM 4135 C C . THR B 1 150 ? -16.438 -15.68 -18.875 1 95.25 150 THR B C 1
ATOM 4137 O O . THR B 1 150 ? -17.281 -16.344 -19.469 1 95.25 150 THR B O 1
ATOM 4140 N N . LEU B 1 151 ? -16.625 -15.086 -17.734 1 96.19 151 LEU B N 1
ATOM 4141 C CA . LEU B 1 151 ? -17.938 -15.156 -17.094 1 96.19 151 LEU B CA 1
ATOM 4142 C C . LEU B 1 151 ? -19 -14.539 -18 1 96.19 151 LEU B C 1
ATOM 4144 O O . LEU B 1 151 ? -20.062 -15.148 -18.219 1 96.19 151 LEU B O 1
ATOM 4148 N N . THR B 1 152 ? -18.75 -13.414 -18.531 1 93.88 152 THR B N 1
ATOM 4149 C CA . THR B 1 152 ? -19.703 -12.695 -19.391 1 93.88 152 THR B CA 1
ATOM 4150 C C . THR B 1 152 ? -19.984 -13.492 -20.656 1 93.88 152 THR B C 1
ATOM 4152 O O . THR B 1 152 ? -21.141 -13.531 -21.125 1 93.88 152 THR B O 1
ATOM 4155 N N . ALA B 1 153 ? -18.969 -14.148 -21.141 1 94.62 153 ALA B N 1
ATOM 4156 C CA . ALA B 1 153 ? -19.125 -14.922 -22.375 1 94.62 153 ALA B CA 1
ATOM 4157 C C . ALA B 1 153 ? -19.906 -16.203 -22.109 1 94.62 153 ALA B C 1
ATOM 4159 O O . ALA B 1 153 ? -20.641 -16.688 -22.984 1 94.62 153 ALA B O 1
ATOM 4160 N N . THR B 1 154 ? -19.812 -16.734 -20.938 1 94.81 154 THR B N 1
ATOM 4161 C CA . THR B 1 154 ? -20.359 -18.047 -20.625 1 94.81 154 THR B CA 1
ATOM 4162 C C . THR B 1 154 ? -21.781 -17.922 -20.078 1 94.81 154 THR B C 1
ATOM 4164 O O . THR B 1 154 ? -22.641 -18.75 -20.375 1 94.81 154 THR B O 1
ATOM 4167 N N . LEU B 1 155 ? -21.938 -16.922 -19.25 1 95.62 155 LEU B N 1
ATOM 4168 C CA . LEU B 1 155 ? -23.234 -16.719 -18.578 1 95.62 155 LEU B CA 1
ATOM 4169 C C . LEU B 1 155 ? -23.781 -15.328 -18.891 1 95.62 155 LEU B C 1
ATOM 4171 O O . LEU B 1 155 ? -23.5 -14.367 -18.172 1 95.62 155 LEU B O 1
ATOM 4175 N N . PRO B 1 156 ? -24.672 -15.242 -19.812 1 93 156 PRO B N 1
ATOM 4176 C CA . PRO B 1 156 ? -25.156 -13.93 -20.25 1 93 156 PRO B CA 1
ATOM 4177 C C . PRO B 1 156 ? -26 -13.227 -19.188 1 93 156 PRO B C 1
ATOM 4179 O O . PRO B 1 156 ? -26.062 -11.992 -19.156 1 93 156 PRO B O 1
ATOM 4182 N N . ASP B 1 157 ? -26.656 -14.016 -18.391 1 96.69 157 ASP B N 1
ATOM 4183 C CA . ASP B 1 157 ? -27.469 -13.43 -17.328 1 96.69 157 ASP B CA 1
ATOM 4184 C C . ASP B 1 157 ? -26.812 -13.625 -15.969 1 96.69 157 ASP B C 1
ATOM 4186 O O . ASP B 1 157 ? -27.359 -14.328 -15.109 1 96.69 157 ASP B O 1
ATOM 4190 N N . ALA B 1 158 ? -25.688 -13 -15.781 1 97.69 158 ALA B N 1
ATOM 4191 C CA . ALA B 1 158 ? -24.906 -13.086 -14.555 1 97.69 158 ALA B CA 1
ATOM 4192 C C . ALA B 1 158 ? -24.266 -11.742 -14.219 1 97.69 158 ALA B C 1
ATOM 4194 O O . ALA B 1 158 ? -24.016 -10.922 -15.102 1 97.69 158 ALA B O 1
ATOM 4195 N N . VAL B 1 159 ? -24.141 -11.508 -12.969 1 97.38 159 VAL B N 1
ATOM 4196 C CA . VAL B 1 159 ? -23.438 -10.32 -12.484 1 97.38 159 VAL B CA 1
ATOM 4197 C C . VAL B 1 159 ? -22.406 -10.719 -11.438 1 97.38 159 VAL B C 1
ATOM 4199 O O . VAL B 1 159 ? -22.703 -11.531 -10.555 1 97.38 159 VAL B O 1
ATOM 4202 N N . LEU B 1 160 ? -21.219 -10.273 -11.602 1 97.31 160 LEU B N 1
ATOM 4203 C CA . LEU B 1 160 ? -20.156 -10.352 -10.609 1 97.31 160 LEU B CA 1
ATOM 4204 C C . LEU B 1 160 ? -19.734 -8.961 -10.148 1 97.31 160 LEU B C 1
ATOM 4206 O O . LEU B 1 160 ? -19.281 -8.148 -10.945 1 97.31 160 LEU B O 1
ATOM 4210 N N . LEU B 1 161 ? -20 -8.672 -8.891 1 97.31 161 LEU B N 1
ATOM 4211 C CA . LEU B 1 161 ? -19.578 -7.418 -8.281 1 97.31 161 LEU B CA 1
ATOM 4212 C C . LEU B 1 161 ? -18.328 -7.625 -7.434 1 97.31 161 LEU B C 1
ATOM 4214 O O . LEU B 1 161 ? -18.266 -8.555 -6.629 1 97.31 161 LEU B O 1
ATOM 4218 N N . TRP B 1 162 ? -17.328 -6.871 -7.617 1 97.12 162 TRP B N 1
ATOM 4219 C CA . TRP B 1 162 ? -16.094 -6.844 -6.848 1 97.12 162 TRP B CA 1
ATOM 4220 C C . TRP B 1 162 ? -15.727 -5.418 -6.445 1 97.12 162 TRP B C 1
ATOM 4222 O O . TRP B 1 162 ? -15.328 -4.613 -7.289 1 97.12 162 TRP B O 1
ATOM 4232 N N . GLU B 1 163 ? -15.844 -5.129 -5.113 1 96.62 163 GLU B N 1
ATOM 4233 C CA . GLU B 1 163 ? -15.594 -3.783 -4.609 1 96.62 163 GLU B CA 1
ATOM 4234 C C . GLU B 1 163 ? -14.703 -3.812 -3.373 1 96.62 163 GLU B C 1
ATOM 4236 O O . GLU B 1 163 ? -15.188 -3.988 -2.254 1 96.62 163 GLU B O 1
ATOM 4241 N N . PRO B 1 164 ? -13.414 -3.525 -3.559 1 96.56 164 PRO B N 1
ATOM 4242 C CA . PRO B 1 164 ? -12.555 -3.404 -2.379 1 96.56 164 PRO B CA 1
ATOM 4243 C C . PRO B 1 164 ? -13.016 -2.309 -1.422 1 96.56 164 PRO B C 1
ATOM 4245 O O . PRO B 1 164 ? -13.492 -1.263 -1.863 1 96.56 164 PRO B O 1
ATOM 4248 N N . ARG B 1 165 ? -12.906 -2.58 -0.099 1 94.69 165 ARG B N 1
ATOM 4249 C CA . ARG B 1 165 ? -13.211 -1.558 0.897 1 94.69 165 ARG B CA 1
ATOM 4250 C C . ARG B 1 165 ? -12.336 -0.322 0.693 1 94.69 165 ARG B C 1
ATOM 4252 O O . ARG B 1 165 ? -12.828 0.807 0.751 1 94.69 165 ARG B O 1
ATOM 4259 N N . ASP B 1 166 ? -11.078 -0.665 0.523 1 91 166 ASP B N 1
ATOM 4260 C CA . ASP B 1 166 ? -10.109 0.385 0.224 1 91 166 ASP B CA 1
ATOM 4261 C C . ASP B 1 166 ? -9.734 0.38 -1.257 1 91 166 ASP B C 1
ATOM 4263 O O . ASP B 1 166 ? -10.508 -0.086 -2.096 1 91 166 ASP B O 1
ATOM 4267 N N . VAL B 1 167 ? -8.617 0.819 -1.679 1 92.69 167 VAL B N 1
ATOM 4268 C CA . VAL B 1 167 ? -8.203 0.919 -3.074 1 92.69 167 VAL B CA 1
ATOM 4269 C C . VAL B 1 167 ? -7.91 -0.474 -3.627 1 92.69 167 VAL B C 1
ATOM 4271 O O . VAL B 1 167 ? -8.266 -0.784 -4.766 1 92.69 167 VAL B O 1
ATOM 4274 N N . VAL B 1 168 ? -7.309 -1.322 -2.789 1 94.94 168 VAL B N 1
ATOM 4275 C CA . VAL B 1 168 ? -7.113 -2.74 -3.068 1 94.94 168 VAL B CA 1
ATOM 4276 C C . VAL B 1 168 ? -7.805 -3.58 -1.994 1 94.94 168 VAL B C 1
ATOM 4278 O O . VAL B 1 168 ? -8.188 -3.061 -0.944 1 94.94 168 VAL B O 1
ATOM 4281 N N . GLY B 1 169 ? -8.047 -4.859 -2.256 1 94.69 169 GLY B N 1
ATOM 4282 C CA . GLY B 1 169 ? -8.812 -5.609 -1.273 1 94.69 169 GLY B CA 1
ATOM 4283 C C . GLY B 1 169 ? -8.414 -7.07 -1.194 1 94.69 169 GLY B C 1
ATOM 4284 O O . GLY B 1 169 ? -7.543 -7.523 -1.938 1 94.69 169 GLY B O 1
ATOM 4285 N N . GLY B 1 170 ? -9.047 -7.727 -0.303 1 96.75 170 GLY B N 1
ATOM 4286 C CA . GLY B 1 170 ? -8.703 -9.109 -0.006 1 96.75 170 GLY B CA 1
ATOM 4287 C C . GLY B 1 170 ? -9.648 -10.109 -0.636 1 96.75 170 GLY B C 1
ATOM 4288 O O . GLY B 1 170 ? -9.469 -11.32 -0.492 1 96.75 170 GLY B O 1
ATOM 4289 N N . ASP B 1 171 ? -10.664 -9.633 -1.366 1 97.81 171 ASP B N 1
ATOM 4290 C CA . ASP B 1 171 ? -11.578 -10.539 -2.059 1 97.81 171 ASP B CA 1
ATOM 4291 C C . ASP B 1 171 ? -11.094 -10.828 -3.479 1 97.81 171 ASP B C 1
ATOM 4293 O O . ASP B 1 171 ? -10.562 -9.938 -4.152 1 97.81 171 ASP B O 1
ATOM 4297 N N . PHE B 1 172 ? -11.289 -12.055 -3.936 1 96.5 172 PHE B N 1
ATOM 4298 C CA . PHE B 1 172 ? -11.039 -12.312 -5.348 1 96.5 172 PHE B CA 1
ATOM 4299 C C . PHE B 1 172 ? -12.016 -13.352 -5.891 1 96.5 172 PHE B C 1
ATOM 4301 O O . PHE B 1 172 ? -12.797 -13.938 -5.129 1 96.5 172 PHE B O 1
ATOM 4308 N N . TYR B 1 173 ? -12.102 -13.453 -7.188 1 97.88 173 TYR B N 1
ATOM 4309 C CA . TYR B 1 173 ? -12.938 -14.422 -7.887 1 97.88 173 TYR B CA 1
ATOM 4310 C C . TYR B 1 173 ? -12.18 -15.078 -9.031 1 97.88 173 TYR B C 1
ATOM 4312 O O . TYR B 1 173 ? -11.141 -14.57 -9.461 1 97.88 173 TYR B O 1
ATOM 4320 N N . HIS B 1 174 ? -12.625 -16.188 -9.406 1 97.56 174 HIS B N 1
ATOM 4321 C CA . HIS B 1 174 ? -12.086 -16.906 -10.547 1 97.56 174 HIS B CA 1
ATOM 4322 C C . HIS B 1 174 ? -13.188 -17.625 -11.32 1 97.56 174 HIS B C 1
ATOM 4324 O O . HIS B 1 174 ? -14.094 -18.203 -10.727 1 97.56 174 HIS B O 1
ATOM 4330 N N . PHE B 1 175 ? -13.164 -17.484 -12.609 1 97.5 175 PHE B N 1
ATOM 4331 C CA . PHE B 1 175 ? -14.141 -18.141 -13.477 1 97.5 175 PHE B CA 1
ATOM 4332 C C . PHE B 1 175 ? -13.469 -18.672 -14.734 1 97.5 175 PHE B C 1
ATOM 4334 O O . PHE B 1 175 ? -12.711 -17.969 -15.391 1 97.5 175 PHE B O 1
ATOM 4341 N N . ALA B 1 176 ? -13.734 -19.906 -15.055 1 96.56 176 ALA B N 1
ATOM 4342 C CA . ALA B 1 176 ? -13.164 -20.547 -16.25 1 96.56 176 ALA B CA 1
ATOM 4343 C C . ALA B 1 176 ? -14.172 -21.484 -16.891 1 96.56 176 ALA B C 1
ATOM 4345 O O . ALA B 1 176 ? -14.922 -22.172 -16.203 1 96.56 176 ALA B O 1
ATOM 4346 N N . THR B 1 177 ? -14.117 -21.5 -18.203 1 96.38 177 THR B N 1
ATOM 4347 C CA . THR B 1 177 ? -14.992 -22.391 -18.969 1 96.38 177 THR B CA 1
ATOM 4348 C C . THR B 1 177 ? -14.203 -23.578 -19.516 1 96.38 177 THR B C 1
ATOM 4350 O O . THR B 1 177 ? -13.039 -23.438 -19.891 1 96.38 177 THR B O 1
ATOM 4353 N N . HIS B 1 178 ? -14.867 -24.656 -19.484 1 95.31 178 HIS B N 1
ATOM 4354 C CA . HIS B 1 178 ? -14.344 -25.891 -20.047 1 95.31 178 HIS B CA 1
ATOM 4355 C C . HIS B 1 178 ? -15.336 -26.516 -21.016 1 95.31 178 HIS B C 1
ATOM 4357 O O . HIS B 1 178 ? -16.469 -26.047 -21.156 1 95.31 178 HIS B O 1
ATOM 4363 N N . GLU B 1 179 ? -14.93 -27.516 -21.734 1 92.94 179 GLU B N 1
ATOM 4364 C CA . GLU B 1 179 ? -15.766 -28.125 -22.766 1 92.94 179 GLU B CA 1
ATOM 4365 C C . GLU B 1 179 ? -17.078 -28.641 -22.172 1 92.94 179 GLU B C 1
ATOM 4367 O O . GLU B 1 179 ? -18.125 -28.516 -22.797 1 92.94 179 GLU B O 1
ATOM 4372 N N . ASP B 1 180 ? -16.984 -29.203 -21.062 1 94.94 180 ASP B N 1
ATOM 4373 C CA . ASP B 1 180 ? -18.156 -29.891 -20.516 1 94.94 180 ASP B CA 1
ATOM 4374 C C . ASP B 1 180 ? -18.766 -29.109 -19.344 1 94.94 180 ASP B C 1
ATOM 4376 O O . ASP B 1 180 ? -19.656 -29.609 -18.656 1 94.94 180 ASP B O 1
ATOM 4380 N N . GLY B 1 181 ? -18.219 -27.922 -19.078 1 96.56 181 GLY B N 1
ATOM 4381 C CA . GLY B 1 181 ? -18.75 -27.172 -17.953 1 96.56 181 GLY B CA 1
ATOM 4382 C C . GLY B 1 181 ? -17.938 -25.938 -17.625 1 96.56 181 GLY B C 1
ATOM 4383 O O . GLY B 1 181 ? -17.141 -25.484 -18.438 1 96.56 181 GLY B O 1
ATOM 4384 N N . TRP B 1 182 ? -18.25 -25.375 -16.516 1 97.19 182 TRP B N 1
ATOM 4385 C CA . TRP B 1 182 ? -17.484 -24.203 -16.078 1 97.19 182 TRP B CA 1
ATOM 4386 C C . TRP B 1 182 ? -17.25 -24.234 -14.578 1 97.19 182 TRP B C 1
ATOM 4388 O O . TRP B 1 182 ? -18 -24.891 -13.836 1 97.19 182 TRP B O 1
ATOM 4398 N N . PHE B 1 183 ? -16.188 -23.641 -14.141 1 98.25 183 PHE B N 1
ATOM 4399 C CA . PHE B 1 183 ? -15.734 -23.547 -12.758 1 98.25 183 PHE B CA 1
ATOM 4400 C C . PHE B 1 183 ? -15.805 -22.109 -12.266 1 98.25 183 PHE B C 1
ATOM 4402 O O . PHE B 1 183 ? -15.531 -21.172 -13.016 1 98.25 183 PHE B O 1
ATOM 4409 N N . GLY B 1 184 ? -16.219 -21.984 -10.992 1 98.38 184 GLY B N 1
ATOM 4410 C CA . GLY B 1 184 ? -16.219 -20.672 -10.352 1 98.38 184 GLY B CA 1
ATOM 4411 C C . GLY B 1 184 ? -15.695 -20.719 -8.93 1 98.38 184 GLY B C 1
ATOM 4412 O O . GLY B 1 184 ? -15.773 -21.75 -8.258 1 98.38 184 GLY B O 1
ATOM 4413 N N . ALA B 1 185 ? -15.164 -19.578 -8.516 1 98.56 185 ALA B N 1
ATOM 4414 C CA . ALA B 1 185 ? -14.672 -19.406 -7.156 1 98.56 185 ALA B CA 1
ATOM 4415 C C . ALA B 1 185 ? -14.898 -17.984 -6.656 1 98.56 185 ALA B C 1
ATOM 4417 O O . ALA B 1 185 ? -14.734 -17.031 -7.41 1 98.56 185 ALA B O 1
ATOM 4418 N N . VAL B 1 186 ? -15.336 -17.828 -5.484 1 98.38 186 VAL B N 1
ATOM 4419 C CA . VAL B 1 186 ? -15.375 -16.578 -4.734 1 98.38 186 VAL B CA 1
ATOM 4420 C C . VAL B 1 186 ? -14.641 -16.75 -3.406 1 98.38 186 VAL B C 1
ATOM 4422 O O . VAL B 1 186 ? -14.906 -17.703 -2.666 1 98.38 186 VAL B O 1
ATOM 4425 N N . ALA B 1 187 ? -13.734 -15.867 -3.146 1 98.12 187 ALA B N 1
ATOM 4426 C CA . ALA B 1 187 ? -12.914 -16.047 -1.954 1 98.12 187 ALA B CA 1
ATOM 4427 C C . ALA B 1 187 ? -12.719 -14.734 -1.214 1 98.12 187 ALA B C 1
ATOM 4429 O O . ALA B 1 187 ? -12.719 -13.664 -1.827 1 98.12 187 ALA B O 1
ATOM 4430 N N . ASP B 1 188 ? -12.609 -14.828 0.099 1 97.31 188 ASP B N 1
ATOM 4431 C CA . ASP B 1 188 ? -12.328 -13.742 1.031 1 97.31 188 ASP B CA 1
ATOM 4432 C C . ASP B 1 188 ? -11.055 -14.016 1.828 1 97.31 188 ASP B C 1
ATOM 4434 O O . ASP B 1 188 ? -11.07 -14.773 2.801 1 97.31 188 ASP B O 1
ATOM 4438 N N . CYS B 1 189 ? -9.984 -13.344 1.412 1 96.75 189 CYS B N 1
ATOM 4439 C CA . CYS B 1 189 ? -8.703 -13.547 2.074 1 96.75 189 CYS B CA 1
ATOM 4440 C C . CYS B 1 189 ? -8.594 -12.68 3.324 1 96.75 189 CYS B C 1
ATOM 4442 O O . CYS B 1 189 ? -9.211 -11.617 3.406 1 96.75 189 CYS B O 1
ATOM 4444 N N . THR B 1 190 ? -7.785 -13.125 4.238 1 90.75 190 THR B N 1
ATOM 4445 C CA . THR B 1 190 ? -7.555 -12.391 5.48 1 90.75 190 THR B CA 1
ATOM 4446 C C . THR B 1 190 ? -7.008 -11 5.191 1 90.75 190 THR B C 1
ATOM 4448 O O . THR B 1 190 ? -6.051 -10.844 4.434 1 90.75 190 THR B O 1
ATOM 4451 N N . GLY B 1 191 ? -7.672 -10.094 5.875 1 86.75 191 GLY B N 1
ATOM 4452 C CA . GLY B 1 191 ? -7.172 -8.727 5.812 1 86.75 191 GLY B CA 1
ATOM 4453 C C . GLY B 1 191 ? -7.816 -7.91 4.707 1 86.75 191 GLY B C 1
ATOM 4454 O O . GLY B 1 191 ? -8.391 -8.469 3.771 1 86.75 191 GLY B O 1
ATOM 4455 N N . HIS B 1 192 ? -7.75 -6.629 4.836 1 85.94 192 HIS B N 1
ATOM 4456 C CA . HIS B 1 192 ? -8.164 -5.695 3.795 1 85.94 192 HIS B CA 1
ATOM 4457 C C . HIS B 1 192 ? -7.008 -4.793 3.375 1 85.94 192 HIS B C 1
ATOM 4459 O O . HIS B 1 192 ? -5.902 -4.895 3.918 1 85.94 192 HIS B O 1
ATOM 4465 N N . GLY B 1 193 ? -7.211 -4.047 2.393 1 91.81 193 GLY B N 1
ATOM 4466 C CA . GLY B 1 193 ? -6.125 -3.203 1.919 1 91.81 193 GLY B CA 1
ATOM 4467 C C . GLY B 1 193 ? -4.984 -3.992 1.306 1 91.81 193 GLY B C 1
ATOM 4468 O O . GLY B 1 193 ? -5.211 -4.988 0.616 1 91.81 193 GLY B O 1
ATOM 4469 N N . VAL B 1 194 ? -3.777 -3.58 1.616 1 93.06 194 VAL B N 1
ATOM 4470 C CA . VAL B 1 194 ? -2.602 -4.09 0.918 1 93.06 194 VAL B CA 1
ATOM 4471 C C . VAL B 1 194 ? -2.334 -5.531 1.343 1 93.06 194 VAL B C 1
ATOM 4473 O O . VAL B 1 194 ? -2.182 -6.414 0.497 1 93.06 194 VAL B O 1
ATOM 4476 N N . PRO B 1 195 ? -2.383 -5.852 2.646 1 93 195 PRO B N 1
ATOM 4477 C CA . PRO B 1 195 ? -2.15 -7.246 3.02 1 93 195 PRO B CA 1
ATOM 4478 C C . PRO B 1 195 ? -3.174 -8.203 2.404 1 93 195 PRO B C 1
ATOM 4480 O O . PRO B 1 195 ? -2.812 -9.281 1.937 1 93 195 PRO B O 1
ATOM 4483 N N . GLY B 1 196 ? -4.426 -7.785 2.482 1 95.06 196 GLY B N 1
ATOM 4484 C CA . GLY B 1 196 ? -5.449 -8.602 1.844 1 95.06 196 GLY B CA 1
ATOM 4485 C C . GLY B 1 196 ? -5.195 -8.82 0.364 1 95.06 196 GLY B C 1
ATOM 4486 O O . GLY B 1 196 ? -5.355 -9.93 -0.139 1 95.06 196 GLY B O 1
ATOM 4487 N N . ALA B 1 197 ? -4.836 -7.785 -0.275 1 95.44 197 ALA B N 1
ATOM 4488 C CA . ALA B 1 197 ? -4.559 -7.859 -1.707 1 95.44 197 ALA B CA 1
ATOM 4489 C C . ALA B 1 197 ? -3.4 -8.812 -1.992 1 95.44 197 ALA B C 1
ATOM 4491 O O . ALA B 1 197 ? -3.432 -9.562 -2.973 1 95.44 197 ALA B O 1
ATOM 4492 N N . PHE B 1 198 ? -2.361 -8.797 -1.181 1 93.5 198 PHE B N 1
ATOM 4493 C CA . PHE B 1 198 ? -1.261 -9.742 -1.296 1 93.5 198 PHE B CA 1
ATOM 4494 C C . PHE B 1 198 ? -1.769 -11.18 -1.202 1 93.5 198 PHE B C 1
ATOM 4496 O O . PHE B 1 198 ? -1.401 -12.023 -2.018 1 93.5 198 PHE B O 1
ATOM 4503 N N . MET B 1 199 ? -2.607 -11.414 -0.297 1 94.19 199 MET B N 1
ATOM 4504 C CA . MET B 1 199 ? -3.145 -12.75 -0.068 1 94.19 199 MET B CA 1
ATOM 4505 C C . MET B 1 199 ? -3.945 -13.227 -1.275 1 94.19 199 MET B C 1
ATOM 4507 O O . MET B 1 199 ? -3.936 -14.414 -1.6 1 94.19 199 MET B O 1
ATOM 4511 N N . THR B 1 200 ? -4.645 -12.32 -1.9 1 95.88 200 THR B N 1
ATOM 4512 C CA . THR B 1 200 ? -5.418 -12.719 -3.07 1 95.88 200 THR B CA 1
ATOM 4513 C C . THR B 1 200 ? -4.5 -13.211 -4.184 1 95.88 200 THR B C 1
ATOM 4515 O O . THR B 1 200 ? -4.844 -14.148 -4.906 1 95.88 200 THR B O 1
ATOM 4518 N N . LEU B 1 201 ? -3.369 -12.578 -4.328 1 92.25 201 LEU B N 1
ATOM 4519 C CA . LEU B 1 201 ? -2.426 -12.992 -5.359 1 92.25 201 LEU B CA 1
ATOM 4520 C C . LEU B 1 201 ? -1.88 -14.383 -5.07 1 92.25 201 LEU B C 1
ATOM 4522 O O . LEU B 1 201 ? -1.798 -15.227 -5.973 1 92.25 201 LEU B O 1
ATOM 4526 N N . ILE B 1 202 ? -1.591 -14.602 -3.848 1 91.31 202 ILE B N 1
ATOM 4527 C CA . ILE B 1 202 ? -1.086 -15.906 -3.43 1 91.31 202 ILE B CA 1
ATOM 4528 C C . ILE B 1 202 ? -2.17 -16.969 -3.619 1 91.31 202 ILE B C 1
ATOM 4530 O O . ILE B 1 202 ? -1.921 -18.016 -4.219 1 91.31 202 ILE B O 1
ATOM 4534 N N . ALA B 1 203 ? -3.311 -16.641 -3.168 1 95.06 203 ALA B N 1
ATOM 4535 C CA . ALA B 1 203 ? -4.418 -17.594 -3.229 1 95.06 203 ALA B CA 1
ATOM 4536 C C . ALA B 1 203 ? -4.836 -17.859 -4.672 1 95.06 203 ALA B C 1
ATOM 4538 O O . ALA B 1 203 ? -5.078 -19.016 -5.055 1 95.06 203 ALA B O 1
ATOM 4539 N N . SER B 1 204 ? -4.961 -16.844 -5.43 1 94.12 204 SER B N 1
ATOM 4540 C CA . SER B 1 204 ? -5.359 -16.969 -6.824 1 94.12 204 SER B CA 1
ATOM 4541 C C . SER B 1 204 ? -4.348 -17.797 -7.609 1 94.12 204 SER B C 1
ATOM 4543 O O . SER B 1 204 ? -4.727 -18.641 -8.43 1 94.12 204 SER B O 1
ATOM 4545 N N . SER B 1 205 ? -3.098 -17.562 -7.363 1 89.38 205 SER B N 1
ATOM 4546 C CA . SER B 1 205 ? -2.053 -18.344 -8.016 1 89.38 205 SER B CA 1
ATOM 4547 C C . SER B 1 205 ? -2.109 -19.812 -7.598 1 89.38 205 SER B C 1
ATOM 4549 O O . SER B 1 205 ? -1.914 -20.703 -8.422 1 89.38 205 SER B O 1
ATOM 4551 N N . SER B 1 206 ? -2.312 -20.047 -6.367 1 93.38 206 SER B N 1
ATOM 4552 C CA . SER B 1 206 ? -2.449 -21.406 -5.855 1 93.38 206 SER B CA 1
ATOM 4553 C C . SER B 1 206 ? -3.627 -22.125 -6.508 1 93.38 206 SER B C 1
ATOM 4555 O O . SER B 1 206 ? -3.529 -23.312 -6.852 1 93.38 206 SER B O 1
ATOM 4557 N N . LEU B 1 207 ? -4.68 -21.438 -6.684 1 96 207 LEU B N 1
ATOM 4558 C CA . LEU B 1 207 ? -5.859 -22.016 -7.324 1 96 207 LEU B CA 1
ATOM 4559 C C . LEU B 1 207 ? -5.578 -22.328 -8.789 1 96 207 LEU B C 1
ATOM 4561 O O . LEU B 1 207 ? -5.93 -23.406 -9.266 1 96 207 LEU B O 1
ATOM 4565 N N . THR B 1 208 ? -4.973 -21.422 -9.445 1 91.19 208 THR B N 1
ATOM 4566 C CA . THR B 1 208 ? -4.629 -21.625 -10.852 1 91.19 208 THR B CA 1
ATOM 4567 C C . THR B 1 208 ? -3.75 -22.859 -11.008 1 91.19 208 THR B C 1
ATOM 4569 O O . THR B 1 208 ? -3.971 -23.672 -11.914 1 91.19 208 THR B O 1
ATOM 4572 N N . GLN B 1 209 ? -2.836 -23 -10.102 1 89.44 209 GLN B N 1
ATOM 4573 C CA . GLN B 1 209 ? -1.962 -24.172 -10.133 1 89.44 209 GLN B CA 1
ATOM 4574 C C . GLN B 1 209 ? -2.748 -25.453 -9.867 1 89.44 209 GLN B C 1
ATOM 4576 O O . GLN B 1 209 ? -2.543 -26.469 -10.539 1 89.44 209 GLN B O 1
ATOM 4581 N N . ALA B 1 210 ? -3.588 -25.422 -8.945 1 95 210 ALA B N 1
ATOM 4582 C CA . ALA B 1 210 ? -4.398 -26.578 -8.594 1 95 210 ALA B CA 1
ATOM 4583 C C . ALA B 1 210 ? -5.305 -26.984 -9.758 1 95 210 ALA B C 1
ATOM 4585 O O . ALA B 1 210 ? -5.445 -28.172 -10.055 1 95 210 ALA B O 1
ATOM 4586 N N . LEU B 1 211 ? -5.871 -26.047 -10.391 1 95.06 211 LEU B N 1
ATOM 4587 C CA . LEU B 1 211 ? -6.738 -26.312 -11.539 1 95.06 211 LEU B CA 1
ATOM 4588 C C . LEU B 1 211 ? -5.965 -26.969 -12.672 1 95.06 211 LEU B C 1
ATOM 4590 O O . LEU B 1 211 ? -6.477 -27.891 -13.328 1 95.06 211 LEU B O 1
ATOM 4594 N N . ALA B 1 212 ? -4.773 -26.516 -12.852 1 89.19 212 ALA B N 1
ATOM 4595 C CA . ALA B 1 212 ? -3.926 -27.078 -13.898 1 89.19 212 ALA B CA 1
ATOM 4596 C C . ALA B 1 212 ? -3.537 -28.516 -13.562 1 89.19 212 ALA B C 1
ATOM 4598 O O . ALA B 1 212 ? -3.424 -29.359 -14.461 1 89.19 212 ALA B O 1
ATOM 4599 N N . GLN B 1 213 ? -3.393 -28.828 -12.32 1 91.06 213 GLN B N 1
ATOM 4600 C CA . GLN B 1 213 ? -2.869 -30.125 -11.883 1 91.06 213 GLN B CA 1
ATOM 4601 C C . GLN B 1 213 ? -3.984 -31.156 -11.789 1 91.06 213 GLN B C 1
ATOM 4603 O O . GLN B 1 213 ? -3.809 -32.312 -12.195 1 91.06 213 GLN B O 1
ATOM 4608 N N . ILE B 1 214 ? -5.168 -30.766 -11.234 1 94.75 214 ILE B N 1
ATOM 4609 C CA . ILE B 1 214 ? -6.133 -31.812 -10.914 1 94.75 214 ILE B CA 1
ATOM 4610 C C . ILE B 1 214 ? -7.438 -31.547 -11.672 1 94.75 214 ILE B C 1
ATOM 4612 O O . ILE B 1 214 ? -8.352 -32.375 -11.641 1 94.75 214 ILE B O 1
ATOM 4616 N N . GLY B 1 215 ? -7.582 -30.453 -12.297 1 95.25 215 GLY B N 1
ATOM 4617 C CA . GLY B 1 215 ? -8.781 -30.141 -13.055 1 95.25 215 GLY B CA 1
ATOM 4618 C C . GLY B 1 215 ? -9.859 -29.484 -12.211 1 95.25 215 GLY B C 1
ATOM 4619 O O . GLY B 1 215 ? -9.727 -29.375 -10.992 1 95.25 215 GLY B O 1
ATOM 4620 N N . PRO B 1 216 ? -10.914 -29.062 -12.797 1 96.69 216 PRO B N 1
ATOM 4621 C CA . PRO B 1 216 ? -11.906 -28.203 -12.148 1 96.69 216 PRO B CA 1
ATOM 4622 C C . PRO B 1 216 ? -13.039 -28.984 -11.5 1 96.69 216 PRO B C 1
ATOM 4624 O O . PRO B 1 216 ? -13.852 -28.422 -10.766 1 96.69 216 PRO B O 1
ATOM 4627 N N . ARG B 1 217 ? -13.125 -30.297 -11.68 1 97.44 217 ARG B N 1
ATOM 4628 C CA . ARG B 1 217 ? -14.352 -31.047 -11.445 1 97.44 217 ARG B CA 1
ATOM 4629 C C . ARG B 1 217 ? -14.484 -31.422 -9.969 1 97.44 217 ARG B C 1
ATOM 4631 O O . ARG B 1 217 ? -15.547 -31.875 -9.539 1 97.44 217 ARG B O 1
ATOM 4638 N N . ASP B 1 218 ? -13.453 -31.312 -9.188 1 97.81 218 ASP B N 1
ATOM 4639 C CA . ASP B 1 218 ? -13.477 -31.656 -7.773 1 97.81 218 ASP B CA 1
ATOM 4640 C C . ASP B 1 218 ? -13.148 -30.438 -6.906 1 97.81 218 ASP B C 1
ATOM 4642 O O . ASP B 1 218 ? -12.039 -30.328 -6.387 1 97.81 218 ASP B O 1
ATOM 4646 N N . PRO B 1 219 ? -14.156 -29.625 -6.586 1 98.31 219 PRO B N 1
ATOM 4647 C CA . PRO B 1 219 ? -13.93 -28.406 -5.805 1 98.31 219 PRO B CA 1
ATOM 4648 C C . PRO B 1 219 ? -13.336 -28.688 -4.43 1 98.31 219 PRO B C 1
ATOM 4650 O O . PRO B 1 219 ? -12.539 -27.891 -3.92 1 98.31 219 PRO B O 1
ATOM 4653 N N . ALA B 1 220 ? -13.703 -29.766 -3.801 1 98.12 220 ALA B N 1
ATOM 4654 C CA . ALA B 1 220 ? -13.164 -30.109 -2.49 1 98.12 220 ALA B CA 1
ATOM 4655 C C . ALA B 1 220 ? -11.664 -30.375 -2.566 1 98.12 220 ALA B C 1
ATOM 4657 O O . ALA B 1 220 ? -10.898 -29.906 -1.719 1 98.12 220 ALA B O 1
ATOM 4658 N N . ALA B 1 221 ? -11.273 -31.109 -3.559 1 98 221 ALA B N 1
ATOM 4659 C CA . ALA B 1 221 ? -9.852 -31.375 -3.764 1 98 221 ALA B CA 1
ATOM 4660 C C . ALA B 1 221 ? -9.094 -30.078 -4.059 1 98 221 ALA B C 1
ATOM 4662 O O . ALA B 1 221 ? -7.934 -29.938 -3.656 1 98 221 ALA B O 1
ATOM 4663 N N . LEU B 1 222 ? -9.734 -29.219 -4.777 1 98.12 222 LEU B N 1
ATOM 4664 C CA . LEU B 1 222 ? -9.117 -27.938 -5.094 1 98.12 222 LEU B CA 1
ATOM 4665 C C . LEU B 1 222 ? -8.898 -27.109 -3.83 1 98.12 222 LEU B C 1
ATOM 4667 O O . LEU B 1 222 ? -7.844 -26.5 -3.666 1 98.12 222 LEU B O 1
ATOM 4671 N N . LEU B 1 223 ? -9.898 -27.125 -2.934 1 98 223 LEU B N 1
ATOM 4672 C CA . LEU B 1 223 ? -9.734 -26.422 -1.665 1 98 223 LEU B CA 1
ATOM 4673 C C . LEU B 1 223 ? -8.539 -26.969 -0.891 1 98 223 LEU B C 1
ATOM 4675 O O . LEU B 1 223 ? -7.734 -26.203 -0.359 1 98 223 LEU B O 1
ATOM 4679 N N . SER B 1 224 ? -8.422 -28.266 -0.851 1 97.56 224 SER B N 1
ATOM 4680 C CA . SER B 1 224 ? -7.332 -28.906 -0.136 1 97.56 224 SER B CA 1
ATOM 4681 C C . SER B 1 224 ? -5.984 -28.578 -0.76 1 97.56 224 SER B C 1
ATOM 4683 O O . SER B 1 224 ? -5.004 -28.344 -0.048 1 97.56 224 SER B O 1
ATOM 4685 N N . ALA B 1 225 ? -5.969 -28.547 -2.064 1 96.38 225 ALA B N 1
ATOM 4686 C CA . ALA B 1 225 ? -4.734 -28.219 -2.77 1 96.38 225 ALA B CA 1
ATOM 4687 C C . ALA B 1 225 ? -4.309 -26.781 -2.49 1 96.38 225 ALA B C 1
ATOM 4689 O O . ALA B 1 225 ? -3.125 -26.5 -2.271 1 96.38 225 ALA B O 1
ATOM 4690 N N . VAL B 1 226 ? -5.242 -25.875 -2.531 1 96.62 226 VAL B N 1
ATOM 4691 C CA . VAL B 1 226 ? -4.953 -24.469 -2.246 1 96.62 226 VAL B CA 1
ATOM 4692 C C . VAL B 1 226 ? -4.48 -24.328 -0.802 1 96.62 226 VAL B C 1
ATOM 4694 O O . VAL B 1 226 ? -3.555 -23.562 -0.521 1 96.62 226 VAL B O 1
ATOM 4697 N N . ASN B 1 227 ? -5.105 -25.031 0.096 1 96.56 227 ASN B N 1
ATOM 4698 C CA . ASN B 1 227 ? -4.711 -25.031 1.5 1 96.56 227 ASN B CA 1
ATOM 4699 C C . ASN B 1 227 ? -3.238 -25.391 1.666 1 96.56 227 ASN B C 1
ATOM 4701 O O . ASN B 1 227 ? -2.486 -24.672 2.326 1 96.56 227 ASN B O 1
ATOM 4705 N N . ARG B 1 228 ? -2.811 -26.422 1.043 1 94.31 228 ARG B N 1
ATOM 4706 C CA . ARG B 1 228 ? -1.43 -26.891 1.128 1 94.31 228 ARG B CA 1
ATOM 4707 C C . ARG B 1 228 ? -0.472 -25.875 0.509 1 94.31 228 ARG B C 1
ATOM 4709 O O . ARG B 1 228 ? 0.587 -25.594 1.072 1 94.31 228 ARG B O 1
ATOM 4716 N N . SER B 1 229 ? -0.892 -25.375 -0.601 1 92.75 229 SER B N 1
ATOM 4717 C CA . SER B 1 229 ? -0.038 -24.438 -1.327 1 92.75 229 SER B CA 1
ATOM 4718 C C . SER B 1 229 ? 0.163 -23.141 -0.541 1 92.75 229 SER B C 1
ATOM 4720 O O . SER B 1 229 ? 1.288 -22.656 -0.412 1 92.75 229 SER B O 1
ATOM 4722 N N . VAL B 1 230 ? -0.895 -22.578 -0.025 1 92.38 230 VAL B N 1
ATOM 4723 C CA . VAL B 1 230 ? -0.831 -21.344 0.729 1 92.38 230 VAL B CA 1
ATOM 4724 C C . VAL B 1 230 ? 0.028 -21.531 1.978 1 92.38 230 VAL B C 1
ATOM 4726 O O . VAL B 1 230 ? 0.888 -20.703 2.281 1 92.38 230 VAL B O 1
ATOM 4729 N N . LYS B 1 231 ? -0.127 -22.578 2.617 1 91.12 231 LYS B N 1
ATOM 4730 C CA . LYS B 1 231 ? 0.648 -22.875 3.82 1 91.12 231 LYS B CA 1
ATOM 4731 C C . LYS B 1 231 ? 2.133 -23.016 3.498 1 91.12 231 LYS B C 1
ATOM 4733 O O . LYS B 1 231 ? 2.986 -22.531 4.242 1 91.12 231 LYS B O 1
ATOM 4738 N N . SER B 1 232 ? 2.342 -23.656 2.459 1 86.62 232 SER B N 1
ATOM 4739 C CA . SER B 1 232 ? 3.727 -23.844 2.037 1 86.62 232 SER B CA 1
ATOM 4740 C C . SER B 1 232 ? 4.387 -22.516 1.688 1 86.62 232 SER B C 1
ATOM 4742 O O . SER B 1 232 ? 5.508 -22.25 2.115 1 86.62 232 SER B O 1
ATOM 4744 N N . LEU B 1 233 ? 3.695 -21.719 0.918 1 84.25 233 LEU B N 1
ATOM 4745 C CA . LEU B 1 233 ? 4.238 -20.453 0.438 1 84.25 233 LEU B CA 1
ATOM 4746 C C . LEU B 1 233 ? 4.461 -19.484 1.596 1 84.25 233 LEU B C 1
ATOM 4748 O O . LEU B 1 233 ? 5.398 -18.688 1.565 1 84.25 233 LEU B O 1
ATOM 4752 N N . LEU B 1 234 ? 3.652 -19.594 2.652 1 86.5 234 LEU B N 1
ATOM 4753 C CA . LEU B 1 234 ? 3.746 -18.656 3.77 1 86.5 234 LEU B CA 1
ATOM 4754 C C . LEU B 1 234 ? 4.539 -19.266 4.922 1 86.5 234 LEU B C 1
ATOM 4756 O O . LEU B 1 234 ? 4.707 -18.641 5.965 1 86.5 234 LEU B O 1
ATOM 4760 N N . GLY B 1 235 ? 5.055 -20.438 4.711 1 77.69 235 GLY B N 1
ATOM 4761 C CA . GLY B 1 235 ? 5.855 -21.094 5.73 1 77.69 235 GLY B CA 1
ATOM 4762 C C . GLY B 1 235 ? 5.062 -21.453 6.973 1 77.69 235 GLY B C 1
ATOM 4763 O O . GLY B 1 235 ? 5.59 -21.391 8.086 1 77.69 235 GLY B O 1
ATOM 4764 N N . GLN B 1 236 ? 3.887 -21.594 6.871 1 71.25 236 GLN B N 1
ATOM 4765 C CA . GLN B 1 236 ? 3.008 -21.875 8 1 71.25 236 GLN B CA 1
ATOM 4766 C C . GLN B 1 236 ? 2.959 -23.375 8.305 1 71.25 236 GLN B C 1
ATOM 4768 O O . GLN B 1 236 ? 2.09 -23.844 9.047 1 71.25 236 GLN B O 1
ATOM 4773 N N . VAL B 1 237 ? 3.9 -24.125 7.883 1 61.5 237 VAL B N 1
ATOM 4774 C CA . VAL B 1 237 ? 3.957 -25.547 8.156 1 61.5 237 VAL B CA 1
ATOM 4775 C C . VAL B 1 237 ? 4.789 -25.797 9.414 1 61.5 237 VAL B C 1
ATOM 4777 O O . VAL B 1 237 ? 5.801 -25.141 9.641 1 61.5 237 VAL B O 1
ATOM 4780 N N . LYS B 1 238 ? 4.059 -26.344 10.648 1 57.47 238 LYS B N 1
ATOM 4781 C CA . LYS B 1 238 ? 4.457 -26.562 12.039 1 57.47 238 LYS B CA 1
ATOM 4782 C C . LYS B 1 238 ? 5.926 -26.969 12.133 1 57.47 238 LYS B C 1
ATOM 4784 O O . LYS B 1 238 ? 6.535 -26.875 13.195 1 57.47 238 LYS B O 1
ATOM 4789 N N . GLY B 1 239 ? 6.504 -27.625 11.258 1 48.59 239 GLY B N 1
ATOM 4790 C CA . GLY B 1 239 ? 7.742 -28.297 11.609 1 48.59 239 GLY B CA 1
ATOM 4791 C C . GLY B 1 239 ? 8.844 -27.328 12.031 1 48.59 239 GLY B C 1
ATOM 4792 O O . GLY B 1 239 ? 9.953 -27.766 12.359 1 48.59 239 GLY B O 1
ATOM 4793 N N . VAL B 1 240 ? 8.969 -26.172 11.391 1 43.06 240 VAL B N 1
ATOM 4794 C CA . VAL B 1 240 ? 10.18 -25.453 11.758 1 43.06 240 VAL B CA 1
ATOM 4795 C C . VAL B 1 240 ? 9.93 -24.625 13.016 1 43.06 240 VAL B C 1
ATOM 4797 O O . VAL B 1 240 ? 8.828 -24.109 13.227 1 43.06 240 VAL B O 1
ATOM 4800 N N . ASP B 1 241 ? 10.641 -24.766 13.984 1 47.66 241 ASP B N 1
ATOM 4801 C CA . ASP B 1 241 ? 10.773 -24.297 15.359 1 47.66 241 ASP B CA 1
ATOM 4802 C C . ASP B 1 241 ? 10.242 -22.875 15.508 1 47.66 241 ASP B C 1
ATOM 4804 O O . ASP B 1 241 ? 10.234 -22.312 16.609 1 47.66 241 ASP B O 1
ATOM 4808 N N . GLU B 1 242 ? 10.086 -22.141 14.391 1 53.09 242 GLU B N 1
ATOM 4809 C CA . GLU B 1 242 ? 9.891 -20.703 14.625 1 53.09 242 GLU B CA 1
ATOM 4810 C C . GLU B 1 242 ? 8.43 -20.312 14.414 1 53.09 242 GLU B C 1
ATOM 4812 O O . GLU B 1 242 ? 7.699 -20.969 13.68 1 53.09 242 GLU B O 1
ATOM 4817 N N . THR B 1 243 ? 7.883 -19.516 15.336 1 54.66 243 THR B N 1
ATOM 4818 C CA . THR B 1 243 ? 6.582 -18.844 15.359 1 54.66 243 THR B CA 1
ATOM 4819 C C . THR B 1 243 ? 6.203 -18.344 13.969 1 54.66 243 THR B C 1
ATOM 4821 O O . THR B 1 243 ? 6.969 -17.609 13.336 1 54.66 243 THR B O 1
ATOM 4824 N N . PRO B 1 244 ? 5.141 -19.016 13.492 1 59.88 244 PRO B N 1
ATOM 4825 C CA . PRO B 1 244 ? 4.734 -18.547 12.172 1 59.88 244 PRO B CA 1
ATOM 4826 C C . PRO B 1 244 ? 4.641 -17.016 12.094 1 59.88 244 PRO B C 1
ATOM 4828 O O . PRO B 1 244 ? 4.156 -16.375 13.031 1 59.88 244 PRO B O 1
ATOM 4831 N N . GLU B 1 245 ? 5.32 -16.484 11.148 1 64.12 245 GLU B N 1
ATOM 4832 C CA . GLU B 1 245 ? 5.367 -15.039 10.984 1 64.12 245 GLU B CA 1
ATOM 4833 C C . GLU B 1 245 ? 4.008 -14.477 10.578 1 64.12 245 GLU B C 1
ATOM 4835 O O . GLU B 1 245 ? 3.703 -13.312 10.844 1 64.12 245 GLU B O 1
ATOM 4840 N N . SER B 1 246 ? 3.111 -15.414 9.992 1 74.19 246 SER B N 1
ATOM 4841 C CA . SER B 1 246 ? 1.807 -14.93 9.555 1 74.19 246 SER B CA 1
ATOM 4842 C C . SER B 1 246 ? 0.729 -15.984 9.742 1 74.19 246 SER B C 1
ATOM 4844 O O . SER B 1 246 ? 1.018 -17.188 9.711 1 74.19 246 SER B O 1
ATOM 4846 N N . ASP B 1 247 ? -0.415 -15.672 10.195 1 81.94 247 ASP B N 1
ATOM 4847 C CA . ASP B 1 247 ? -1.597 -16.531 10.203 1 81.94 247 ASP B CA 1
ATOM 4848 C C . ASP B 1 247 ? -2.67 -15.992 9.258 1 81.94 247 ASP B C 1
ATOM 4850 O O . ASP B 1 247 ? -3.688 -15.461 9.703 1 81.94 247 ASP B O 1
ATOM 4854 N N . ASP B 1 248 ? -2.379 -16.234 8.023 1 89.69 248 ASP B N 1
ATOM 4855 C CA . ASP B 1 248 ? -3.252 -15.703 6.98 1 89.69 248 ASP B CA 1
ATOM 4856 C C . ASP B 1 248 ? -3.855 -16.828 6.137 1 89.69 248 ASP B C 1
ATOM 4858 O O . ASP B 1 248 ? -3.223 -17.859 5.934 1 89.69 248 ASP B O 1
ATOM 4862 N N . GLY B 1 249 ? -4.988 -16.609 5.742 1 94.31 249 GLY B N 1
ATOM 4863 C CA . GLY B 1 249 ? -5.73 -17.578 4.934 1 94.31 249 GLY B CA 1
ATOM 4864 C C . GLY B 1 249 ? -6.91 -16.953 4.211 1 94.31 249 GLY B C 1
ATOM 4865 O O . GLY B 1 249 ? -6.871 -15.773 3.838 1 94.31 249 GLY B O 1
ATOM 4866 N N . LEU B 1 250 ? -7.863 -17.859 3.912 1 96.75 250 LEU B N 1
ATOM 4867 C CA . LEU B 1 250 ? -9.008 -17.328 3.176 1 96.75 250 LEU B CA 1
ATOM 4868 C C . LEU B 1 250 ? -10.25 -18.172 3.422 1 96.75 250 LEU B C 1
ATOM 4870 O O . LEU B 1 250 ? -10.141 -19.344 3.779 1 96.75 250 LEU B O 1
ATOM 4874 N N . ASP B 1 251 ? -11.367 -17.594 3.324 1 97.31 251 ASP B N 1
ATOM 4875 C CA . ASP B 1 251 ? -12.656 -18.234 3.137 1 97.31 251 ASP B CA 1
ATOM 4876 C C . ASP B 1 251 ? -13.023 -18.312 1.656 1 97.31 251 ASP B C 1
ATOM 4878 O O . ASP B 1 251 ? -12.672 -17.422 0.879 1 97.31 251 ASP B O 1
ATOM 4882 N N . ALA B 1 252 ? -13.703 -19.422 1.276 1 98.19 252 ALA B N 1
ATOM 4883 C CA . ALA B 1 252 ? -13.922 -19.547 -0.164 1 98.19 252 ALA B CA 1
ATOM 4884 C C . ALA B 1 252 ? -15.102 -20.453 -0.473 1 98.19 252 ALA B C 1
ATOM 4886 O O . ALA B 1 252 ? -15.453 -21.312 0.332 1 98.19 252 ALA B O 1
ATOM 4887 N N . ALA B 1 253 ? -15.688 -20.25 -1.566 1 98.44 253 ALA B N 1
ATOM 4888 C CA . ALA B 1 253 ? -16.641 -21.141 -2.234 1 98.44 253 ALA B CA 1
ATOM 4889 C C . ALA B 1 253 ? -16.125 -21.531 -3.623 1 98.44 253 ALA B C 1
ATOM 4891 O O . ALA B 1 253 ? -15.953 -20.672 -4.488 1 98.44 253 ALA B O 1
ATOM 4892 N N . PHE B 1 254 ? -15.867 -22.828 -3.811 1 98.69 254 PHE B N 1
ATOM 4893 C CA . PHE B 1 254 ? -15.516 -23.375 -5.113 1 98.69 254 PHE B CA 1
ATOM 4894 C C . PHE B 1 254 ? -16.656 -24.219 -5.676 1 98.69 254 PHE B C 1
ATOM 4896 O O . PHE B 1 254 ? -17.297 -24.969 -4.941 1 98.69 254 PHE B O 1
ATOM 4903 N N . PHE B 1 255 ? -16.906 -24.078 -7.004 1 98.5 255 PHE B N 1
ATOM 4904 C CA . PHE B 1 255 ? -18.016 -24.844 -7.551 1 98.5 255 PHE B CA 1
ATOM 4905 C C . PHE B 1 255 ? -17.797 -25.141 -9.031 1 98.5 255 PHE B C 1
ATOM 4907 O O . PHE B 1 255 ? -17.156 -24.359 -9.734 1 98.5 255 PHE B O 1
ATOM 4914 N N . TRP B 1 256 ? -18.297 -26.266 -9.422 1 98.44 256 TRP B N 1
ATOM 4915 C CA . TRP B 1 256 ? -18.25 -26.766 -10.789 1 98.44 256 TRP B CA 1
ATOM 4916 C C . TRP B 1 256 ? -19.656 -27.109 -11.297 1 98.44 256 TRP B C 1
ATOM 4918 O O . TRP B 1 256 ? -20.438 -27.75 -10.594 1 98.44 256 TRP B O 1
ATOM 4928 N N . TYR B 1 257 ? -19.953 -26.672 -12.477 1 97.81 257 TYR B N 1
ATOM 4929 C CA . TYR B 1 257 ? -21.219 -27 -13.102 1 97.81 257 TYR B CA 1
ATOM 4930 C C . TYR B 1 257 ? -21.016 -27.922 -14.305 1 97.81 257 TYR B C 1
ATOM 4932 O O . TYR B 1 257 ? -20.375 -27.531 -15.289 1 97.81 257 TYR B O 1
ATOM 4940 N N . ASP B 1 258 ? -21.547 -29.078 -14.203 1 96.81 258 ASP B N 1
ATOM 4941 C CA . ASP B 1 258 ? -21.531 -30.047 -15.297 1 96.81 258 ASP B CA 1
ATOM 4942 C C . ASP B 1 258 ? -22.734 -29.828 -16.234 1 96.81 258 ASP B C 1
ATOM 4944 O O . ASP B 1 258 ? -23.875 -30.094 -15.852 1 96.81 258 ASP B O 1
ATOM 4948 N N . ILE B 1 259 ? -22.484 -29.438 -17.391 1 94.06 259 ILE B N 1
ATOM 4949 C CA . ILE B 1 259 ? -23.547 -29.047 -18.312 1 94.06 259 ILE B CA 1
ATOM 4950 C C . ILE B 1 259 ? -24.391 -30.266 -18.688 1 94.06 259 ILE B C 1
ATOM 4952 O O . ILE B 1 259 ? -25.609 -30.188 -18.688 1 94.06 259 ILE B O 1
ATOM 4956 N N . ALA B 1 260 ? -23.719 -31.328 -19.031 1 93.5 260 ALA B N 1
ATOM 4957 C CA . ALA B 1 260 ? -24.406 -32.531 -19.484 1 93.5 260 ALA B CA 1
ATOM 4958 C C . ALA B 1 260 ? -25.359 -33.062 -18.406 1 93.5 260 ALA B C 1
ATOM 4960 O O . ALA B 1 260 ? -26.469 -33.469 -18.703 1 93.5 260 ALA B O 1
ATOM 4961 N N . ARG B 1 261 ? -24.953 -33 -17.188 1 94.75 261 ARG B N 1
ATOM 4962 C CA . ARG B 1 261 ? -25.734 -33.531 -16.094 1 94.75 261 ARG B CA 1
ATOM 4963 C C . ARG B 1 261 ? -26.562 -32.469 -15.406 1 94.75 261 ARG B C 1
ATOM 4965 O O . ARG B 1 261 ? -27.406 -32.75 -14.539 1 94.75 261 ARG B O 1
ATOM 4972 N N . ALA B 1 262 ? -26.328 -31.219 -15.781 1 95.75 262 ALA B N 1
ATOM 4973 C CA . ALA B 1 262 ? -26.969 -30.094 -15.109 1 95.75 262 ALA B CA 1
ATOM 4974 C C . ALA B 1 262 ? -26.766 -30.172 -13.594 1 95.75 262 ALA B C 1
ATOM 4976 O O . ALA B 1 262 ? -27.719 -30 -12.828 1 95.75 262 ALA B O 1
ATOM 4977 N N . GLU B 1 263 ? -25.594 -30.469 -13.234 1 96.81 263 GLU B N 1
ATOM 4978 C CA . GLU B 1 263 ? -25.266 -30.703 -11.836 1 96.81 263 GLU B CA 1
ATOM 4979 C C . GLU B 1 263 ? -24.219 -29.703 -11.344 1 96.81 263 GLU B C 1
ATOM 4981 O O . GLU B 1 263 ? -23.234 -29.438 -12.023 1 96.81 263 GLU B O 1
ATOM 4986 N N . LEU B 1 264 ? -24.5 -29.156 -10.172 1 97.62 264 LEU B N 1
ATOM 4987 C CA . LEU B 1 264 ? -23.562 -28.281 -9.484 1 97.62 264 LEU B CA 1
ATOM 4988 C C . LEU B 1 264 ? -22.828 -29.016 -8.375 1 97.62 264 LEU B C 1
ATOM 4990 O O . LEU B 1 264 ? -23.469 -29.625 -7.5 1 97.62 264 LEU B O 1
ATOM 4994 N N . VAL B 1 265 ? -21.547 -29.016 -8.469 1 98.38 265 VAL B N 1
ATOM 4995 C CA . VAL B 1 265 ? -20.703 -29.547 -7.406 1 98.38 265 VAL B CA 1
ATOM 4996 C C . VAL B 1 265 ? -20.062 -28.406 -6.621 1 98.38 265 VAL B C 1
ATOM 4998 O O . VAL B 1 265 ? -19.422 -27.531 -7.203 1 98.38 265 VAL B O 1
ATOM 5001 N N . TYR B 1 266 ? -20.25 -28.422 -5.297 1 98.19 266 TYR B N 1
ATOM 5002 C CA . TYR B 1 266 ? -19.828 -27.312 -4.453 1 98.19 266 TYR B CA 1
ATOM 5003 C C . TYR B 1 266 ? -18.953 -27.812 -3.299 1 98.19 266 TYR B C 1
ATOM 5005 O O . TYR B 1 266 ? -19.203 -28.875 -2.746 1 98.19 266 TYR B O 1
ATOM 5013 N N . ALA B 1 267 ? -17.953 -27.094 -2.965 1 98.44 267 ALA B N 1
ATOM 5014 C CA . ALA B 1 267 ? -17.219 -27.172 -1.707 1 98.44 267 ALA B CA 1
ATOM 5015 C C . ALA B 1 267 ? -16.875 -25.797 -1.17 1 98.44 267 ALA B C 1
ATOM 5017 O O . ALA B 1 267 ? -16.484 -24.906 -1.931 1 98.44 267 ALA B O 1
ATOM 5018 N N . GLY B 1 268 ? -17.094 -25.641 0.136 1 97.56 268 GLY B N 1
ATOM 5019 C CA . GLY B 1 268 ? -16.875 -24.328 0.694 1 97.56 268 GLY B CA 1
ATOM 5020 C C . GLY B 1 268 ? -16.141 -24.344 2.021 1 97.56 268 GLY B C 1
ATOM 5021 O O . GLY B 1 268 ? -16.266 -25.297 2.791 1 97.56 268 GLY B O 1
ATOM 5022 N N . ALA B 1 269 ? -15.359 -23.328 2.199 1 97.44 269 ALA B N 1
ATOM 5023 C CA . ALA B 1 269 ? -14.773 -22.984 3.49 1 97.44 269 ALA B CA 1
ATOM 5024 C C . ALA B 1 269 ? -15.383 -21.688 4.039 1 97.44 269 ALA B C 1
ATOM 5026 O O . ALA B 1 269 ? -14.922 -20.594 3.713 1 97.44 269 ALA B O 1
ATOM 5027 N N . ARG B 1 270 ? -16.359 -21.75 4.852 1 95.88 270 ARG B N 1
ATOM 5028 C CA . ARG B 1 270 ? -17.031 -20.688 5.594 1 95.88 270 ARG B CA 1
ATOM 5029 C C . ARG B 1 270 ? -17.828 -19.781 4.66 1 95.88 270 ARG B C 1
ATOM 5031 O O . ARG B 1 270 ? -18.438 -18.812 5.102 1 95.88 270 ARG B O 1
ATOM 5038 N N . VAL B 1 271 ? -17.812 -19.984 3.371 1 96.88 271 VAL B N 1
ATOM 5039 C CA . VAL B 1 271 ? -18.609 -19.25 2.41 1 96.88 271 VAL B CA 1
ATOM 5040 C C . VAL B 1 271 ? -19.688 -20.156 1.824 1 96.88 271 VAL B C 1
ATOM 5042 O O . VAL B 1 271 ? -19.375 -21.203 1.25 1 96.88 271 VAL B O 1
ATOM 5045 N N . ALA B 1 272 ? -20.875 -19.766 1.89 1 96.94 272 ALA B N 1
ATOM 5046 C CA . ALA B 1 272 ? -22 -20.578 1.435 1 96.94 272 ALA B CA 1
ATOM 5047 C C . ALA B 1 272 ? -22.391 -20.234 0.002 1 96.94 272 ALA B C 1
ATOM 5049 O O . ALA B 1 272 ? -22.078 -19.141 -0.483 1 96.94 272 ALA B O 1
ATOM 5050 N N . LEU B 1 273 ? -22.969 -21.125 -0.646 1 97.88 273 LEU B N 1
ATOM 5051 C CA . LEU B 1 273 ? -23.594 -20.938 -1.945 1 97.88 273 LEU B CA 1
ATOM 5052 C C . LEU B 1 273 ? -25.109 -21.109 -1.843 1 97.88 273 LEU B C 1
ATOM 5054 O O . LEU B 1 273 ? -25.594 -22.094 -1.28 1 97.88 273 LEU B O 1
ATOM 5058 N N . HIS B 1 274 ? -25.875 -20.156 -2.371 1 98 274 HIS B N 1
ATOM 5059 C CA . HIS B 1 274 ? -27.328 -20.172 -2.287 1 98 274 HIS B CA 1
ATOM 5060 C C . HIS B 1 274 ? -27.953 -20.422 -3.65 1 98 274 HIS B C 1
ATOM 5062 O O . HIS B 1 274 ? -27.562 -19.812 -4.648 1 98 274 HIS B O 1
ATOM 5068 N N . VAL B 1 275 ? -28.938 -21.359 -3.645 1 97.88 275 VAL B N 1
ATOM 5069 C CA . VAL B 1 275 ? -29.609 -21.734 -4.887 1 97.88 275 VAL B CA 1
ATOM 5070 C C . VAL B 1 275 ? -31.109 -21.516 -4.754 1 97.88 275 VAL B C 1
ATOM 5072 O O . VAL B 1 275 ? -31.703 -21.875 -3.734 1 97.88 275 VAL B O 1
ATOM 5075 N N . LEU B 1 276 ? -31.656 -20.891 -5.738 1 97.81 276 LEU B N 1
ATOM 5076 C CA . LEU B 1 276 ? -33.094 -20.734 -5.848 1 97.81 276 LEU B CA 1
ATOM 5077 C C . LEU B 1 276 ? -33.625 -21.312 -7.152 1 97.81 276 LEU B C 1
ATOM 5079 O O . LEU B 1 276 ? -33.5 -20.703 -8.211 1 97.81 276 LEU B O 1
ATOM 5083 N N . GLN B 1 277 ? -34.219 -22.469 -7.012 1 96.19 277 GLN B N 1
ATOM 5084 C CA . GLN B 1 277 ? -34.781 -23.062 -8.211 1 96.19 277 GLN B CA 1
ATOM 5085 C C . GLN B 1 277 ? -36.094 -22.375 -8.594 1 96.19 277 GLN B C 1
ATOM 5087 O O . GLN B 1 277 ? -36.688 -21.688 -7.77 1 96.19 277 GLN B O 1
ATOM 5092 N N . PRO B 1 278 ? -36.531 -22.531 -9.82 1 93.62 278 PRO B N 1
ATOM 5093 C CA . PRO B 1 278 ? -37.656 -21.734 -10.336 1 93.62 278 PRO B CA 1
ATOM 5094 C C . PRO B 1 278 ? -38.906 -21.844 -9.484 1 93.62 278 PRO B C 1
ATOM 5096 O O . PRO B 1 278 ? -39.625 -20.859 -9.273 1 93.62 278 PRO B O 1
ATOM 5099 N N . ASP B 1 279 ? -39.188 -22.953 -8.898 1 92.44 279 ASP B N 1
ATOM 5100 C CA . ASP B 1 279 ? -40.469 -23.125 -8.188 1 92.44 279 ASP B CA 1
ATOM 5101 C C . ASP B 1 279 ? -40.25 -23.094 -6.676 1 92.44 279 ASP B C 1
ATOM 5103 O O . ASP B 1 279 ? -41.188 -23.234 -5.906 1 92.44 279 ASP B O 1
ATOM 5107 N N . ASP B 1 280 ? -39.062 -22.797 -6.277 1 94.94 280 ASP B N 1
ATOM 5108 C CA . ASP B 1 280 ? -38.75 -22.75 -4.848 1 94.94 280 ASP B CA 1
ATOM 5109 C C . ASP B 1 280 ? -39.25 -21.453 -4.23 1 94.94 280 ASP B C 1
ATOM 5111 O O . ASP B 1 280 ? -39.25 -20.406 -4.895 1 94.94 280 ASP B O 1
ATOM 5115 N N . GLN B 1 281 ? -39.594 -21.516 -2.977 1 94.25 281 GLN B N 1
ATOM 5116 C CA . GLN B 1 281 ? -40.062 -20.312 -2.277 1 94.25 281 GLN B CA 1
ATOM 5117 C C . GLN B 1 281 ? -38.969 -19.766 -1.354 1 94.25 281 GLN B C 1
ATOM 5119 O O . GLN B 1 281 ? -39.125 -18.688 -0.779 1 94.25 281 GLN B O 1
ATOM 5124 N N . GLN B 1 282 ? -37.969 -20.469 -1.243 1 94.12 282 GLN B N 1
ATOM 5125 C CA . GLN B 1 282 ? -36.844 -20.047 -0.441 1 94.12 282 GLN B CA 1
ATOM 5126 C C . GLN B 1 282 ? -35.531 -20.578 -1.016 1 94.12 282 GLN B C 1
ATOM 5128 O O . GLN B 1 282 ? -35.531 -21.562 -1.743 1 94.12 282 GLN B O 1
ATOM 5133 N N . PHE B 1 283 ? -34.469 -19.953 -0.659 1 95.38 283 PHE B N 1
ATOM 5134 C CA . PHE B 1 283 ? -33.125 -20.406 -1.086 1 95.38 283 PHE B CA 1
ATOM 5135 C C . PHE B 1 283 ? -32.75 -21.688 -0.368 1 95.38 283 PHE B C 1
ATOM 5137 O O . PHE B 1 283 ? -33 -21.844 0.827 1 95.38 283 PHE B O 1
ATOM 5144 N N . ALA B 1 284 ? -32.188 -22.562 -1.087 1 94.5 284 ALA B N 1
ATOM 5145 C CA . ALA B 1 284 ? -31.406 -23.641 -0.498 1 94.5 284 ALA B CA 1
ATOM 5146 C C . ALA B 1 284 ? -29.938 -23.234 -0.365 1 94.5 284 ALA B C 1
ATOM 5148 O O . ALA B 1 284 ? -29.312 -22.812 -1.344 1 94.5 284 ALA B O 1
ATOM 5149 N N . SER B 1 285 ? -29.453 -23.359 0.846 1 94.81 285 SER B N 1
ATOM 5150 C CA . SER B 1 285 ? -28.062 -22.938 1.072 1 94.81 285 SER B CA 1
ATOM 5151 C C . SER B 1 285 ? -27.141 -24.141 1.265 1 94.81 285 SER B C 1
ATOM 5153 O O . SER B 1 285 ? -27.422 -25.016 2.09 1 94.81 285 SER B O 1
ATOM 5155 N N . LEU B 1 286 ? -26.156 -24.219 0.437 1 94.75 286 LEU B N 1
ATOM 5156 C CA . LEU B 1 286 ? -25.062 -25.141 0.664 1 94.75 286 LEU B CA 1
ATOM 5157 C C . LEU B 1 286 ? -23.984 -24.5 1.544 1 94.75 286 LEU B C 1
ATOM 5159 O O . LEU B 1 286 ? -23.312 -23.562 1.119 1 94.75 286 LEU B O 1
ATOM 5163 N N . SER B 1 287 ? -23.875 -25.047 2.725 1 91.75 287 SER B N 1
ATOM 5164 C CA . SER B 1 287 ? -23.016 -24.406 3.711 1 91.75 287 SER B CA 1
ATOM 5165 C C . SER B 1 287 ? -21.562 -24.844 3.539 1 91.75 287 SER B C 1
ATOM 5167 O O . SER B 1 287 ? -21.297 -26.016 3.23 1 91.75 287 SER B O 1
ATOM 5169 N N . GLY B 1 288 ? -20.734 -23.953 3.693 1 86.88 288 GLY B N 1
ATOM 5170 C CA . GLY B 1 288 ? -19.328 -24.297 3.779 1 86.88 288 GLY B CA 1
ATOM 5171 C C . GLY B 1 288 ? -18.938 -24.891 5.121 1 86.88 288 GLY B C 1
ATOM 5172 O O . GLY B 1 288 ? -19.672 -24.734 6.102 1 86.88 288 GLY B O 1
ATOM 5173 N N . GLN B 1 289 ? -17.891 -25.562 5.047 1 89.94 289 GLN B N 1
ATOM 5174 C CA . GLN B 1 289 ? -17.359 -26.062 6.309 1 89.94 289 GLN B CA 1
ATOM 5175 C C . GLN B 1 289 ? -16.688 -24.953 7.113 1 89.94 289 GLN B C 1
ATOM 5177 O O . GLN B 1 289 ? -16.281 -23.938 6.551 1 89.94 289 GLN B O 1
ATOM 5182 N N . ARG B 1 290 ? -16.5 -25.188 8.406 1 90 290 ARG B N 1
ATOM 5183 C CA . ARG B 1 290 ? -16.031 -24.141 9.328 1 90 290 ARG B CA 1
ATOM 5184 C C . ARG B 1 290 ? -14.531 -23.938 9.203 1 90 290 ARG B C 1
ATOM 5186 O O . ARG B 1 290 ? -14.008 -22.906 9.617 1 90 290 ARG B O 1
ATOM 5193 N N . MET B 1 291 ? -13.891 -24.891 8.633 1 90.5 291 MET B N 1
ATOM 5194 C CA . MET B 1 291 ? -12.438 -24.781 8.5 1 90.5 291 MET B CA 1
ATOM 5195 C C . MET B 1 291 ? -12.055 -23.844 7.359 1 90.5 291 MET B C 1
ATOM 5197 O O . MET B 1 291 ? -12.445 -24.078 6.211 1 90.5 291 MET B O 1
ATOM 5201 N N . GLY B 1 292 ? -11.273 -22.812 7.699 1 93.56 292 GLY B N 1
ATOM 5202 C CA . GLY B 1 292 ? -10.758 -21.922 6.668 1 93.56 292 GLY B CA 1
ATOM 5203 C C . GLY B 1 292 ? -9.594 -22.531 5.902 1 93.56 292 GLY B C 1
ATOM 5204 O O . GLY B 1 292 ? -9.125 -23.625 6.227 1 93.56 292 GLY B O 1
ATOM 5205 N N . VAL B 1 293 ? -9.188 -21.922 4.914 1 95.94 293 VAL B N 1
ATOM 5206 C CA . VAL B 1 293 ? -8.133 -22.422 4.039 1 95.94 293 VAL B CA 1
ATOM 5207 C C . VAL B 1 293 ? -6.82 -21.703 4.344 1 95.94 293 VAL B C 1
ATOM 5209 O O . VAL B 1 293 ? -6.781 -20.469 4.41 1 95.94 293 VAL B O 1
ATOM 5212 N N . GLY B 1 294 ? -5.738 -22.406 4.551 1 92.88 294 GLY B N 1
ATOM 5213 C CA . GLY B 1 294 ? -4.406 -21.828 4.59 1 92.88 294 GLY B CA 1
ATOM 5214 C C . GLY B 1 294 ? -3.973 -21.406 5.98 1 92.88 294 GLY B C 1
ATOM 5215 O O . GLY B 1 294 ? -2.789 -21.172 6.223 1 92.88 294 GLY B O 1
ATOM 5216 N N . TYR B 1 295 ? -4.879 -21.375 6.996 1 89.88 295 TYR B N 1
ATOM 5217 C CA . TYR B 1 295 ? -4.57 -20.906 8.344 1 89.88 295 TYR B CA 1
ATOM 5218 C C . TYR B 1 295 ? -3.688 -21.906 9.078 1 89.88 295 TYR B C 1
ATOM 5220 O O . TYR B 1 295 ? -3.639 -23.094 8.727 1 89.88 295 TYR B O 1
ATOM 5228 N N . VAL B 1 296 ? -3.053 -21.344 10.094 1 84.62 296 VAL B N 1
ATOM 5229 C CA . VAL B 1 296 ? -2.174 -22.188 10.898 1 84.62 296 VAL B CA 1
ATOM 5230 C C . VAL B 1 296 ? -2.971 -23.344 11.492 1 84.62 296 VAL B C 1
ATOM 5232 O O . VAL B 1 296 ? -2.498 -24.484 11.516 1 84.62 296 VAL B O 1
ATOM 5235 N N . ASP B 1 297 ? -4.184 -23.062 11.805 1 84.5 297 ASP B N 1
ATOM 5236 C CA . ASP B 1 297 ? -5.012 -24.062 12.461 1 84.5 297 ASP B CA 1
ATOM 5237 C C . ASP B 1 297 ? -5.648 -25 11.438 1 84.5 297 ASP B C 1
ATOM 5239 O O . ASP B 1 297 ? -6.238 -26.016 11.805 1 84.5 297 ASP B O 1
ATOM 5243 N N . SER B 1 298 ? -5.531 -24.688 10.18 1 87.38 298 SER B N 1
ATOM 5244 C CA . SER B 1 298 ? -6.039 -25.578 9.141 1 87.38 298 SER B CA 1
ATOM 5245 C C . SER B 1 298 ? -5.039 -26.688 8.828 1 87.38 298 SER B C 1
ATOM 5247 O O . SER B 1 298 ? -3.992 -26.438 8.227 1 87.38 298 SER B O 1
ATOM 5249 N N . ASP B 1 299 ? -5.422 -27.875 9.195 1 89.5 299 ASP B N 1
ATOM 5250 C CA . ASP B 1 299 ? -4.523 -29 8.914 1 89.5 299 ASP B CA 1
ATOM 5251 C C . ASP B 1 299 ? -4.164 -29.047 7.434 1 89.5 299 ASP B C 1
ATOM 5253 O O . ASP B 1 299 ? -5.023 -28.844 6.574 1 89.5 299 ASP B O 1
ATOM 5257 N N . GLU B 1 300 ? -2.957 -29.328 7.137 1 89 300 GLU B N 1
ATOM 5258 C CA . GLU B 1 300 ? -2.479 -29.375 5.758 1 89 300 GLU B CA 1
ATOM 5259 C C . GLU B 1 300 ? -3.227 -30.438 4.957 1 89 300 GLU B C 1
ATOM 5261 O O . GLU B 1 300 ? -3.455 -30.266 3.756 1 89 300 GLU B O 1
ATOM 5266 N N . ASP B 1 301 ? -3.652 -31.469 5.629 1 90.19 301 ASP B N 1
ATOM 5267 C CA . ASP B 1 301 ? -4.289 -32.594 4.949 1 90.19 301 ASP B CA 1
ATOM 5268 C C . ASP B 1 301 ? -5.805 -32.562 5.137 1 90.19 301 ASP B C 1
ATOM 5270 O O . ASP B 1 301 ? -6.484 -33.562 4.91 1 90.19 301 ASP B O 1
ATOM 5274 N N . TYR B 1 302 ? -6.262 -31.438 5.617 1 93.19 302 TYR B N 1
ATOM 5275 C CA . TYR B 1 302 ? -7.707 -31.344 5.797 1 93.19 302 TYR B CA 1
ATOM 5276 C C . TYR B 1 302 ? -8.438 -31.609 4.488 1 93.19 302 TYR B C 1
ATOM 5278 O O . TYR B 1 302 ? -8.023 -31.125 3.43 1 93.19 302 TYR B O 1
ATOM 5286 N N . GLU B 1 303 ? -9.492 -32.375 4.566 1 94.06 303 GLU B N 1
ATOM 5287 C CA . GLU B 1 303 ? -10.289 -32.719 3.385 1 94.06 303 GLU B CA 1
ATOM 5288 C C . GLU B 1 303 ? -11.695 -32.125 3.479 1 94.06 303 GLU B C 1
ATOM 5290 O O . GLU B 1 303 ? -12.516 -32.594 4.258 1 94.06 303 GLU B O 1
ATOM 5295 N N . TRP B 1 304 ? -11.922 -31.156 2.703 1 96.25 304 TRP B N 1
ATOM 5296 C CA . TRP B 1 304 ? -13.273 -30.609 2.621 1 96.25 304 TRP B CA 1
ATOM 5297 C C . TRP B 1 304 ? -14.211 -31.578 1.915 1 96.25 304 TRP B C 1
ATOM 5299 O O . TRP B 1 304 ? -13.766 -32.469 1.192 1 96.25 304 TRP B O 1
ATOM 5309 N N . THR B 1 305 ? -15.469 -31.406 2.143 1 95.25 305 THR B N 1
ATOM 5310 C CA . THR B 1 305 ? -16.484 -32.25 1.528 1 95.25 305 THR B CA 1
ATOM 5311 C C . THR B 1 305 ? -17.25 -31.5 0.447 1 95.25 305 THR B C 1
ATOM 5313 O O . THR B 1 305 ? -17.328 -30.281 0.483 1 95.25 305 THR B O 1
ATOM 5316 N N . GLN B 1 306 ? -17.719 -32.25 -0.499 1 95.88 306 GLN B N 1
ATOM 5317 C CA . GLN B 1 306 ? -18.469 -31.656 -1.595 1 95.88 306 GLN B CA 1
ATOM 5318 C C . GLN B 1 306 ? -19.969 -31.875 -1.413 1 95.88 306 GLN B C 1
ATOM 5320 O O . GLN B 1 306 ? -20.391 -32.844 -0.792 1 95.88 306 GLN B O 1
ATOM 5325 N N . SER B 1 307 ? -20.719 -31.016 -1.898 1 96.81 307 SER B N 1
ATOM 5326 C CA . SER B 1 307 ? -22.172 -31.125 -2.061 1 96.81 307 SER B CA 1
ATOM 5327 C C . SER B 1 307 ? -22.562 -31.031 -3.529 1 96.81 307 SER B C 1
ATOM 5329 O O . SER B 1 307 ? -21.969 -30.266 -4.293 1 96.81 307 SER B O 1
ATOM 5331 N N . THR B 1 308 ? -23.469 -31.859 -3.908 1 96.75 308 THR B N 1
ATOM 5332 C CA . THR B 1 308 ? -23.938 -31.859 -5.289 1 96.75 308 THR B CA 1
ATOM 5333 C C . THR B 1 308 ? -25.438 -31.562 -5.359 1 96.75 308 THR B C 1
ATOM 5335 O O . THR B 1 308 ? -26.203 -32.031 -4.527 1 96.75 308 THR B O 1
ATOM 5338 N N . LEU B 1 309 ? -25.781 -30.828 -6.363 1 96.31 309 LEU B N 1
ATOM 5339 C CA . LEU B 1 309 ? -27.188 -30.453 -6.555 1 96.31 309 LEU B CA 1
ATOM 5340 C C . LEU B 1 309 ? -27.531 -30.391 -8.039 1 96.31 309 LEU B C 1
ATOM 5342 O O . LEU B 1 309 ? -26.781 -29.797 -8.828 1 96.31 309 LEU B O 1
ATOM 5346 N N . VAL B 1 310 ? -28.594 -31.062 -8.406 1 96.56 310 VAL B N 1
ATOM 5347 C CA . VAL B 1 310 ? -29.094 -30.938 -9.773 1 96.56 310 VAL B CA 1
ATOM 5348 C C . VAL B 1 310 ? -29.875 -29.641 -9.914 1 96.56 310 VAL B C 1
ATOM 5350 O O . VAL B 1 310 ? -30.734 -29.328 -9.094 1 96.56 310 VAL B O 1
ATOM 5353 N N . LEU B 1 311 ? -29.562 -28.922 -10.969 1 96.06 311 LEU B N 1
ATOM 5354 C CA . LEU B 1 311 ? -30.188 -27.609 -11.141 1 96.06 311 LEU B CA 1
ATOM 5355 C C . LEU B 1 311 ? -31.141 -27.609 -12.336 1 96.06 311 LEU B C 1
ATOM 5357 O O . LEU B 1 311 ? -30.844 -28.203 -13.375 1 96.06 311 LEU B O 1
ATOM 5361 N N . GLN B 1 312 ? -32.219 -27 -12.141 1 95.19 312 GLN B N 1
ATOM 5362 C CA . GLN B 1 312 ? -33.188 -26.781 -13.227 1 95.19 312 GLN B CA 1
ATOM 5363 C C . GLN B 1 312 ? -32.812 -25.516 -14.008 1 95.19 312 GLN B C 1
ATOM 5365 O O . GLN B 1 312 ? -32.219 -24.594 -13.469 1 95.19 312 GLN B O 1
ATOM 5370 N N . SER B 1 313 ? -33.219 -25.547 -15.289 1 94.31 313 SER B N 1
ATOM 5371 C CA . SER B 1 313 ? -33.062 -24.328 -16.062 1 94.31 313 SER B CA 1
ATOM 5372 C C . SER B 1 313 ? -33.812 -23.172 -15.414 1 94.31 313 SER B C 1
ATOM 5374 O O . SER B 1 313 ? -34.938 -23.344 -14.93 1 94.31 313 SER B O 1
ATOM 5376 N N . GLY B 1 314 ? -33.156 -22.062 -15.312 1 95.19 314 GLY B N 1
ATOM 5377 C CA . GLY B 1 314 ? -33.75 -20.891 -14.711 1 95.19 314 GLY B CA 1
ATOM 5378 C C . GLY B 1 314 ? -33.375 -20.703 -13.258 1 95.19 314 GLY B C 1
ATOM 5379 O O . GLY B 1 314 ? -33.688 -19.672 -12.648 1 95.19 314 GLY B O 1
ATOM 5380 N N . SER B 1 315 ? -32.656 -21.625 -12.695 1 96.81 315 SER B N 1
ATOM 5381 C CA . SER B 1 315 ? -32.219 -21.531 -11.305 1 96.81 315 SER B CA 1
ATOM 5382 C C . SER B 1 315 ? -31.297 -20.344 -11.102 1 96.81 315 SER B C 1
ATOM 5384 O O . SER B 1 315 ? -30.5 -20.016 -11.984 1 96.81 315 SER B O 1
ATOM 5386 N N . LEU B 1 316 ? -31.391 -19.703 -9.914 1 97.81 316 LEU B N 1
ATOM 5387 C CA . LEU B 1 316 ? -30.5 -18.609 -9.531 1 97.81 316 LEU B CA 1
ATOM 5388 C C . LEU B 1 316 ? -29.438 -19.094 -8.562 1 97.81 316 LEU B C 1
ATOM 5390 O O . LEU B 1 316 ? -29.734 -19.844 -7.629 1 97.81 316 LEU B O 1
ATOM 5394 N N . LEU B 1 317 ? -28.219 -18.703 -8.828 1 98.06 317 LEU B N 1
ATOM 5395 C CA . LEU B 1 317 ? -27.078 -18.906 -7.938 1 98.06 317 LEU B CA 1
ATOM 5396 C C . LEU B 1 317 ? -26.656 -17.594 -7.293 1 98.06 317 LEU B C 1
ATOM 5398 O O . LEU B 1 317 ? -26.625 -16.562 -7.957 1 98.06 317 LEU B O 1
ATOM 5402 N N . PHE B 1 318 ? -26.391 -17.672 -5.988 1 98.31 318 PHE B N 1
ATOM 5403 C CA . PHE B 1 318 ? -25.953 -16.469 -5.281 1 98.31 318 PHE B CA 1
ATOM 5404 C C . PHE B 1 318 ? -24.844 -16.812 -4.281 1 98.31 318 PHE B C 1
ATOM 5406 O O . PHE B 1 318 ? -24.984 -17.734 -3.488 1 98.31 318 PHE B O 1
ATOM 5413 N N . ILE B 1 319 ? -23.734 -16.156 -4.371 1 98.38 319 ILE B N 1
ATOM 5414 C CA . ILE B 1 319 ? -22.594 -16.234 -3.451 1 98.38 319 ILE B CA 1
ATOM 5415 C C . ILE B 1 319 ? -22.156 -14.82 -3.057 1 98.38 319 ILE B C 1
ATOM 5417 O O . ILE B 1 319 ? -22.141 -13.914 -3.889 1 98.38 319 ILE B O 1
ATOM 5421 N N . THR B 1 320 ? -21.797 -14.656 -1.778 1 98 320 THR B N 1
ATOM 5422 C CA . THR B 1 320 ? -21.328 -13.344 -1.36 1 98 320 THR B CA 1
ATOM 5423 C C . THR B 1 320 ? -20.297 -13.469 -0.247 1 98 320 THR B C 1
ATOM 5425 O O . THR B 1 320 ? -20.297 -14.445 0.504 1 98 320 THR B O 1
ATOM 5428 N N . THR B 1 321 ? -19.438 -12.523 -0.158 1 97.06 321 THR B N 1
ATOM 5429 C CA . THR B 1 321 ? -18.547 -12.398 0.986 1 97.06 321 THR B CA 1
ATOM 5430 C C . THR B 1 321 ? -19.219 -11.625 2.117 1 97.06 321 THR B C 1
ATOM 5432 O O . THR B 1 321 ? -20.328 -11.117 1.954 1 97.06 321 THR B O 1
ATOM 5435 N N . ASP B 1 322 ? -18.516 -11.547 3.25 1 96.12 322 ASP B N 1
ATOM 5436 C CA . ASP B 1 322 ? -19.141 -11.023 4.461 1 96.12 322 ASP B CA 1
ATOM 5437 C C . ASP B 1 322 ? -19.25 -9.5 4.41 1 96.12 322 ASP B C 1
ATOM 5439 O O . ASP B 1 322 ? -19.938 -8.891 5.23 1 96.12 322 ASP B O 1
ATOM 5443 N N . GLY B 1 323 ? -18.672 -8.859 3.381 1 96.62 323 GLY B N 1
ATOM 5444 C CA . GLY B 1 323 ? -18.844 -7.422 3.217 1 96.62 323 GLY B CA 1
ATOM 5445 C C . GLY B 1 323 ? -20.281 -7.012 2.998 1 96.62 323 GLY B C 1
ATOM 5446 O O . GLY B 1 323 ? -20.688 -5.914 3.387 1 96.62 323 GLY B O 1
ATOM 5447 N N . LEU B 1 324 ? -21.016 -7.844 2.322 1 97.62 324 LEU B N 1
ATOM 5448 C CA . LEU B 1 324 ? -22.438 -7.59 2.123 1 97.62 324 LEU B CA 1
ATOM 5449 C C . LEU B 1 324 ? -23.219 -7.848 3.406 1 97.62 324 LEU B C 1
ATOM 5451 O O . LEU B 1 324 ? -23.938 -6.965 3.889 1 97.62 324 LEU B O 1
ATOM 5455 N N . THR B 1 325 ? -23.047 -8.992 4.016 1 97.44 325 THR B N 1
ATOM 5456 C CA . THR B 1 325 ? -23.891 -9.445 5.109 1 97.44 325 THR B CA 1
ATOM 5457 C C . THR B 1 325 ? -23.547 -8.719 6.406 1 97.44 325 THR B C 1
ATOM 5459 O O . THR B 1 325 ? -24.422 -8.492 7.246 1 97.44 325 THR B O 1
ATOM 5462 N N . ASP B 1 326 ? -22.312 -8.297 6.559 1 97 326 ASP B N 1
ATOM 5463 C CA . ASP B 1 326 ? -21.859 -7.754 7.836 1 97 326 ASP B CA 1
ATOM 5464 C C . ASP B 1 326 ? -21.922 -6.23 7.836 1 97 326 ASP B C 1
ATOM 5466 O O . ASP B 1 326 ? -21.641 -5.59 8.852 1 97 326 ASP B O 1
ATOM 5470 N N . GLN B 1 327 ? -22.297 -5.672 6.715 1 97.75 327 GLN B N 1
ATOM 5471 C CA . GLN B 1 327 ? -22.375 -4.215 6.656 1 97.75 327 GLN B CA 1
ATOM 5472 C C . GLN B 1 327 ? -23.344 -3.672 7.695 1 97.75 327 GLN B C 1
ATOM 5474 O O . GLN B 1 327 ? -24.531 -4.027 7.688 1 97.75 327 GLN B O 1
ATOM 5479 N N . ILE B 1 328 ? -22.859 -2.83 8.547 1 97.56 328 ILE B N 1
ATOM 5480 C CA . ILE B 1 328 ? -23.672 -2.236 9.602 1 97.56 328 ILE B CA 1
ATOM 5481 C C . ILE B 1 328 ? -24.484 -1.066 9.047 1 97.56 328 ILE B C 1
ATOM 5483 O O . ILE B 1 328 ? -23.969 -0.279 8.25 1 97.56 328 ILE B O 1
ATOM 5487 N N . GLY B 1 329 ? -25.672 -0.984 9.5 1 97 329 GLY B N 1
ATOM 5488 C CA . GLY B 1 329 ? -26.531 0.138 9.125 1 97 329 GLY B CA 1
ATOM 5489 C C . GLY B 1 329 ? -27.969 -0.038 9.547 1 97 329 GLY B C 1
ATOM 5490 O O . GLY B 1 329 ? -28.266 -0.788 10.477 1 97 329 GLY B O 1
ATOM 5491 N N . GLY B 1 330 ? -28.828 0.729 8.766 1 94.12 330 GLY B N 1
ATOM 5492 C CA . GLY B 1 330 ? -30.25 0.698 9.094 1 94.12 330 GLY B CA 1
ATOM 5493 C C . GLY B 1 330 ? -30.578 1.465 10.359 1 94.12 330 GLY B C 1
ATOM 5494 O O . GLY B 1 330 ? -29.703 2.059 10.984 1 94.12 330 GLY B O 1
ATOM 5495 N N . PRO B 1 331 ? -31.828 1.425 10.727 1 92.62 331 PRO B N 1
ATOM 5496 C CA . PRO B 1 331 ? -32.281 2.217 11.875 1 92.62 331 PRO B CA 1
ATOM 5497 C C . PRO B 1 331 ? -31.688 1.747 13.195 1 92.62 331 PRO B C 1
ATOM 5499 O O . PRO B 1 331 ? -31.547 2.543 14.125 1 92.62 331 PRO B O 1
ATOM 5502 N N . ARG B 1 332 ? -31.359 0.471 13.32 1 94.5 332 ARG B N 1
ATOM 5503 C CA . ARG B 1 332 ? -30.859 -0.096 14.57 1 94.5 332 ARG B CA 1
ATOM 5504 C C . ARG B 1 332 ? -29.359 -0.339 14.5 1 94.5 332 ARG B C 1
ATOM 5506 O O . ARG B 1 332 ? -28.781 -0.969 15.391 1 94.5 332 ARG B O 1
ATOM 5513 N N . ASN B 1 333 ? -28.656 0.014 13.453 1 95.44 333 ASN B N 1
ATOM 5514 C CA . ASN B 1 333 ? -27.219 -0.139 13.258 1 95.44 333 ASN B CA 1
ATOM 5515 C C . ASN B 1 333 ? -26.781 -1.588 13.445 1 95.44 333 ASN B C 1
ATOM 5517 O O . ASN B 1 333 ? -25.859 -1.87 14.219 1 95.44 333 ASN B O 1
ATOM 5521 N N . ILE B 1 334 ? -27.469 -2.422 12.789 1 96.81 334 ILE B N 1
ATOM 5522 C CA . ILE B 1 334 ? -27.125 -3.84 12.82 1 96.81 334 ILE B CA 1
ATOM 5523 C C . ILE B 1 334 ? -26.656 -4.285 11.445 1 96.81 334 ILE B C 1
ATOM 5525 O O . ILE B 1 334 ? -26.734 -3.525 10.477 1 96.81 334 ILE B O 1
ATOM 5529 N N . ALA B 1 335 ? -26.188 -5.461 11.375 1 98.06 335 ALA B N 1
ATOM 5530 C CA . ALA B 1 335 ? -25.672 -5.992 10.117 1 98.06 335 ALA B CA 1
ATOM 5531 C C . ALA B 1 335 ? -26.781 -6.141 9.086 1 98.06 335 ALA B C 1
ATOM 5533 O O . ALA B 1 335 ? -27.938 -6.383 9.438 1 98.06 335 ALA B O 1
ATOM 5534 N N . PHE B 1 336 ? -26.562 -5.984 7.789 1 97.69 336 PHE B N 1
ATOM 5535 C CA . PHE B 1 336 ? -27.5 -6.125 6.68 1 97.69 336 PHE B CA 1
ATOM 5536 C C . PHE B 1 336 ? -28.109 -7.52 6.664 1 97.69 336 PHE B C 1
ATOM 5538 O O . PHE B 1 336 ? -29.328 -7.656 6.566 1 97.69 336 PHE B O 1
ATOM 5545 N N . GLY B 1 337 ? -27.172 -8.57 6.766 1 96.69 337 GLY B N 1
ATOM 5546 C CA . GLY B 1 337 ? -27.609 -9.945 6.977 1 96.69 337 GLY B CA 1
ATOM 5547 C C . GLY B 1 337 ? -27.844 -10.703 5.68 1 96.69 337 GLY B C 1
ATOM 5548 O O . GLY B 1 337 ? -28.266 -10.117 4.684 1 96.69 337 GLY B O 1
ATOM 5549 N N . LYS B 1 338 ? -27.703 -12.008 5.746 1 95.81 338 LYS B N 1
ATOM 5550 C CA . LYS B 1 338 ? -27.906 -12.914 4.625 1 95.81 338 LYS B CA 1
ATOM 5551 C C . LYS B 1 338 ? -29.391 -13.023 4.27 1 95.81 338 LYS B C 1
ATOM 5553 O O . LYS B 1 338 ? -29.75 -13.078 3.09 1 95.81 338 LYS B O 1
ATOM 5558 N N . ARG B 1 339 ? -30.188 -13.086 5.25 1 95.62 339 ARG B N 1
ATOM 5559 C CA . ARG B 1 339 ? -31.625 -13.242 5.055 1 95.62 339 ARG B CA 1
ATOM 5560 C C . ARG B 1 339 ? -32.188 -12.109 4.207 1 95.62 339 ARG B C 1
ATOM 5562 O O . ARG B 1 339 ? -32.938 -12.344 3.266 1 95.62 339 ARG B O 1
ATOM 5569 N N . ARG B 1 340 ? -31.812 -10.922 4.547 1 96.12 340 ARG B N 1
ATOM 5570 C CA . ARG B 1 340 ? -32.281 -9.758 3.811 1 96.12 340 ARG B CA 1
ATOM 5571 C C . ARG B 1 340 ? -31.859 -9.828 2.346 1 96.12 340 ARG B C 1
ATOM 5573 O O . ARG B 1 340 ? -32.656 -9.516 1.452 1 96.12 340 ARG B O 1
ATOM 5580 N N . ALA B 1 341 ? -30.656 -10.188 2.086 1 97.69 341 ALA B N 1
ATOM 5581 C CA . ALA B 1 341 ? -30.141 -10.305 0.72 1 97.69 341 ALA B CA 1
ATOM 5582 C C . ALA B 1 341 ? -30.953 -11.328 -0.076 1 97.69 341 ALA B C 1
ATOM 5584 O O . ALA B 1 341 ? -31.406 -11.031 -1.185 1 97.69 341 ALA B O 1
ATOM 5585 N N . CYS B 1 342 ? -31.172 -12.508 0.516 1 97.38 342 CYS B N 1
ATOM 5586 C CA . CYS B 1 342 ? -31.891 -13.578 -0.162 1 97.38 342 CYS B CA 1
ATOM 5587 C C . CYS B 1 342 ? -33.344 -13.195 -0.404 1 97.38 342 CYS B C 1
ATOM 5589 O O . CYS B 1 342 ? -33.906 -13.492 -1.465 1 97.38 342 CYS B O 1
ATOM 5591 N N . GLU B 1 343 ? -33.938 -12.555 0.552 1 97 343 GLU B N 1
ATOM 5592 C CA . GLU B 1 343 ? -35.312 -12.117 0.411 1 97 343 GLU B CA 1
ATOM 5593 C C . GLU B 1 343 ? -35.469 -11.102 -0.721 1 97 343 GLU B C 1
ATOM 5595 O O . GLU B 1 343 ? -36.438 -11.156 -1.483 1 97 343 GLU B O 1
ATOM 5600 N N . LEU B 1 344 ? -34.531 -10.211 -0.754 1 97.38 344 LEU B N 1
ATOM 5601 C CA . LEU B 1 344 ? -34.562 -9.211 -1.81 1 97.38 344 LEU B CA 1
ATOM 5602 C C . LEU B 1 344 ? -34.438 -9.859 -3.184 1 97.38 344 LEU B C 1
ATOM 5604 O O . LEU B 1 344 ? -35.125 -9.461 -4.129 1 97.38 344 LEU B O 1
ATOM 5608 N N . ILE B 1 345 ? -33.531 -10.805 -3.314 1 97.75 345 ILE B N 1
ATOM 5609 C CA . ILE B 1 345 ? -33.375 -11.516 -4.578 1 97.75 345 ILE B CA 1
ATOM 5610 C C . ILE B 1 345 ? -34.625 -12.281 -4.926 1 97.75 345 ILE B C 1
ATOM 5612 O O . ILE B 1 345 ? -35.062 -12.273 -6.082 1 97.75 345 ILE B O 1
ATOM 5616 N N . LEU B 1 346 ? -35.219 -12.945 -3.924 1 97.25 346 LEU B N 1
ATOM 5617 C CA . LEU B 1 346 ? -36.469 -13.68 -4.121 1 97.25 346 LEU B CA 1
ATOM 5618 C C . LEU B 1 346 ? -37.562 -12.766 -4.656 1 97.25 346 LEU B C 1
ATOM 5620 O O . LEU B 1 346 ? -38.281 -13.141 -5.574 1 97.25 346 LEU B O 1
ATOM 5624 N N . GLU B 1 347 ? -37.625 -11.586 -4.148 1 96.56 347 GLU B N 1
ATOM 5625 C CA . GLU B 1 347 ? -38.625 -10.609 -4.547 1 96.56 347 GLU B CA 1
ATOM 5626 C C . GLU B 1 347 ? -38.469 -10.203 -6.008 1 96.56 347 GLU B C 1
ATOM 5628 O O . GLU B 1 347 ? -39.438 -9.867 -6.684 1 96.56 347 GLU B O 1
ATOM 5633 N N . HIS B 1 348 ? -37.281 -10.219 -6.492 1 97.06 348 HIS B N 1
ATOM 5634 C CA . HIS B 1 348 ? -37 -9.758 -7.844 1 97.06 348 HIS B CA 1
ATOM 5635 C C . HIS B 1 348 ? -36.656 -10.922 -8.766 1 97.06 348 HIS B C 1
ATOM 5637 O O . HIS B 1 348 ? -36.062 -10.727 -9.828 1 97.06 348 HIS B O 1
ATOM 5643 N N . ARG B 1 349 ? -37 -12.117 -8.422 1 95.44 349 ARG B N 1
ATOM 5644 C CA . ARG B 1 349 ? -36.5 -13.352 -9.031 1 95.44 349 ARG B CA 1
ATOM 5645 C C . ARG B 1 349 ? -36.844 -13.406 -10.516 1 95.44 349 ARG B C 1
ATOM 5647 O O . ARG B 1 349 ? -36.188 -14.109 -11.289 1 95.44 349 ARG B O 1
ATOM 5654 N N . HIS B 1 350 ? -37.875 -12.727 -10.914 1 95.31 350 HIS B N 1
ATOM 5655 C CA . HIS B 1 350 ? -38.344 -12.836 -12.289 1 95.31 350 HIS B CA 1
ATOM 5656 C C . HIS B 1 350 ? -37.688 -11.781 -13.18 1 95.31 350 HIS B C 1
ATOM 5658 O O . HIS B 1 350 ? -37.875 -11.789 -14.398 1 95.31 350 HIS B O 1
ATOM 5664 N N . GLN B 1 351 ? -36.938 -10.891 -12.625 1 97.06 351 GLN B N 1
ATOM 5665 C CA . GLN B 1 351 ? -36.219 -9.875 -13.375 1 97.06 351 GLN B CA 1
ATOM 5666 C C . GLN B 1 351 ? -34.844 -10.383 -13.828 1 97.06 351 GLN B C 1
ATOM 5668 O O . GLN B 1 351 ? -34.344 -11.383 -13.312 1 97.06 351 GLN B O 1
ATOM 5673 N N . PRO B 1 352 ? -34.312 -9.719 -14.906 1 97.25 352 PRO B N 1
ATOM 5674 C CA . PRO B 1 352 ? -32.906 -10.055 -15.25 1 97.25 352 PRO B CA 1
ATOM 5675 C C . PRO B 1 352 ? -31.953 -9.867 -14.086 1 97.25 352 PRO B C 1
ATOM 5677 O O . PRO B 1 352 ? -32.156 -9 -13.234 1 97.25 352 PRO B O 1
ATOM 5680 N N . VAL B 1 353 ? -30.938 -10.641 -14.031 1 98 353 VAL B N 1
ATOM 5681 C CA . VAL B 1 353 ? -30.016 -10.664 -12.906 1 98 353 VAL B CA 1
ATOM 5682 C C . VAL B 1 353 ? -29.406 -9.273 -12.703 1 98 353 VAL B C 1
ATOM 5684 O O . VAL B 1 353 ? -29.172 -8.859 -11.57 1 98 353 VAL B O 1
ATOM 5687 N N . GLY B 1 354 ? -29.141 -8.578 -13.781 1 97.69 354 GLY B N 1
ATOM 5688 C CA . GLY B 1 354 ? -28.672 -7.207 -13.672 1 97.69 354 GLY B CA 1
ATOM 5689 C C . GLY B 1 354 ? -29.547 -6.336 -12.789 1 97.69 354 GLY B C 1
ATOM 5690 O O . GLY B 1 354 ? -29.047 -5.574 -11.961 1 97.69 354 GLY B O 1
ATOM 5691 N N . GLN B 1 355 ? -30.766 -6.469 -12.953 1 98 355 GLN B N 1
ATOM 5692 C CA . GLN B 1 355 ? -31.734 -5.688 -12.172 1 98 355 GLN B CA 1
ATOM 5693 C C . GLN B 1 355 ? -31.797 -6.176 -10.734 1 98 355 GLN B C 1
ATOM 5695 O O . GLN B 1 355 ? -31.969 -5.379 -9.805 1 98 355 GLN B O 1
ATOM 5700 N N . ILE B 1 356 ? -31.734 -7.477 -10.602 1 97.94 356 ILE B N 1
ATOM 5701 C CA . ILE B 1 356 ? -31.688 -8.039 -9.258 1 97.94 356 ILE B CA 1
ATOM 5702 C C . ILE B 1 356 ? -30.531 -7.434 -8.477 1 97.94 356 ILE B C 1
ATOM 5704 O O . ILE B 1 356 ? -30.703 -6.98 -7.344 1 97.94 356 ILE B O 1
ATOM 5708 N N . CYS B 1 357 ? -29.375 -7.379 -9.094 1 97.75 357 CYS B N 1
ATOM 5709 C CA . CYS B 1 357 ? -28.156 -6.914 -8.438 1 97.75 357 CYS B CA 1
ATOM 5710 C C . CYS B 1 357 ? -28.219 -5.41 -8.195 1 97.75 357 CYS B C 1
ATOM 5712 O O . CYS B 1 357 ? -27.688 -4.922 -7.195 1 97.75 357 CYS B O 1
ATOM 5714 N N . GLU B 1 358 ? -28.828 -4.664 -9.078 1 97.75 358 GLU B N 1
ATOM 5715 C CA . GLU B 1 358 ? -29.031 -3.236 -8.859 1 97.75 358 GLU B CA 1
ATOM 5716 C C . GLU B 1 358 ? -29.906 -2.986 -7.633 1 97.75 358 GLU B C 1
ATOM 5718 O O . GLU B 1 358 ? -29.625 -2.08 -6.844 1 97.75 358 GLU B O 1
ATOM 5723 N N . ALA B 1 359 ? -30.922 -3.789 -7.559 1 97.94 359 ALA B N 1
ATOM 5724 C CA . ALA B 1 359 ? -31.797 -3.676 -6.398 1 97.94 359 ALA B CA 1
ATOM 5725 C C . ALA B 1 359 ? -31.047 -3.998 -5.105 1 97.94 359 ALA B C 1
ATOM 5727 O O . ALA B 1 359 ? -31.234 -3.318 -4.094 1 97.94 359 ALA B O 1
ATOM 5728 N N . LEU B 1 360 ? -30.281 -5.02 -5.191 1 98.06 360 LEU B N 1
ATOM 5729 C CA . LEU B 1 360 ? -29.5 -5.434 -4.035 1 98.06 360 LEU B CA 1
ATOM 5730 C C . LEU B 1 360 ? -28.5 -4.344 -3.639 1 98.06 360 LEU B C 1
ATOM 5732 O O . LEU B 1 360 ? -28.391 -4.004 -2.459 1 98.06 360 LEU B O 1
ATOM 5736 N N . GLN B 1 361 ? -27.781 -3.785 -4.578 1 97.81 361 GLN B N 1
ATOM 5737 C CA . GLN B 1 361 ? -26.812 -2.721 -4.328 1 97.81 361 GLN B CA 1
ATOM 5738 C C . GLN B 1 361 ? -27.5 -1.476 -3.771 1 97.81 361 GLN B C 1
ATOM 5740 O O . GLN B 1 361 ? -26.969 -0.818 -2.875 1 97.81 361 GLN B O 1
ATOM 5745 N N . GLY B 1 362 ? -28.625 -1.127 -4.387 1 97.81 362 GLY B N 1
ATOM 5746 C CA . GLY B 1 362 ? -29.391 -0.001 -3.875 1 97.81 362 GLY B CA 1
ATOM 5747 C C . GLY B 1 362 ? -29.828 -0.18 -2.436 1 97.81 362 GLY B C 1
ATOM 5748 O O . GLY B 1 362 ? -29.719 0.741 -1.624 1 97.81 362 GLY B O 1
ATOM 5749 N N . SER B 1 363 ? -30.344 -1.377 -2.152 1 97.75 363 SER B N 1
ATOM 5750 C CA . SER B 1 363 ? -30.766 -1.68 -0.792 1 97.75 363 SER B CA 1
ATOM 5751 C C . SER B 1 363 ? -29.609 -1.609 0.185 1 97.75 363 SER B C 1
ATOM 5753 O O . SER B 1 363 ? -29.75 -1.121 1.307 1 97.75 363 SER B O 1
ATOM 5755 N N . LEU B 1 364 ? -28.484 -2.129 -0.165 1 97.88 364 LEU B N 1
ATOM 5756 C CA . LEU B 1 364 ? -27.297 -2.094 0.674 1 97.88 364 LEU B CA 1
ATOM 5757 C C . LEU B 1 364 ? -26.859 -0.658 0.929 1 97.88 364 LEU B C 1
ATOM 5759 O O . LEU B 1 364 ? -26.469 -0.311 2.049 1 97.88 364 LEU B O 1
ATOM 5763 N N . ALA B 1 365 ? -26.859 0.154 -0.075 1 97.38 365 ALA B N 1
ATOM 5764 C CA . ALA B 1 365 ? -26.469 1.558 0.046 1 97.38 365 ALA B CA 1
ATOM 5765 C C . ALA B 1 365 ? -27.375 2.293 1.029 1 97.38 365 ALA B C 1
ATOM 5767 O O . ALA B 1 365 ? -26.891 3.045 1.881 1 97.38 365 ALA B O 1
ATOM 5768 N N . ASP B 1 366 ? -28.625 2.029 0.826 1 97.31 366 ASP B N 1
ATOM 5769 C CA . ASP B 1 366 ? -29.594 2.629 1.737 1 97.31 366 ASP B CA 1
ATOM 5770 C C . ASP B 1 366 ? -29.359 2.168 3.174 1 97.31 366 ASP B C 1
ATOM 5772 O O . ASP B 1 366 ? -29.469 2.961 4.113 1 97.31 366 ASP B O 1
ATOM 5776 N N . TRP B 1 367 ? -29.109 0.89 3.277 1 97.44 367 TRP B N 1
ATOM 5777 C CA . TRP B 1 367 ? -28.875 0.311 4.594 1 97.44 367 TRP B CA 1
ATOM 5778 C C . TRP B 1 367 ? -27.625 0.913 5.238 1 97.44 367 TRP B C 1
ATOM 5780 O O . TRP B 1 367 ? -27.641 1.291 6.41 1 97.44 367 TRP B O 1
ATOM 5790 N N . GLN B 1 368 ? -26.547 0.978 4.492 1 97.06 368 GLN B N 1
ATOM 5791 C CA . GLN B 1 368 ? -25.266 1.494 4.969 1 97.06 368 GLN B CA 1
ATOM 5792 C C . GLN B 1 368 ? -25.406 2.941 5.434 1 97.06 368 GLN B C 1
ATOM 5794 O O . GLN B 1 368 ? -24.875 3.312 6.484 1 97.06 368 GLN B O 1
ATOM 5799 N N . GLY B 1 369 ? -26.047 3.766 4.59 1 95.19 369 GLY B N 1
ATOM 5800 C CA . GLY B 1 369 ? -26.203 5.176 4.91 1 95.19 369 GLY B CA 1
ATOM 5801 C C . GLY B 1 369 ? -24.875 5.879 5.129 1 95.19 369 GLY B C 1
ATOM 5802 O O . GLY B 1 369 ? -23.984 5.836 4.266 1 95.19 369 GLY B O 1
ATOM 5803 N N . GLN B 1 370 ? -24.688 6.355 6.32 1 91.25 370 GLN B N 1
ATOM 5804 C CA . GLN B 1 370 ? -23.5 7.129 6.625 1 91.25 370 GLN B CA 1
ATOM 5805 C C . GLN B 1 370 ? -22.438 6.254 7.289 1 91.25 370 GLN B C 1
ATOM 5807 O O . GLN B 1 370 ? -21.328 6.715 7.562 1 91.25 370 GLN B O 1
ATOM 5812 N N . GLN B 1 371 ? -22.828 5.051 7.492 1 93.94 371 GLN B N 1
ATOM 5813 C CA . GLN B 1 371 ? -21.859 4.141 8.094 1 93.94 371 GLN B CA 1
ATOM 5814 C C . GLN B 1 371 ? -20.703 3.848 7.141 1 93.94 371 GLN B C 1
ATOM 5816 O O . GLN B 1 371 ? -20.906 3.77 5.926 1 93.94 371 GLN B O 1
ATOM 5821 N N . PRO B 1 372 ? -19.531 3.75 7.652 1 92.94 372 PRO B N 1
ATOM 5822 C CA . PRO B 1 372 ? -18.406 3.395 6.781 1 92.94 372 PRO B CA 1
ATOM 5823 C C . PRO B 1 372 ? -18.516 1.978 6.227 1 92.94 372 PRO B C 1
ATOM 5825 O O . PRO B 1 372 ? -19.141 1.114 6.844 1 92.94 372 PRO B O 1
ATOM 5828 N N . ARG B 1 373 ? -18 1.849 5.078 1 94.69 373 ARG B N 1
ATOM 5829 C CA . ARG B 1 373 ? -17.891 0.506 4.516 1 94.69 373 ARG B CA 1
ATOM 5830 C C . ARG B 1 373 ? -17.094 -0.408 5.445 1 94.69 373 ARG B C 1
ATOM 5832 O O . ARG B 1 373 ? -15.984 -0.068 5.859 1 94.69 373 ARG B O 1
ATOM 5839 N N . ARG B 1 374 ? -17.672 -1.51 5.738 1 93 374 ARG B N 1
ATOM 5840 C CA . ARG B 1 374 ? -17.094 -2.383 6.758 1 93 374 ARG B CA 1
ATOM 5841 C C . ARG B 1 374 ? -15.969 -3.234 6.172 1 93 374 ARG B C 1
ATOM 5843 O O . ARG B 1 374 ? -14.938 -3.443 6.82 1 93 374 ARG B O 1
ATOM 5850 N N . ASP B 1 375 ? -16.156 -3.797 5.02 1 95.25 375 ASP B N 1
ATOM 5851 C CA . ASP B 1 375 ? -15.234 -4.762 4.438 1 95.25 375 ASP B CA 1
ATOM 5852 C C . ASP B 1 375 ? -15.328 -4.77 2.914 1 95.25 375 ASP B C 1
ATOM 5854 O O . ASP B 1 375 ? -16.156 -4.062 2.338 1 95.25 375 ASP B O 1
ATOM 5858 N N . ASP B 1 376 ? -14.391 -5.539 2.318 1 97.19 376 ASP B N 1
ATOM 5859 C CA . ASP B 1 376 ? -14.523 -5.762 0.881 1 97.19 376 ASP B CA 1
ATOM 5860 C C . ASP B 1 376 ? -15.875 -6.395 0.543 1 97.19 376 ASP B C 1
ATOM 5862 O O . ASP B 1 376 ? -16.406 -7.172 1.331 1 97.19 376 ASP B O 1
ATOM 5866 N N . LEU B 1 377 ? -16.391 -6.051 -0.607 1 97.56 377 LEU B N 1
ATOM 5867 C CA . LEU B 1 377 ? -17.688 -6.586 -1.023 1 97.56 377 LEU B CA 1
ATOM 5868 C C . LEU B 1 377 ? -17.562 -7.301 -2.367 1 97.56 377 LEU B C 1
ATOM 5870 O O . LEU B 1 377 ? -17.188 -6.688 -3.369 1 97.56 377 LEU B O 1
ATOM 5874 N N . THR B 1 378 ? -17.844 -8.57 -2.375 1 97.81 378 THR B N 1
ATOM 5875 C CA . THR B 1 378 ? -17.938 -9.352 -3.602 1 97.81 378 THR B CA 1
ATOM 5876 C C . THR B 1 378 ? -19.188 -10.227 -3.586 1 97.81 378 THR B C 1
ATOM 5878 O O . THR B 1 378 ? -19.5 -10.859 -2.576 1 97.81 378 THR B O 1
ATOM 5881 N N . PHE B 1 379 ? -19.906 -10.211 -4.645 1 97.5 379 PHE B N 1
ATOM 5882 C CA . PHE B 1 379 ? -20.953 -11.227 -4.77 1 97.5 379 PHE B CA 1
ATOM 5883 C C . PHE B 1 379 ? -21.141 -11.625 -6.227 1 97.5 379 PHE B C 1
ATOM 5885 O O . PHE B 1 379 ? -20.75 -10.891 -7.137 1 97.5 379 PHE B O 1
ATOM 5892 N N . PHE B 1 380 ? -21.641 -12.773 -6.391 1 97.88 380 PHE B N 1
ATOM 5893 C CA . PHE B 1 380 ? -21.938 -13.406 -7.672 1 97.88 380 PHE B CA 1
ATOM 5894 C C . PHE B 1 380 ? -23.391 -13.859 -7.73 1 97.88 380 PHE B C 1
ATOM 5896 O O . PHE B 1 380 ? -23.875 -14.508 -6.805 1 97.88 380 PHE B O 1
ATOM 5903 N N . CYS B 1 381 ? -24.047 -13.445 -8.758 1 98.31 381 CYS B N 1
ATOM 5904 C CA . CYS B 1 381 ? -25.422 -13.859 -9.031 1 98.31 381 CYS B CA 1
ATOM 5905 C C . CYS B 1 381 ? -25.594 -14.266 -10.484 1 98.31 381 CYS B C 1
ATOM 5907 O O . CYS B 1 381 ? -25.172 -13.539 -11.391 1 98.31 381 CYS B O 1
ATOM 5909 N N . ALA B 1 382 ? -26.172 -15.422 -10.695 1 97.94 382 ALA B N 1
ATOM 5910 C CA . ALA B 1 382 ? -26.344 -15.906 -12.062 1 97.94 382 ALA B CA 1
ATOM 5911 C C . ALA B 1 382 ? -27.641 -16.719 -12.203 1 97.94 382 ALA B C 1
ATOM 5913 O O . ALA B 1 382 ? -28.031 -17.422 -11.273 1 97.94 382 ALA B O 1
ATOM 5914 N N . ARG B 1 383 ? -28.234 -16.578 -13.289 1 97.25 383 ARG B N 1
ATOM 5915 C CA . ARG B 1 383 ? -29.344 -17.438 -13.68 1 97.25 383 ARG B CA 1
ATOM 5916 C C . ARG B 1 383 ? -28.906 -18.469 -14.727 1 97.25 383 ARG B C 1
ATOM 5918 O O . ARG B 1 383 ? -28.391 -18.094 -15.781 1 97.25 383 ARG B O 1
ATOM 5925 N N . LEU B 1 384 ? -29.156 -19.719 -14.414 1 94.44 384 LEU B N 1
ATOM 5926 C CA . LEU B 1 384 ? -28.75 -20.797 -15.328 1 94.44 384 LEU B CA 1
ATOM 5927 C C . LEU B 1 384 ? -29.781 -20.969 -16.438 1 94.44 384 LEU B C 1
ATOM 5929 O O . LEU B 1 384 ? -30.984 -21.016 -16.172 1 94.44 384 LEU B O 1
ATOM 5933 N N . GLN B 1 385 ? -29.297 -20.703 -17.656 1 83.81 385 GLN B N 1
ATOM 5934 C CA . GLN B 1 385 ? -30.203 -20.906 -18.781 1 83.81 385 GLN B CA 1
ATOM 5935 C C . GLN B 1 385 ? -29.797 -22.141 -19.594 1 83.81 385 GLN B C 1
ATOM 5937 O O . GLN B 1 385 ? -28.625 -22.531 -19.609 1 83.81 385 GLN B O 1
ATOM 5942 N N . GLU B 1 386 ? -30.797 -22.875 -20.047 1 67.75 386 GLU B N 1
ATOM 5943 C CA . GLU B 1 386 ? -30.5 -23.969 -20.969 1 67.75 386 GLU B CA 1
ATOM 5944 C C . GLU B 1 386 ? -29.781 -23.484 -22.219 1 67.75 386 GLU B C 1
ATOM 5946 O O . GLU B 1 386 ? -30 -22.359 -22.656 1 67.75 386 GLU B O 1
ATOM 5951 N N . LYS B 1 387 ? -28.484 -23.938 -22.5 1 56.66 387 LYS B N 1
ATOM 5952 C CA . LYS B 1 387 ? -27.984 -23.625 -23.844 1 56.66 387 LYS B CA 1
ATOM 5953 C C . LYS B 1 387 ? -29.094 -23.75 -24.891 1 56.66 387 LYS B C 1
ATOM 5955 O O . LYS B 1 387 ? -29.938 -24.641 -24.797 1 56.66 387 LYS B O 1
ATOM 5960 N N . PRO B 1 388 ? -29.266 -22.703 -25.75 1 43.62 388 PRO B N 1
ATOM 5961 C CA . PRO B 1 388 ? -30.234 -22.969 -26.812 1 43.62 388 PRO B CA 1
ATOM 5962 C C . PRO B 1 388 ? -30.016 -24.328 -27.484 1 43.62 388 PRO B C 1
ATOM 5964 O O . PRO B 1 388 ? -28.906 -24.859 -27.469 1 43.62 388 PRO B O 1
#

Solvent-accessible surface area (backbone atoms only — not comparable to full-atom values): 39248 Å² total; per-residue (Å²): 120,73,60,42,51,58,79,34,29,34,47,55,52,52,50,52,46,66,74,34,76,84,54,53,45,35,34,29,21,60,88,54,32,64,62,28,33,30,31,41,69,61,45,40,57,54,44,51,38,88,66,29,51,79,69,38,30,82,34,50,37,61,79,64,37,36,71,77,56,54,72,41,57,68,84,56,49,69,67,59,48,52,52,49,36,59,71,67,26,69,56,32,38,73,41,23,34,39,30,19,53,97,67,27,62,74,48,76,46,44,29,50,60,50,31,45,51,51,28,50,50,36,46,50,53,42,49,55,53,47,53,37,42,50,52,32,28,50,54,53,49,30,53,40,41,64,22,53,54,43,40,53,73,73,37,80,42,46,42,77,48,81,43,45,59,47,74,30,23,8,58,48,63,44,35,47,79,52,96,60,29,39,32,41,35,46,35,44,22,47,56,59,29,59,35,0,32,53,42,30,55,53,50,50,49,31,43,56,51,33,38,73,73,72,42,59,82,46,29,19,60,42,50,27,45,27,20,37,44,45,17,58,47,44,51,38,58,94,74,61,92,60,77,59,86,56,80,52,34,31,32,27,30,29,32,21,37,35,59,90,73,33,29,37,37,34,16,28,18,66,24,46,42,33,35,34,46,75,86,52,92,57,70,47,71,48,73,28,42,83,60,50,33,24,27,64,85,36,59,66,80,47,76,59,62,68,47,76,45,78,56,55,69,54,17,34,40,40,36,56,42,62,24,58,30,56,25,39,19,54,97,80,58,40,53,55,34,62,66,54,54,52,50,53,41,60,74,35,61,88,50,58,41,63,56,32,50,49,51,51,52,51,51,48,51,62,31,27,60,87,46,70,79,73,39,37,32,38,37,39,37,35,46,43,67,68,79,130,120,74,60,41,52,59,78,34,28,34,47,54,51,52,50,51,47,66,73,33,77,83,54,53,46,34,36,28,20,62,87,54,31,61,61,28,32,32,32,40,68,61,46,38,57,55,45,50,38,90,65,29,50,78,71,37,28,82,34,51,36,62,80,64,36,37,73,77,56,54,70,42,56,65,84,56,49,68,68,57,48,52,54,48,37,59,72,68,27,70,55,32,40,73,42,23,34,40,30,20,54,98,68,27,60,74,48,75,46,44,31,50,58,50,32,45,52,50,28,50,51,35,44,49,52,42,48,55,54,46,52,38,42,50,52,32,27,50,52,55,50,30,54,40,42,63,23,53,54,43,40,53,72,73,37,79,41,46,41,76,49,79,43,44,57,48,74,30,23,8,57,47,63,44,37,48,78,52,95,60,29,39,34,40,35,43,34,42,22,47,57,59,29,59,34,0,32,53,42,31,54,54,51,51,48,32,43,53,51,34,39,73,73,72,43,59,83,47,29,20,60,43,51,27,45,27,20,38,44,44,17,58,46,42,50,40,58,79,81,54,94,60,78,58,85,58,80,53,33,31,33,27,32,29,31,22,37,34,57,89,73,33,29,37,36,34,16,29,18,66,24,45,42,33,36,33,46,74,86,51,92,58,70,47,70,48,73,28,41,84,60,48,33,24,27,66,86,35,59,63,79,48,75,59,62,67,47,75,45,76,57,56,70,55,18,35,42,39,37,56,41,63,25,58,30,57,24,40,18,54,97,80,59,40,53,55,34,62,66,52,54,54,50,54,43,60,74,35,60,88,49,60,39,66,55,33,50,50,51,51,54,51,51,50,49,62,30,25,60,86,48,71,80,72,40,38,31,38,36,38,37,34,46,42,65,68,78,130

InterPro domains:
  IPR001932 PPM-type phosphatase-like domain [PF07228] (180-384)
  IPR001932 PPM-type phosphatase-like domain [SM00331] (147-384)
  IPR036457 PPM-type phosphatase-like domain superfamily [G3DSA:3.60.40.10] (120-384)
  IPR036457 PPM-type phosphatase-like domain superfamily [SSF81606] (166-385)
  IPR052016 Bacterial Sigma Factor Regulator [PTHR43156] (120-385)

pLDDT: mean 91.15, std 8.96, range [43.06, 98.69]